Protein AF-A0A815D4Z5-F1 (afdb_monomer)

Mean predicted aligned error: 15.22 Å

Radius of gyration: 34.36 Å; Cα contacts (8 Å, |Δi|>4): 710; chains: 1; bounding box: 136×47×76 Å

Structure (mmCIF, N/CA/C/O backbone):
data_AF-A0A815D4Z5-F1
#
_entry.id   AF-A0A815D4Z5-F1
#
loop_
_atom_site.group_PDB
_atom_site.id
_atom_site.type_symbol
_atom_site.label_atom_id
_atom_site.label_alt_id
_atom_site.label_comp_id
_atom_site.label_asym_id
_atom_site.label_entity_id
_atom_site.label_seq_id
_atom_site.pdbx_PDB_ins_code
_atom_site.Cartn_x
_atom_site.Cartn_y
_atom_site.Cartn_z
_atom_site.occupancy
_atom_site.B_iso_or_equiv
_atom_site.auth_seq_id
_atom_site.auth_comp_id
_atom_site.auth_asym_id
_atom_site.auth_atom_id
_atom_site.pdbx_PDB_model_num
ATOM 1 N N . MET A 1 1 ? -110.816 -21.182 27.883 1.00 37.00 1 MET A N 1
ATOM 2 C CA . MET A 1 1 ? -110.444 -21.141 26.450 1.00 37.00 1 MET A CA 1
ATOM 3 C C . MET A 1 1 ? -108.943 -20.881 26.403 1.00 37.00 1 MET A C 1
ATOM 5 O O . MET A 1 1 ? -108.545 -19.751 26.619 1.00 37.00 1 MET A O 1
ATOM 9 N N . LEU A 1 2 ? -108.109 -21.906 26.598 1.00 39.38 2 LEU A N 1
ATOM 10 C CA . LEU A 1 2 ? -107.562 -22.832 25.585 1.00 39.38 2 LEU A CA 1
ATOM 11 C C . LEU A 1 2 ? -106.704 -22.128 24.517 1.00 39.38 2 LEU A C 1
ATOM 13 O O . LEU A 1 2 ? -107.259 -21.645 23.537 1.00 39.38 2 LEU A O 1
ATOM 17 N N . ALA A 1 3 ? -105.378 -22.109 24.727 1.00 34.03 3 ALA A N 1
ATOM 18 C CA . ALA A 1 3 ? -104.344 -22.520 23.760 1.00 34.03 3 ALA A CA 1
ATOM 19 C C . ALA A 1 3 ? -102.933 -22.460 24.402 1.00 34.03 3 ALA A C 1
ATOM 21 O O . ALA A 1 3 ? -102.581 -21.473 25.046 1.00 34.03 3 ALA A O 1
ATOM 22 N N . ASP A 1 4 ? -102.176 -23.545 24.222 1.00 34.78 4 ASP A N 1
ATOM 23 C CA . ASP A 1 4 ? -100.875 -23.913 24.808 1.00 34.78 4 ASP A CA 1
ATOM 24 C C . ASP A 1 4 ? -99.661 -23.018 24.475 1.00 34.78 4 ASP A C 1
ATOM 26 O O . ASP A 1 4 ? -99.573 -22.477 23.368 1.00 34.78 4 ASP A O 1
ATOM 30 N N . PRO A 1 5 ? -98.638 -22.972 25.360 1.00 41.69 5 PRO A N 1
ATOM 31 C CA . PRO A 1 5 ? -97.319 -22.416 25.091 1.00 41.69 5 PRO A CA 1
ATOM 32 C C . PRO A 1 5 ? -96.247 -23.520 24.944 1.00 41.69 5 PRO A C 1
ATOM 34 O O . PRO A 1 5 ? -95.426 -23.719 25.832 1.00 41.69 5 PRO A O 1
ATOM 37 N N . GLU A 1 6 ? -96.175 -24.204 23.802 1.00 46.47 6 GLU A N 1
ATOM 38 C CA . GLU A 1 6 ? -95.073 -25.137 23.499 1.00 46.47 6 GLU A CA 1
ATOM 39 C C . GLU A 1 6 ? -94.510 -24.898 22.093 1.00 46.47 6 GLU A C 1
ATOM 41 O O . GLU A 1 6 ? -94.884 -25.597 21.159 1.00 46.47 6 GLU A O 1
ATOM 46 N N . ASN A 1 7 ? -93.617 -23.906 21.907 1.00 45.62 7 ASN A N 1
ATOM 47 C CA . ASN A 1 7 ? -92.602 -23.957 20.826 1.00 45.62 7 ASN A CA 1
ATOM 48 C C . ASN A 1 7 ? -91.549 -22.823 20.818 1.00 45.62 7 ASN A C 1
ATOM 50 O O . ASN A 1 7 ? -91.299 -22.198 19.785 1.00 45.62 7 ASN A O 1
ATOM 54 N N . LYS A 1 8 ? -90.897 -22.508 21.947 1.00 42.78 8 LYS A N 1
ATOM 55 C CA . LYS A 1 8 ? -89.768 -21.543 21.933 1.00 42.78 8 LYS A CA 1
ATOM 56 C C . LYS A 1 8 ? -88.453 -22.012 22.559 1.00 42.78 8 LYS A C 1
ATOM 58 O O . LYS A 1 8 ? -87.439 -21.372 22.309 1.00 42.78 8 LYS A O 1
ATOM 63 N N . ASN A 1 9 ? -88.418 -23.159 23.241 1.00 47.72 9 ASN A N 1
ATOM 64 C CA . ASN A 1 9 ? -87.209 -23.596 23.955 1.00 47.72 9 ASN A CA 1
ATOM 65 C C . ASN A 1 9 ? -86.309 -24.596 23.207 1.00 47.72 9 ASN A C 1
ATOM 67 O O . ASN A 1 9 ? -85.191 -24.815 23.644 1.00 47.72 9 ASN A O 1
ATOM 71 N N . GLN A 1 10 ? -86.700 -25.147 22.050 1.00 44.66 10 GLN A N 1
ATOM 72 C CA . GLN A 1 10 ? -85.829 -26.085 21.308 1.00 44.66 10 GLN A CA 1
ATOM 73 C C . GLN A 1 10 ? -84.925 -25.438 20.244 1.00 44.66 10 GLN A C 1
ATOM 75 O O . GLN A 1 10 ? -84.009 -26.086 19.744 1.00 44.66 10 GLN A O 1
ATOM 80 N N . LYS A 1 11 ? -85.130 -24.159 19.895 1.00 44.44 11 LYS A N 1
ATOM 81 C CA . LYS A 1 11 ? -84.313 -23.477 18.869 1.00 44.44 11 LYS A CA 1
ATOM 82 C C . LYS A 1 11 ? -83.059 -22.785 19.411 1.00 44.44 11 LYS A C 1
ATOM 84 O O . LYS A 1 11 ? -82.131 -22.568 18.636 1.00 44.44 11 LYS A O 1
ATOM 89 N N . ASN A 1 12 ? -82.999 -22.490 20.710 1.00 41.62 12 ASN A N 1
ATOM 90 C CA . ASN A 1 12 ? -81.853 -21.797 21.308 1.00 41.62 12 ASN A CA 1
ATOM 91 C C . ASN A 1 12 ? -80.747 -22.765 21.774 1.00 41.62 12 ASN A C 1
ATOM 93 O O . ASN A 1 12 ? -79.571 -22.462 21.587 1.00 41.62 12 ASN A O 1
ATOM 97 N N . ASP A 1 13 ? -81.092 -23.980 22.211 1.00 45.94 13 ASP A N 1
ATOM 98 C CA . ASP A 1 13 ? -80.100 -24.971 22.671 1.00 45.94 13 ASP A CA 1
ATOM 99 C C . ASP A 1 13 ? -79.267 -25.602 21.537 1.00 45.94 13 ASP A C 1
ATOM 101 O O . ASP A 1 13 ? -78.147 -26.074 21.753 1.00 45.94 13 ASP A O 1
ATOM 105 N N . ILE A 1 14 ? -79.769 -25.587 20.296 1.00 49.44 14 ILE A N 1
ATOM 106 C CA . ILE A 1 14 ? -79.041 -26.121 19.129 1.00 49.44 14 ILE A CA 1
ATOM 107 C C . ILE A 1 14 ? -78.022 -25.097 18.594 1.00 49.44 14 ILE A C 1
ATOM 109 O O . ILE A 1 14 ? -76.964 -25.481 18.091 1.00 49.44 14 ILE A O 1
ATOM 113 N N . ILE A 1 15 ? -78.285 -23.795 18.755 1.00 48.09 15 ILE A N 1
ATOM 114 C CA . ILE A 1 15 ? -77.397 -22.723 18.276 1.00 48.09 15 ILE A CA 1
ATOM 115 C C . ILE A 1 15 ? -76.210 -22.516 19.235 1.00 48.09 15 ILE A C 1
ATOM 117 O O . ILE A 1 15 ? -75.090 -22.275 18.776 1.00 48.09 15 ILE A O 1
ATOM 121 N N . GLU A 1 16 ? -76.390 -22.703 20.546 1.00 47.00 16 GLU A N 1
ATOM 122 C CA . GLU A 1 16 ? -75.283 -22.596 21.509 1.00 47.00 16 GLU A CA 1
ATOM 123 C C . GLU A 1 16 ? -74.317 -23.793 21.458 1.00 47.00 16 GLU A C 1
ATOM 125 O O . GLU A 1 16 ? -73.097 -23.602 21.512 1.00 47.00 16 GLU A O 1
ATOM 130 N N . LYS A 1 17 ? -74.806 -25.019 21.209 1.00 45.47 17 LYS A N 1
ATOM 131 C CA . LYS A 1 17 ? -73.932 -26.197 21.014 1.00 45.47 17 LYS A CA 1
ATOM 132 C C . LYS A 1 17 ? -73.126 -26.162 19.708 1.00 45.47 17 LYS A C 1
ATOM 134 O O . LYS A 1 17 ? -72.002 -26.667 19.678 1.00 45.47 17 LYS A O 1
ATOM 139 N N . TYR A 1 18 ? -73.640 -25.536 18.646 1.00 45.44 18 TYR A N 1
ATOM 140 C CA . TYR A 1 18 ? -72.895 -25.374 17.388 1.00 45.44 18 TYR A CA 1
ATOM 141 C C . TYR A 1 18 ? -71.821 -24.273 17.458 1.00 45.44 18 TYR A C 1
ATOM 143 O O . TYR A 1 18 ? -70.784 -24.387 16.799 1.00 45.44 18 TYR A O 1
ATOM 151 N N . ASN A 1 19 ? -72.015 -23.247 18.293 1.00 44.84 19 ASN A N 1
ATOM 152 C CA . ASN A 1 19 ? -71.045 -22.160 18.471 1.00 44.84 19 ASN A CA 1
ATOM 153 C C . ASN A 1 19 ? -69.952 -22.468 19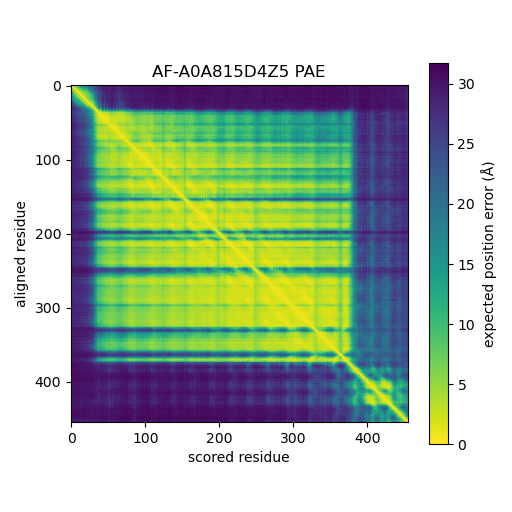.513 1.00 44.84 19 ASN A C 1
ATOM 155 O O . ASN A 1 19 ? -68.826 -21.987 19.360 1.00 44.84 19 ASN A O 1
ATOM 159 N N . GLY A 1 20 ? -70.223 -23.319 20.511 1.00 42.47 20 GLY A N 1
ATOM 160 C CA . GLY A 1 20 ? -69.209 -23.799 21.464 1.00 42.47 20 GLY A CA 1
ATOM 161 C C . GLY A 1 20 ? -68.138 -24.684 20.813 1.00 42.47 20 GLY A C 1
ATOM 162 O O . GLY A 1 20 ? -66.940 -24.458 20.988 1.00 42.47 20 GLY A O 1
ATOM 163 N N . ASN A 1 21 ? -68.550 -25.613 19.943 1.00 42.16 21 ASN A N 1
ATOM 164 C CA . ASN A 1 21 ? -67.628 -26.532 19.262 1.00 42.16 21 ASN A CA 1
ATOM 165 C C . ASN A 1 21 ? -66.778 -25.870 18.163 1.00 42.16 21 ASN A C 1
ATOM 167 O O . ASN A 1 21 ? -65.707 -26.378 17.826 1.00 42.16 21 ASN A O 1
ATOM 171 N N . LYS A 1 22 ? -67.214 -24.727 17.614 1.00 45.59 22 LYS A N 1
ATOM 172 C CA . LYS A 1 22 ? -66.419 -23.954 16.646 1.00 45.59 22 LYS A CA 1
ATOM 173 C C . LYS A 1 22 ? -65.336 -23.117 17.331 1.00 45.59 22 LYS A C 1
ATOM 175 O O . LYS A 1 22 ? -64.262 -22.972 16.763 1.00 45.59 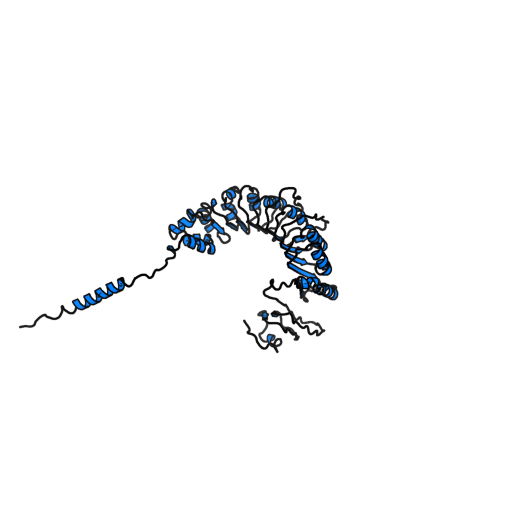22 LYS A O 1
ATOM 180 N N . LYS A 1 23 ? -65.572 -22.628 18.556 1.00 45.59 23 LYS A N 1
ATOM 181 C CA . LYS A 1 23 ? -64.552 -21.906 19.340 1.00 45.59 23 LYS A CA 1
ATOM 182 C C . LYS A 1 23 ? -63.481 -22.828 19.927 1.00 45.59 23 LYS A C 1
ATOM 184 O O . LYS A 1 23 ? -62.321 -22.438 19.924 1.00 45.59 23 LYS A O 1
ATOM 189 N N . GLN A 1 24 ? -63.824 -24.055 20.326 1.00 44.62 24 GLN A N 1
ATOM 190 C CA . GLN A 1 24 ? -62.820 -25.026 20.787 1.00 44.62 24 GLN A CA 1
ATOM 191 C C . GLN A 1 24 ? -61.990 -25.626 19.638 1.00 44.62 24 GLN A C 1
ATOM 193 O O . GLN A 1 24 ? -60.775 -25.719 19.759 1.00 44.62 24 GLN A O 1
ATOM 198 N N . LYS A 1 25 ? -62.578 -25.898 18.461 1.00 42.47 25 LYS A N 1
ATOM 199 C CA . LYS A 1 25 ? -61.794 -26.352 17.290 1.00 42.47 25 LYS A CA 1
ATOM 200 C C . LYS A 1 25 ? -60.935 -25.268 16.622 1.00 42.47 25 LYS A C 1
ATOM 202 O O . LYS A 1 25 ? -60.048 -25.613 15.849 1.00 42.47 25 LYS A O 1
ATOM 207 N N . LEU A 1 26 ? -61.165 -23.986 16.918 1.00 43.59 26 LEU A N 1
ATOM 208 C CA . LEU A 1 26 ? -60.318 -22.868 16.469 1.00 43.59 26 LEU A CA 1
ATOM 209 C C . LEU A 1 26 ? -59.236 -22.471 17.486 1.00 43.59 26 LEU A C 1
ATOM 211 O O . LEU A 1 26 ? -58.347 -21.702 17.132 1.00 43.59 26 LEU A O 1
ATOM 215 N N . GLN A 1 27 ? -59.272 -22.993 18.717 1.00 42.59 27 GLN A N 1
ATOM 216 C CA . GLN A 1 27 ? -58.188 -22.806 19.689 1.00 42.59 27 GLN A CA 1
ATOM 217 C C . GLN A 1 27 ? -57.134 -23.918 19.614 1.00 42.59 27 GLN A C 1
ATOM 219 O O . GLN A 1 27 ? -55.955 -23.625 19.792 1.00 42.59 27 GLN A O 1
ATOM 224 N N . ASP A 1 28 ? -57.513 -25.131 19.202 1.00 41.94 28 ASP A N 1
ATOM 225 C CA . ASP A 1 28 ? -56.568 -26.249 19.046 1.00 41.94 28 ASP A CA 1
ATOM 226 C C . ASP A 1 28 ? -55.906 -26.330 17.652 1.00 41.94 28 ASP A C 1
ATOM 228 O O . ASP A 1 28 ? -55.012 -27.144 17.436 1.00 41.94 28 ASP A O 1
ATOM 232 N N . GLN A 1 29 ? -56.289 -25.462 16.702 1.00 42.38 29 GLN A N 1
ATOM 233 C CA . GLN A 1 29 ? -55.631 -25.324 15.386 1.00 42.38 29 GLN A CA 1
ATOM 234 C C . GLN A 1 29 ? -54.570 -24.210 15.321 1.00 42.38 29 GLN A C 1
ATOM 236 O O . GLN A 1 29 ? -53.948 -24.022 14.279 1.00 42.38 29 GLN A O 1
ATOM 241 N N . ASN A 1 30 ? -54.276 -23.536 16.439 1.00 44.75 30 ASN A N 1
ATOM 242 C CA . ASN A 1 30 ? -53.057 -22.727 16.594 1.00 44.75 30 ASN A CA 1
ATOM 243 C C . ASN A 1 30 ? -51.860 -23.581 17.053 1.00 44.75 30 ASN A C 1
ATOM 245 O O . ASN A 1 30 ? -50.951 -23.108 17.736 1.00 44.75 30 ASN A O 1
ATOM 249 N N . SER A 1 31 ? -51.845 -24.858 16.669 1.00 47.84 31 SER A N 1
ATOM 250 C CA . SER A 1 31 ? -50.682 -25.721 16.790 1.00 47.84 31 SER A CA 1
ATOM 251 C C . SER A 1 31 ? -49.553 -25.196 15.898 1.00 47.84 31 SER A C 1
ATOM 253 O O . SER A 1 31 ? -49.596 -25.329 14.675 1.00 47.84 31 SER A O 1
ATOM 255 N N . ASN A 1 32 ? -48.522 -24.649 16.540 1.00 51.62 32 ASN A N 1
ATOM 256 C CA . ASN A 1 32 ? -47.140 -24.660 16.070 1.00 51.62 32 ASN A CA 1
ATOM 257 C C . ASN A 1 32 ? -46.882 -24.128 14.653 1.00 51.62 32 ASN A C 1
ATOM 259 O O . ASN A 1 32 ? -46.197 -24.771 13.857 1.00 51.62 32 ASN A O 1
ATOM 263 N N . THR A 1 33 ? -47.240 -22.874 14.371 1.00 51.81 33 THR A N 1
ATOM 264 C CA . THR A 1 33 ? -46.259 -22.100 13.600 1.00 51.81 33 THR A CA 1
ATOM 265 C C . THR A 1 33 ? -45.099 -21.846 14.550 1.00 51.81 33 THR A C 1
ATOM 267 O O . THR A 1 33 ? -45.175 -20.923 15.362 1.00 51.81 33 THR A O 1
ATOM 270 N N . ASN A 1 34 ? -44.067 -22.694 14.495 1.00 60.38 34 ASN A N 1
ATOM 271 C CA . ASN A 1 34 ? -42.753 -22.422 15.077 1.00 60.38 34 ASN A CA 1
ATOM 272 C C . ASN A 1 34 ? -42.218 -21.142 14.421 1.00 60.38 34 ASN A C 1
ATOM 274 O O . ASN A 1 34 ? -41.414 -21.185 13.494 1.00 60.38 34 ASN A O 1
ATOM 278 N N . LYS A 1 35 ? -42.736 -19.985 14.842 1.00 65.12 35 LYS A N 1
ATOM 279 C CA . LYS A 1 35 ? -42.223 -18.685 14.447 1.00 65.12 35 LYS A CA 1
ATOM 280 C C . LYS A 1 35 ? -40.887 -18.566 15.148 1.00 65.12 35 LYS A C 1
ATOM 282 O O . LYS A 1 35 ? -40.818 -18.303 16.345 1.00 65.12 35 LYS A O 1
ATOM 287 N N . THR A 1 36 ? -39.826 -18.830 14.402 1.00 74.44 36 THR A N 1
ATOM 288 C CA . THR A 1 36 ? -38.471 -18.515 14.825 1.00 74.44 36 THR A CA 1
ATOM 289 C C . THR A 1 36 ? -38.401 -17.005 15.009 1.00 74.44 36 THR A C 1
ATOM 291 O O . THR A 1 36 ? -38.425 -16.253 14.035 1.00 74.44 36 THR A O 1
ATOM 294 N N . LEU A 1 37 ? -38.404 -16.556 16.261 1.00 83.75 37 LEU A N 1
ATOM 295 C CA . LEU A 1 37 ? -38.178 -15.158 16.594 1.00 83.75 37 LEU A CA 1
ATOM 296 C C . LEU A 1 37 ? -36.684 -14.871 16.485 1.00 83.75 37 LEU A C 1
ATOM 298 O O . LEU A 1 37 ? -35.862 -15.720 16.828 1.00 83.75 37 LEU A O 1
ATOM 302 N N . PHE A 1 38 ? -36.333 -13.661 16.055 1.00 83.44 38 PHE A N 1
ATOM 303 C CA . PHE A 1 38 ? -34.942 -13.201 16.052 1.00 83.44 38 PHE A CA 1
ATOM 304 C C . PHE A 1 38 ? -34.313 -13.311 17.452 1.00 83.44 38 PHE A C 1
ATOM 306 O O . PHE A 1 38 ? -33.159 -13.697 17.601 1.00 83.44 38 PHE A O 1
ATOM 313 N N . GLU A 1 39 ? -35.114 -13.083 18.495 1.00 83.38 39 GLU A N 1
ATOM 314 C CA . GLU A 1 39 ? -34.716 -13.233 19.898 1.00 83.38 39 GLU A CA 1
ATOM 315 C C . GLU A 1 39 ? -34.371 -14.672 20.306 1.00 83.38 39 GLU A C 1
ATOM 317 O O . GLU A 1 39 ? -33.765 -14.867 21.354 1.00 83.38 39 GLU A O 1
ATOM 322 N N . ASN A 1 40 ? -34.713 -15.677 19.495 1.00 86.56 40 ASN A N 1
ATOM 323 C CA . ASN A 1 40 ? -34.361 -17.075 19.751 1.00 86.56 40 ASN A CA 1
ATOM 324 C C . ASN A 1 40 ? -33.019 -17.469 19.119 1.00 86.56 40 ASN A C 1
ATOM 326 O O . ASN A 1 40 ? -32.538 -18.573 19.373 1.00 86.56 40 ASN A O 1
ATOM 330 N N . LEU A 1 41 ? -32.412 -16.602 18.297 1.00 89.88 41 LEU A N 1
ATOM 331 C CA . LEU A 1 41 ? -31.066 -16.840 17.775 1.00 89.88 41 LEU A CA 1
ATOM 332 C C . LEU A 1 41 ? -30.078 -16.926 18.931 1.00 89.88 41 LEU A C 1
ATOM 334 O O . LEU A 1 41 ? -30.253 -16.237 19.936 1.00 89.88 41 LEU A O 1
ATOM 338 N N . SER A 1 42 ? -29.039 -17.748 18.799 1.00 89.50 42 SER A N 1
ATOM 339 C CA . SER A 1 42 ? -27.967 -17.814 19.791 1.00 89.50 42 SER A CA 1
ATOM 340 C C . SER A 1 42 ? -27.116 -16.538 19.756 1.00 89.50 42 SER A C 1
ATOM 342 O O . SER A 1 42 ? -27.187 -15.753 18.808 1.00 89.50 42 SER A O 1
ATOM 344 N N . ASN A 1 43 ? -26.341 -16.284 20.812 1.00 86.81 43 ASN A N 1
ATOM 345 C CA . ASN A 1 43 ? -25.509 -15.078 20.870 1.00 86.81 43 ASN A CA 1
ATOM 346 C C . ASN A 1 43 ? -24.477 -15.070 19.734 1.00 86.81 43 ASN A C 1
ATOM 348 O O . ASN A 1 43 ? -24.235 -14.028 19.143 1.00 86.81 43 ASN A O 1
ATOM 352 N N . GLU A 1 44 ? -23.922 -16.236 19.407 1.00 86.56 44 GLU A N 1
ATOM 353 C CA . GLU A 1 44 ? -22.914 -16.436 18.365 1.00 86.56 44 GLU A CA 1
ATOM 354 C C . GLU A 1 44 ? -23.434 -15.983 16.997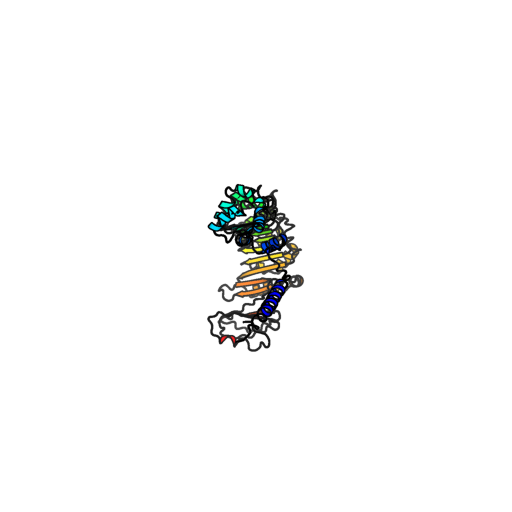 1.00 86.56 44 GLU A C 1
ATOM 356 O O . GLU A 1 44 ? -22.770 -15.204 16.321 1.00 86.56 44 GLU A O 1
ATOM 361 N N . ILE A 1 45 ? -24.657 -16.388 16.635 1.00 88.19 45 ILE A N 1
ATOM 362 C CA . ILE A 1 45 ? -25.284 -15.988 15.368 1.00 88.19 45 ILE A CA 1
ATOM 363 C C . ILE A 1 45 ? -25.571 -14.485 15.344 1.00 88.19 45 ILE A C 1
ATOM 365 O O . ILE A 1 45 ? -25.389 -13.833 14.321 1.00 88.19 45 ILE A O 1
ATOM 369 N N . ILE A 1 46 ? -26.003 -13.907 16.469 1.00 87.38 46 ILE A N 1
ATOM 370 C CA . ILE A 1 46 ? -26.240 -12.461 16.553 1.00 87.38 46 ILE A CA 1
ATOM 371 C C . ILE A 1 46 ? -24.931 -11.684 16.358 1.00 87.38 46 ILE A C 1
ATOM 373 O O . ILE A 1 46 ? -24.930 -10.685 15.643 1.00 87.38 46 ILE A O 1
ATOM 377 N N . TYR A 1 47 ? -23.821 -12.144 16.940 1.00 83.50 47 TYR A N 1
ATOM 378 C CA . TYR A 1 47 ? -22.517 -11.513 16.732 1.00 83.50 47 TYR A CA 1
ATOM 379 C C . TYR A 1 47 ? -22.053 -11.602 15.283 1.00 83.50 47 TYR A C 1
ATOM 381 O O . TYR A 1 47 ? -21.629 -10.592 14.733 1.00 83.50 47 TYR A O 1
ATOM 389 N N . GLU A 1 48 ? -22.218 -12.761 14.645 1.00 83.94 48 GLU A N 1
ATOM 390 C CA . GLU A 1 48 ? -21.890 -12.920 13.228 1.00 83.94 48 GLU A CA 1
ATOM 391 C C . GLU A 1 48 ? -22.707 -11.956 12.354 1.00 83.94 48 GLU A C 1
ATOM 393 O O . GLU A 1 48 ? -22.171 -11.341 11.440 1.00 83.94 48 GLU A O 1
ATOM 398 N N . ILE A 1 49 ? -23.990 -11.743 12.668 1.00 85.94 49 ILE A N 1
ATOM 399 C CA . ILE A 1 49 ? -24.819 -10.737 11.985 1.00 85.94 49 ILE A CA 1
ATOM 400 C C . ILE A 1 49 ? -24.282 -9.319 12.236 1.00 85.94 49 ILE A C 1
ATOM 402 O O . ILE A 1 49 ? -24.233 -8.499 11.317 1.00 85.94 49 ILE A O 1
ATOM 406 N N . PHE A 1 50 ? -23.892 -9.010 13.472 1.00 84.50 50 PHE A N 1
ATOM 407 C CA . PHE A 1 50 ? -23.400 -7.688 13.859 1.00 84.50 50 PHE A CA 1
ATOM 408 C C . PHE A 1 50 ? -22.069 -7.323 13.195 1.00 84.50 50 PHE A C 1
ATOM 410 O O . PHE A 1 50 ? -21.870 -6.145 12.881 1.00 84.50 50 PHE A O 1
ATOM 417 N N . ASP A 1 51 ? -21.223 -8.308 12.886 1.00 79.00 51 ASP A N 1
ATOM 418 C CA . ASP A 1 51 ? -19.984 -8.106 12.127 1.00 79.00 51 ASP A CA 1
ATOM 419 C C . ASP A 1 51 ? -20.243 -7.506 10.729 1.00 79.00 51 ASP A C 1
ATOM 421 O O . ASP A 1 51 ? -19.405 -6.766 10.213 1.00 79.00 51 ASP A O 1
ATOM 425 N N . TYR A 1 52 ? -21.428 -7.723 10.138 1.00 82.75 52 TYR A N 1
ATOM 426 C CA . TYR A 1 52 ? -21.811 -7.124 8.850 1.00 82.75 52 TYR A CA 1
ATOM 427 C C . TYR A 1 52 ? -22.407 -5.708 8.955 1.00 82.75 52 TYR A C 1
ATOM 429 O O . TYR A 1 52 ? -22.436 -4.990 7.955 1.00 82.75 52 TYR A O 1
ATOM 437 N N . LEU A 1 53 ? -22.916 -5.294 10.123 1.00 76.00 53 LEU A N 1
ATOM 438 C CA . LEU A 1 53 ? -23.687 -4.045 10.287 1.00 76.00 53 LEU A CA 1
ATOM 439 C C . LEU A 1 53 ? -22.851 -2.874 10.835 1.00 76.00 53 LEU A C 1
ATOM 441 O O . LEU A 1 53 ? -23.227 -1.709 10.681 1.00 76.00 53 LEU A O 1
ATOM 445 N N . GLY A 1 54 ? -21.694 -3.164 11.434 1.00 73.19 54 GLY A N 1
ATOM 446 C CA . GLY A 1 54 ? -20.830 -2.177 12.078 1.00 73.19 54 GLY A CA 1
ATOM 447 C C . GLY A 1 54 ? -21.378 -1.730 13.436 1.00 73.19 54 GLY A C 1
ATOM 448 O O . GLY A 1 54 ? -22.551 -1.382 13.580 1.00 73.19 54 GLY A O 1
ATOM 449 N N . ILE A 1 55 ? -20.512 -1.698 14.453 1.00 79.81 55 ILE A N 1
ATOM 450 C CA . ILE A 1 55 ? -20.923 -1.572 15.861 1.00 79.81 55 ILE A CA 1
ATOM 451 C C . ILE A 1 55 ? -21.779 -0.333 16.164 1.00 79.81 55 ILE A C 1
ATOM 453 O O . ILE A 1 55 ? -22.612 -0.375 17.064 1.00 79.81 55 ILE A O 1
ATOM 457 N N . TYR A 1 56 ? -21.601 0.766 15.423 1.00 81.81 56 TYR A N 1
ATOM 458 C CA . TYR A 1 56 ? -22.380 1.983 15.637 1.00 81.81 56 TYR A CA 1
ATOM 459 C C . TYR A 1 56 ? -23.859 1.778 15.296 1.00 81.81 56 TYR A C 1
ATOM 461 O O . TYR A 1 56 ? -24.717 2.125 16.105 1.00 81.81 56 TYR A O 1
ATOM 469 N N . HIS A 1 57 ? -24.161 1.179 14.140 1.00 81.94 57 HIS A N 1
ATOM 470 C CA . HIS A 1 57 ? -25.541 0.872 13.757 1.00 81.94 57 HIS A CA 1
ATOM 471 C C . HIS A 1 57 ? -26.140 -0.152 14.712 1.00 81.94 57 HIS A C 1
ATOM 473 O O . HIS A 1 57 ? -27.270 0.004 15.161 1.00 81.94 57 HIS A O 1
ATOM 479 N N . VAL A 1 58 ? -25.352 -1.161 15.091 1.00 85.06 58 VAL A N 1
ATOM 480 C CA . VAL A 1 58 ? -25.791 -2.166 16.059 1.00 85.06 58 VAL A CA 1
ATOM 481 C C . VAL A 1 58 ? -26.133 -1.508 17.398 1.00 85.06 58 VAL A C 1
ATOM 483 O O . VAL A 1 58 ? -27.176 -1.787 17.978 1.00 85.06 58 VAL A O 1
ATOM 486 N N . TYR A 1 59 ? -25.291 -0.601 17.888 1.00 84.38 59 TYR A N 1
ATOM 487 C CA . TYR A 1 59 ? -25.563 0.142 19.112 1.00 84.38 59 TYR A CA 1
ATOM 488 C C . TYR A 1 59 ? -26.844 0.973 18.996 1.00 84.38 59 TYR A C 1
ATOM 490 O O . TYR A 1 59 ? -27.725 0.863 19.845 1.00 84.38 59 TYR A O 1
ATOM 498 N N . HIS A 1 60 ? -26.960 1.774 17.937 1.00 83.44 60 HIS A N 1
ATOM 499 C CA . HIS A 1 60 ? -28.092 2.674 17.745 1.00 83.44 60 HIS A CA 1
ATOM 500 C C . HIS A 1 60 ? -29.428 1.922 17.666 1.00 83.44 60 HIS A C 1
ATOM 502 O O . HIS A 1 60 ? -30.399 2.331 18.298 1.00 83.44 60 HIS A O 1
ATOM 508 N N . GLU A 1 61 ? -29.461 0.803 16.940 1.00 86.44 61 GLU A N 1
ATOM 509 C CA . GLU A 1 61 ? -30.690 0.046 16.694 1.00 86.44 61 GLU A CA 1
ATOM 510 C C . GLU A 1 61 ? -31.011 -0.970 17.802 1.00 86.44 61 GLU A C 1
ATOM 512 O O . GLU A 1 61 ? -32.184 -1.198 18.091 1.00 86.44 61 GLU A O 1
ATOM 517 N N . PHE A 1 62 ? -30.004 -1.587 18.441 1.00 86.69 62 PHE A N 1
ATOM 518 C CA . PHE A 1 62 ? -30.221 -2.749 19.317 1.00 86.69 62 PHE A CA 1
ATOM 519 C C . PHE A 1 62 ? -29.987 -2.502 20.807 1.00 86.69 62 PHE A C 1
ATOM 521 O O . PHE A 1 62 ? -30.547 -3.245 21.614 1.00 86.69 62 PHE A O 1
ATOM 528 N N . PHE A 1 63 ? -29.200 -1.495 21.206 1.00 84.25 63 PHE A N 1
ATOM 529 C CA . PHE A 1 63 ? -28.816 -1.315 22.614 1.00 84.25 63 PHE A CA 1
ATOM 530 C C . PHE A 1 63 ? -30.050 -1.202 23.522 1.00 84.25 63 PHE A C 1
ATOM 532 O O . PHE A 1 63 ? -30.236 -1.994 24.440 1.00 84.25 63 PHE A O 1
ATOM 539 N N . ASN A 1 64 ? -30.993 -0.325 23.180 1.00 84.38 64 ASN A N 1
ATOM 540 C CA . ASN A 1 64 ? -32.180 -0.084 24.004 1.00 84.38 64 ASN A CA 1
ATOM 541 C C . ASN A 1 64 ? -33.346 -1.064 23.775 1.00 84.38 64 ASN A C 1
ATOM 543 O O . ASN A 1 64 ? -34.421 -0.845 24.332 1.00 84.38 64 ASN A O 1
ATOM 547 N N . LEU A 1 65 ? -33.175 -2.135 22.987 1.00 87.94 65 LEU A N 1
ATOM 548 C CA . LEU A 1 65 ? -34.276 -3.065 22.703 1.00 87.94 65 LEU A CA 1
ATOM 549 C C . LEU A 1 65 ? -34.614 -3.956 23.900 1.00 87.94 65 LEU A C 1
ATOM 551 O O . LEU A 1 65 ? -35.780 -4.088 24.264 1.00 87.94 65 LEU A O 1
ATOM 555 N N . ASN A 1 66 ? -33.608 -4.591 24.509 1.00 87.12 66 ASN A N 1
ATOM 556 C CA . ASN A 1 66 ? -33.791 -5.430 25.693 1.00 87.12 66 ASN A CA 1
ATOM 557 C C . ASN A 1 66 ? -32.469 -5.654 26.452 1.00 87.12 66 ASN A C 1
ATOM 559 O O . ASN A 1 66 ? -31.375 -5.328 25.987 1.00 87.12 66 ASN A O 1
ATOM 563 N N . GLN A 1 67 ? -32.564 -6.247 27.646 1.00 87.44 67 GLN A N 1
ATOM 564 C CA . GLN A 1 67 ? -31.405 -6.510 28.505 1.00 87.44 67 GLN A CA 1
ATOM 565 C C . GLN A 1 67 ? -30.375 -7.451 27.857 1.00 87.44 67 GLN A C 1
ATOM 567 O O . GLN A 1 67 ? -29.179 -7.322 28.116 1.00 87.44 67 GLN A O 1
ATOM 572 N N . ARG A 1 68 ? -30.815 -8.384 27.001 1.00 88.94 68 ARG A N 1
ATOM 573 C CA . ARG A 1 68 ? -29.915 -9.310 26.308 1.00 88.94 68 ARG A CA 1
ATOM 574 C C . ARG A 1 68 ? -28.994 -8.557 25.347 1.00 88.94 68 ARG A C 1
ATOM 576 O O . ARG A 1 68 ? -27.787 -8.770 25.409 1.00 88.94 68 ARG A O 1
ATOM 583 N N . PHE A 1 69 ? -29.533 -7.648 24.533 1.00 86.56 69 PHE A N 1
ATOM 584 C CA . PHE A 1 69 ? -28.718 -6.826 23.635 1.00 86.56 69 PHE A CA 1
ATOM 585 C C . PHE A 1 69 ? -27.804 -5.869 24.401 1.00 86.56 69 PHE A C 1
ATOM 587 O O . PHE A 1 69 ? -26.620 -5.801 24.086 1.00 86.56 69 PHE A O 1
ATOM 594 N N . ASN A 1 70 ? -28.289 -5.231 25.471 1.00 85.62 70 ASN A N 1
ATOM 595 C CA . ASN A 1 70 ? -27.444 -4.430 26.368 1.00 85.62 70 ASN A CA 1
ATOM 596 C C . ASN A 1 70 ? -26.226 -5.216 26.884 1.00 85.62 70 ASN A C 1
ATOM 598 O O . ASN A 1 70 ? -25.095 -4.719 26.878 1.00 85.62 70 ASN A O 1
ATOM 602 N N . ASN A 1 71 ? -26.433 -6.474 27.280 1.00 85.69 71 ASN A N 1
ATOM 603 C CA . ASN A 1 71 ? -25.359 -7.333 27.772 1.00 85.69 71 ASN A CA 1
ATOM 604 C C . ASN A 1 71 ? -24.288 -7.639 26.712 1.00 85.69 71 ASN A C 1
ATOM 606 O O . ASN A 1 71 ? -23.140 -7.869 27.093 1.00 85.69 71 ASN A O 1
ATOM 610 N N . PHE A 1 72 ? -24.601 -7.592 25.411 1.00 83.00 72 PHE A N 1
ATOM 611 C CA . PHE A 1 72 ? -23.598 -7.775 24.352 1.00 83.00 72 PHE A CA 1
ATOM 612 C C . PHE A 1 72 ? -22.563 -6.657 24.308 1.00 83.00 72 PHE A C 1
ATOM 614 O O . PHE A 1 72 ? -21.395 -6.902 24.004 1.00 83.00 72 PHE A O 1
ATOM 621 N N . PHE A 1 73 ? -22.958 -5.441 24.666 1.00 80.06 73 PHE A N 1
ATOM 622 C CA . PHE A 1 73 ? -22.045 -4.307 24.687 1.00 80.06 73 PHE A CA 1
ATOM 623 C C . PHE A 1 73 ? -21.311 -4.191 26.018 1.00 80.06 73 PHE A C 1
ATOM 625 O O . PHE A 1 73 ? -20.121 -3.896 26.021 1.00 80.06 73 PHE A O 1
ATOM 632 N N . ILE A 1 74 ? -21.997 -4.448 27.135 1.00 81.25 74 ILE A N 1
ATOM 633 C CA . ILE A 1 74 ? -21.470 -4.176 28.480 1.00 81.25 74 ILE A CA 1
ATOM 634 C C . ILE A 1 74 ? -20.671 -5.362 29.043 1.00 81.25 74 ILE A C 1
ATOM 636 O O . ILE A 1 74 ? -19.612 -5.158 29.628 1.00 81.25 74 ILE A O 1
ATOM 640 N N . ASN A 1 75 ? -21.163 -6.593 28.867 1.00 80.12 75 ASN A N 1
ATOM 641 C CA . ASN A 1 75 ? -20.689 -7.778 29.601 1.00 80.12 75 ASN A CA 1
ATOM 642 C C . ASN A 1 75 ? -20.041 -8.852 28.712 1.00 80.12 75 ASN A C 1
ATOM 644 O O . ASN A 1 75 ? -19.671 -9.921 29.193 1.00 80.12 75 ASN A O 1
ATOM 648 N N . SER A 1 76 ? -19.941 -8.606 27.407 1.00 82.19 76 SER A N 1
ATOM 649 C CA . SER A 1 76 ? -19.281 -9.528 26.484 1.00 82.19 76 SER A CA 1
ATOM 650 C C . SER A 1 76 ? -17.758 -9.467 26.624 1.00 82.19 76 SER A C 1
ATOM 652 O O . SER A 1 76 ? -17.207 -8.497 27.132 1.00 82.19 76 SER A O 1
ATOM 654 N N . ASN A 1 77 ? -17.067 -10.498 26.142 1.00 81.94 77 ASN A N 1
ATOM 655 C CA . ASN A 1 77 ? -15.606 -10.512 26.011 1.00 81.94 77 ASN A CA 1
ATOM 656 C C . ASN A 1 77 ? -15.151 -10.383 24.554 1.00 81.94 77 ASN A C 1
ATOM 658 O O . ASN A 1 77 ? -13.954 -10.404 24.283 1.00 81.94 77 ASN A O 1
ATOM 662 N N . LEU A 1 78 ? -16.084 -10.259 23.607 1.00 83.25 78 LEU A N 1
ATOM 663 C CA . LEU A 1 78 ? -15.730 -10.223 22.193 1.00 83.25 78 LEU A CA 1
ATOM 664 C C . LEU A 1 78 ? -15.024 -8.916 21.817 1.00 83.25 78 LEU A C 1
ATOM 666 O O . LEU A 1 78 ? -15.342 -7.874 22.404 1.00 83.25 78 LEU A O 1
ATOM 670 N N . PRO A 1 79 ? -14.086 -8.941 20.860 1.00 86.69 79 PRO A N 1
ATOM 671 C CA . PRO A 1 79 ? -13.457 -7.727 20.367 1.00 86.69 79 PRO A CA 1
ATOM 672 C C . PRO A 1 79 ? -14.485 -6.753 19.793 1.00 86.69 79 PRO A C 1
ATOM 674 O O . PRO A 1 79 ? -15.504 -7.162 19.241 1.00 86.69 79 PRO A O 1
ATOM 677 N N . ILE A 1 80 ? -14.215 -5.457 19.927 1.00 88.56 80 ILE A N 1
ATOM 678 C CA . ILE A 1 80 ? -15.068 -4.408 19.366 1.00 88.56 80 ILE A CA 1
ATOM 679 C C . ILE A 1 80 ? -14.307 -3.663 18.277 1.00 88.56 80 ILE A C 1
ATOM 681 O O . ILE A 1 80 ? -13.217 -3.136 18.513 1.00 88.56 80 ILE A O 1
ATOM 685 N N . GLN A 1 81 ? -14.934 -3.564 17.107 1.00 90.44 81 GLN A N 1
ATOM 686 C CA . GLN A 1 81 ? -14.434 -2.772 15.993 1.00 90.44 81 GLN A CA 1
ATOM 687 C C . GLN A 1 81 ? -15.212 -1.471 15.887 1.00 90.44 81 GLN A C 1
ATOM 689 O O . GLN A 1 81 ? -16.411 -1.485 15.633 1.00 90.44 81 GLN A O 1
ATOM 694 N N . ILE A 1 82 ? -14.536 -0.344 16.090 1.00 90.50 82 ILE A N 1
ATOM 695 C CA . ILE A 1 82 ? -15.158 0.977 16.106 1.00 90.50 82 ILE A CA 1
ATOM 696 C C . ILE A 1 82 ? -14.765 1.756 14.855 1.00 90.50 82 ILE A C 1
ATOM 698 O O . ILE A 1 82 ? -13.607 2.141 14.696 1.00 90.50 82 ILE A O 1
ATOM 702 N N . ASP A 1 83 ? -15.755 2.046 14.012 1.00 89.88 83 ASP A N 1
ATOM 703 C CA . ASP A 1 83 ? -15.662 3.040 12.944 1.00 89.88 83 ASP A CA 1
ATOM 704 C C . ASP A 1 83 ? -16.611 4.201 13.262 1.00 89.88 83 ASP A C 1
ATOM 706 O O . ASP A 1 83 ? -17.830 4.035 13.307 1.00 89.88 83 ASP A O 1
ATOM 710 N N . ILE A 1 84 ? -16.037 5.374 13.531 1.00 87.62 84 ILE A N 1
ATOM 711 C CA . ILE A 1 84 ? -16.780 6.614 13.808 1.00 87.62 84 ILE A CA 1
ATOM 712 C C . ILE A 1 84 ? -16.619 7.634 12.678 1.00 87.62 84 ILE A C 1
ATOM 714 O O . ILE A 1 84 ? -16.835 8.828 12.891 1.00 87.62 84 ILE A O 1
ATOM 718 N N . SER A 1 85 ? -16.229 7.183 11.480 1.00 83.56 85 SER A N 1
ATOM 719 C CA . SER A 1 85 ? -15.858 8.076 10.380 1.00 83.56 85 SER A CA 1
ATOM 720 C C . SER A 1 85 ? -16.995 8.987 9.896 1.00 83.56 85 SER A C 1
ATOM 722 O O . SER A 1 85 ? -16.772 10.112 9.452 1.00 83.56 85 SER A O 1
ATOM 724 N N . SER A 1 86 ? -18.235 8.519 10.021 1.00 81.25 86 SER A N 1
ATOM 725 C CA . SER A 1 86 ? -19.454 9.220 9.605 1.00 81.25 86 SER A CA 1
ATOM 726 C C . SER A 1 86 ? -20.222 9.871 10.764 1.00 81.25 86 SER A C 1
ATOM 728 O O . SER A 1 86 ? -21.313 10.406 10.561 1.00 81.25 86 SER A O 1
ATOM 730 N N . MET A 1 87 ? -19.689 9.831 11.990 1.00 85.50 87 MET A N 1
ATOM 731 C CA . MET A 1 87 ? -20.429 10.212 13.194 1.00 85.50 87 MET A CA 1
ATOM 732 C C . MET A 1 87 ? -20.377 11.723 13.466 1.00 85.50 87 MET A C 1
ATOM 734 O O . MET A 1 87 ? -19.311 12.342 13.481 1.00 85.50 87 MET A O 1
ATOM 738 N N . SER A 1 88 ? -21.536 12.325 13.751 1.00 85.06 88 SER A N 1
ATOM 739 C CA . SER A 1 88 ? -21.618 13.721 14.196 1.00 85.06 88 SER A CA 1
ATOM 740 C C . SER A 1 88 ? -21.068 13.898 15.617 1.00 85.06 88 SER A C 1
ATOM 742 O O . SER A 1 88 ? -21.090 12.976 16.435 1.00 85.06 88 SER A O 1
ATOM 744 N N . LYS A 1 89 ? -20.623 15.115 15.957 1.00 85.81 89 LYS A N 1
ATOM 745 C CA . LYS A 1 89 ? -20.083 15.417 17.294 1.00 85.81 89 LYS A CA 1
ATOM 746 C C . LYS A 1 89 ? -21.081 15.128 18.426 1.00 85.81 89 LYS A C 1
ATOM 748 O O . LYS A 1 89 ? -20.687 14.563 19.440 1.00 85.81 89 LYS A O 1
ATOM 753 N N . SER A 1 90 ? -22.357 15.482 18.250 1.00 84.56 90 SER A N 1
ATOM 754 C CA . SER A 1 90 ? -23.394 15.269 19.271 1.00 84.56 90 SER A CA 1
ATOM 755 C C . SER A 1 90 ? -23.610 13.787 19.577 1.00 84.56 90 SER A C 1
ATOM 757 O O . SER A 1 90 ? -23.713 13.403 20.738 1.00 84.56 90 SER A O 1
ATOM 759 N N . ASN A 1 91 ? -23.628 12.943 18.543 1.00 86.06 91 ASN A N 1
ATOM 760 C CA . ASN A 1 91 ? -23.814 11.502 18.706 1.00 86.06 91 ASN A CA 1
ATOM 761 C C . ASN A 1 91 ? -22.567 10.856 19.318 1.00 86.06 91 ASN A C 1
ATOM 763 O O . ASN A 1 91 ? -22.666 9.907 20.096 1.00 86.06 91 ASN A O 1
ATOM 767 N N . PHE A 1 92 ? -21.395 11.404 18.996 1.00 89.00 92 PHE A N 1
ATOM 768 C CA . PHE A 1 92 ? -20.118 10.900 19.467 1.00 89.00 92 PHE A CA 1
ATOM 769 C C . PHE A 1 92 ? -19.925 11.025 20.978 1.00 89.00 92 PHE A C 1
ATOM 771 O O . PHE A 1 92 ? -19.403 10.098 21.589 1.00 89.00 92 PHE A O 1
ATOM 778 N N . GLU A 1 93 ? -20.353 12.119 21.609 1.00 87.44 93 GLU A N 1
ATOM 779 C CA . GLU A 1 93 ? -20.172 12.296 23.058 1.00 87.44 93 GLU A CA 1
ATOM 780 C C . GLU A 1 93 ? -20.914 11.220 23.866 1.00 87.44 93 GLU A C 1
ATOM 782 O O . GLU A 1 93 ? -20.329 10.602 24.762 1.00 87.44 93 GLU A O 1
ATOM 787 N N . GLN A 1 94 ? -22.167 10.936 23.496 1.00 86.69 94 GLN A N 1
ATOM 788 C CA . GLN A 1 94 ? -22.962 9.878 24.119 1.00 86.69 94 GLN A CA 1
ATOM 789 C C . GLN A 1 94 ? -22.369 8.494 23.819 1.00 86.69 94 GLN A C 1
ATOM 791 O O . GLN A 1 94 ? -22.115 7.711 24.732 1.00 86.69 94 GLN A O 1
ATOM 796 N N . TYR A 1 95 ? -22.048 8.223 22.551 1.00 87.94 95 TYR A N 1
ATOM 797 C CA . TYR A 1 95 ? -21.448 6.956 22.130 1.00 87.94 95 TYR A CA 1
ATOM 798 C C . TYR A 1 95 ? -20.099 6.679 22.814 1.00 87.94 95 TYR A C 1
ATOM 800 O O . TYR A 1 95 ? -19.800 5.553 23.219 1.00 87.94 95 TYR A O 1
ATOM 808 N N . HIS A 1 96 ? -19.275 7.712 22.999 1.00 89.69 96 HIS A N 1
ATOM 809 C CA . HIS A 1 96 ? -18.008 7.595 23.706 1.00 89.69 96 HIS A CA 1
ATOM 810 C C . HIS A 1 96 ? -18.215 7.196 25.169 1.00 89.69 96 HIS A C 1
ATOM 812 O O . HIS A 1 96 ? -17.481 6.346 25.673 1.00 89.69 96 HIS A O 1
ATOM 818 N N . LYS A 1 97 ? -19.208 7.782 25.847 1.00 88.25 97 LYS A N 1
ATOM 819 C CA . LYS A 1 97 ? -19.514 7.477 27.248 1.00 88.25 97 LYS A CA 1
ATOM 820 C C . LYS A 1 97 ? -20.072 6.064 27.424 1.00 88.25 97 LYS A C 1
ATOM 822 O O . LYS A 1 97 ? -19.658 5.380 28.357 1.00 88.25 97 LYS A O 1
ATOM 827 N N . ASP A 1 98 ? -20.960 5.643 26.530 1.00 85.75 98 ASP A N 1
ATOM 828 C CA . ASP A 1 98 ? -21.717 4.400 26.694 1.00 85.75 98 ASP A CA 1
ATOM 829 C C . ASP A 1 98 ? -20.978 3.179 26.136 1.00 85.75 98 ASP A C 1
ATOM 831 O O . ASP A 1 98 ? -21.085 2.086 26.687 1.00 85.75 98 ASP A O 1
ATOM 835 N N . ILE A 1 99 ? -20.189 3.357 25.068 1.00 88.31 99 ILE A N 1
ATOM 836 C CA . ILE A 1 99 ? -19.566 2.246 24.338 1.00 88.31 99 ILE A CA 1
ATOM 837 C C . ILE A 1 99 ? -18.050 2.295 24.386 1.00 88.31 99 ILE A C 1
ATOM 839 O O . ILE A 1 99 ? -17.433 1.321 24.820 1.00 88.31 99 ILE A O 1
ATOM 843 N N . ILE A 1 100 ? -17.429 3.405 23.978 1.00 90.31 100 ILE A N 1
ATOM 844 C CA . ILE A 1 100 ? -15.963 3.455 23.868 1.00 90.31 100 ILE A CA 1
ATOM 845 C C . ILE A 1 100 ? -15.322 3.346 25.252 1.00 90.31 100 ILE A C 1
ATOM 847 O O . ILE A 1 100 ? -14.419 2.537 25.452 1.00 90.31 100 ILE A O 1
ATOM 851 N N . LEU A 1 101 ? -15.765 4.161 26.212 1.00 89.88 101 LEU A N 1
ATOM 852 C CA . LEU A 1 101 ? -15.126 4.279 27.518 1.00 89.88 101 LEU A CA 1
ATOM 853 C C . LEU A 1 101 ? -15.192 3.001 28.368 1.00 89.88 101 LEU A C 1
ATOM 855 O O . LEU A 1 101 ? -14.142 2.630 28.903 1.00 89.88 101 LEU A O 1
ATOM 859 N N . PRO A 1 102 ? -16.332 2.297 28.467 1.00 89.38 102 PRO A N 1
ATOM 860 C CA . PRO A 1 102 ? -16.407 1.042 29.211 1.00 89.38 102 PRO A CA 1
ATOM 861 C C . PRO A 1 102 ? -15.621 -0.088 28.535 1.00 89.38 102 PRO A C 1
ATOM 863 O O . PRO A 1 102 ? -15.040 -0.934 29.213 1.00 89.38 102 PRO A O 1
ATOM 866 N N . ASN A 1 103 ? -15.528 -0.069 27.201 1.00 90.00 103 ASN A N 1
ATOM 867 C CA . ASN A 1 103 ? -14.972 -1.175 26.425 1.00 90.00 103 ASN A CA 1
ATOM 868 C C . ASN A 1 103 ? -13.553 -0.948 25.884 1.00 90.00 103 ASN A C 1
ATOM 870 O O . ASN A 1 103 ? -13.087 -1.762 25.092 1.00 90.00 103 ASN A O 1
ATOM 874 N N . LYS A 1 104 ? -12.821 0.094 26.320 1.00 90.88 104 LYS A N 1
ATOM 875 C CA . LYS A 1 104 ? -11.457 0.412 25.821 1.00 90.88 104 LYS A CA 1
ATOM 876 C C . LYS A 1 104 ? -10.519 -0.796 25.757 1.00 90.88 104 LYS A C 1
ATOM 878 O O . LYS A 1 104 ? -9.772 -0.947 24.800 1.00 90.88 104 LYS A O 1
ATOM 883 N N . HIS A 1 105 ? -10.611 -1.680 26.744 1.00 90.19 105 HIS A N 1
ATOM 884 C CA . HIS A 1 105 ? -9.788 -2.879 26.870 1.00 90.19 105 HIS A CA 1
ATOM 885 C C . HIS A 1 105 ? -10.107 -3.987 25.847 1.00 90.19 105 HIS A C 1
ATOM 887 O O . HIS A 1 105 ? -9.277 -4.868 25.671 1.00 90.19 105 HIS A O 1
ATOM 893 N N . ARG A 1 106 ? -11.270 -3.955 25.182 1.00 90.50 106 ARG A N 1
ATOM 894 C CA . ARG A 1 106 ? -11.715 -4.927 24.159 1.00 90.50 106 ARG A CA 1
ATOM 895 C C . ARG A 1 106 ? -11.675 -4.372 22.734 1.00 90.50 106 ARG A C 1
ATOM 897 O O . ARG A 1 106 ? -11.924 -5.112 21.787 1.00 90.50 106 ARG A O 1
ATOM 904 N N . ILE A 1 107 ? -11.417 -3.075 22.566 1.00 92.62 107 ILE A N 1
ATOM 905 C CA . ILE A 1 107 ? -11.375 -2.449 21.242 1.00 92.62 107 ILE A CA 1
ATOM 906 C C . ILE A 1 107 ? -10.097 -2.892 20.532 1.00 92.62 107 ILE A C 1
ATOM 908 O O . ILE A 1 107 ? -9.002 -2.533 20.968 1.00 92.62 107 ILE A O 1
ATOM 912 N N . ASN A 1 108 ? -10.250 -3.642 19.439 1.00 94.12 108 ASN A N 1
ATOM 913 C CA . ASN A 1 108 ? -9.131 -4.108 18.619 1.00 94.12 108 ASN A CA 1
ATOM 914 C C . ASN A 1 108 ? -8.997 -3.354 17.291 1.00 94.12 108 ASN A C 1
ATOM 916 O O . ASN A 1 108 ? -7.897 -3.242 16.755 1.00 94.12 108 ASN A O 1
ATOM 920 N N . TYR A 1 109 ? -10.079 -2.757 16.797 1.00 94.56 109 TYR A N 1
ATOM 921 C CA . TYR A 1 109 ? -10.064 -1.881 15.631 1.00 94.56 109 TYR A CA 1
ATOM 922 C C . TYR A 1 109 ? -10.631 -0.517 16.003 1.00 94.56 109 TYR A C 1
ATOM 924 O O . TYR A 1 109 ? -11.722 -0.420 16.571 1.00 94.56 109 TYR A O 1
ATOM 932 N N . LEU A 1 110 ? -9.907 0.542 15.650 1.00 93.75 110 LEU A N 1
ATOM 933 C CA . LEU A 1 110 ? -10.350 1.911 15.863 1.00 93.75 110 LEU A CA 1
ATOM 934 C C . LEU A 1 110 ? -10.044 2.767 14.635 1.00 93.75 110 LEU A C 1
ATOM 936 O O . LEU A 1 110 ? -8.882 3.026 14.319 1.00 93.75 110 LEU A O 1
ATOM 940 N N . ARG A 1 111 ? -11.094 3.252 13.974 1.00 93.69 111 ARG A N 1
ATOM 941 C CA . ARG A 1 111 ? -10.999 4.266 12.926 1.00 93.69 111 ARG A CA 1
ATOM 942 C C . ARG A 1 111 ? -11.517 5.595 13.431 1.00 93.69 111 ARG A C 1
ATOM 944 O O . ARG A 1 111 ? -12.701 5.748 13.716 1.00 93.69 111 ARG A O 1
ATOM 951 N N . LEU A 1 112 ? -10.612 6.559 13.506 1.00 91.12 112 LEU A N 1
ATOM 952 C CA . LEU A 1 112 ? -10.888 7.920 13.923 1.00 91.12 112 LEU A CA 1
ATOM 953 C C . LEU A 1 112 ? -10.847 8.825 12.708 1.00 91.12 112 LEU A C 1
ATOM 955 O O . LEU A 1 112 ? -9.808 8.952 12.058 1.00 91.12 112 LEU A O 1
ATOM 959 N N . SER A 1 113 ? -11.966 9.490 12.448 1.00 85.56 113 SER A N 1
ATOM 960 C CA . SER A 1 113 ? -11.974 10.679 11.614 1.00 85.56 113 SER A CA 1
ATOM 961 C C . SER A 1 113 ? -12.251 11.914 12.455 1.00 85.56 113 SER A C 1
ATOM 963 O O . SER A 1 113 ? -12.969 11.844 13.458 1.00 85.56 113 SER A O 1
ATOM 965 N N . ASN A 1 114 ? -11.776 13.061 11.981 1.00 82.19 114 ASN A N 1
ATOM 966 C CA . ASN A 1 114 ? -11.959 14.376 12.597 1.00 82.19 114 ASN A CA 1
ATOM 967 C C . ASN A 1 114 ? -11.134 14.600 13.873 1.00 82.19 114 ASN A C 1
ATOM 969 O O . ASN A 1 114 ? -10.968 13.731 14.723 1.00 82.19 114 ASN A O 1
ATOM 973 N N . ALA A 1 115 ? -10.677 15.839 14.051 1.00 83.56 115 ALA A N 1
ATOM 974 C CA . ALA A 1 115 ? -9.827 16.233 15.173 1.00 83.56 115 ALA A CA 1
ATOM 975 C C . ALA A 1 115 ? -10.482 16.019 16.553 1.00 83.56 115 ALA A C 1
ATOM 977 O O . ALA A 1 115 ? -9.818 15.586 17.492 1.00 83.56 115 ALA A O 1
ATOM 978 N N . PHE A 1 116 ? -11.792 16.271 16.674 1.00 84.75 116 PHE A N 1
ATOM 979 C CA . PHE A 1 116 ? -12.479 16.210 17.968 1.00 84.75 116 PHE A CA 1
ATOM 980 C C . PHE A 1 116 ? -12.571 14.788 18.544 1.00 84.75 116 PHE A C 1
ATOM 982 O O . PHE A 1 116 ? -12.581 14.630 19.762 1.00 84.75 116 PHE A O 1
ATOM 989 N N . THR A 1 117 ? -12.637 13.750 17.702 1.00 86.50 117 THR A N 1
ATOM 990 C CA . THR A 1 117 ? -12.716 12.362 18.185 1.00 86.50 117 THR A CA 1
ATOM 991 C C . THR A 1 117 ? -11.381 11.934 18.783 1.00 86.50 117 THR A C 1
ATOM 993 O O . THR A 1 117 ? -11.340 11.339 19.858 1.00 86.50 117 THR A O 1
ATOM 996 N N . VAL A 1 118 ? -10.283 12.333 18.140 1.00 85.38 118 VAL A N 1
ATOM 997 C CA . VAL A 1 118 ? -8.917 12.137 18.629 1.00 85.38 118 VAL A CA 1
ATOM 998 C C . VAL A 1 118 ? -8.714 12.858 19.960 1.00 85.38 118 VAL A C 1
ATOM 1000 O O . VAL A 1 118 ? -8.224 12.246 20.908 1.00 85.38 118 VAL A O 1
ATOM 1003 N N . ASP A 1 119 ? -9.156 14.115 20.066 1.00 84.12 119 ASP A N 1
ATOM 1004 C CA . ASP A 1 119 ? -9.105 14.877 21.318 1.00 84.12 119 ASP A CA 1
ATOM 1005 C C . ASP A 1 119 ? -9.873 14.179 22.445 1.00 84.12 119 ASP A C 1
ATOM 1007 O O . ASP A 1 119 ? -9.357 14.025 23.543 1.00 84.12 119 ASP A O 1
ATOM 1011 N N . ILE A 1 120 ? -11.093 13.705 22.209 1.00 85.25 120 ILE A N 1
ATOM 1012 C CA . ILE A 1 120 ? -11.892 13.102 23.285 1.00 85.25 120 ILE A CA 1
ATOM 1013 C C . ILE A 1 120 ? -11.351 11.723 23.696 1.00 85.25 120 ILE A C 1
ATOM 1015 O O . ILE A 1 120 ? -11.333 11.387 24.882 1.00 85.25 120 ILE A O 1
ATOM 1019 N N . ILE A 1 121 ? -10.901 10.911 22.738 1.00 85.94 121 ILE A N 1
ATOM 1020 C CA . ILE A 1 121 ? -10.476 9.530 23.009 1.00 85.94 121 ILE A CA 1
ATOM 1021 C C . ILE A 1 121 ? -9.066 9.493 23.594 1.00 85.94 121 ILE A C 1
ATOM 1023 O O . ILE A 1 121 ? -8.804 8.726 24.531 1.00 85.94 121 ILE A O 1
ATOM 1027 N N . PHE A 1 122 ? -8.171 10.317 23.048 1.00 83.81 122 PHE A N 1
ATOM 1028 C CA . PHE A 1 122 ? -6.751 10.332 23.369 1.00 83.81 122 PHE A CA 1
ATOM 1029 C C . PHE A 1 122 ? -6.312 11.598 24.108 1.00 83.81 122 PHE A C 1
ATOM 1031 O O . PHE A 1 122 ? -5.117 11.831 24.175 1.00 83.81 122 PHE A O 1
ATOM 1038 N N . SER A 1 123 ? -7.197 12.408 24.701 1.00 80.31 123 SER A N 1
ATOM 1039 C CA . SER A 1 123 ? -6.771 13.463 25.637 1.00 80.31 123 SER A CA 1
ATOM 1040 C C . SER A 1 123 ? -7.021 13.062 27.094 1.00 80.31 123 SER A C 1
ATOM 1042 O O . SER A 1 123 ? -8.162 12.802 27.480 1.00 80.31 123 SER A O 1
ATOM 1044 N N . PRO A 1 124 ? -5.980 13.027 27.948 1.00 79.50 124 PRO A N 1
ATOM 1045 C CA . PRO A 1 124 ? -4.565 13.246 27.620 1.00 79.50 124 PRO A CA 1
ATOM 1046 C C . PRO A 1 124 ? -3.966 12.091 26.781 1.00 79.50 124 PRO A C 1
ATOM 1048 O O . PRO A 1 124 ? -4.423 10.959 26.957 1.00 79.50 124 PRO A O 1
ATOM 1051 N N . PRO A 1 125 ? -2.909 12.321 25.963 1.00 71.81 125 PRO A N 1
ATOM 1052 C CA . PRO A 1 125 ? -2.313 11.338 25.027 1.00 71.81 125 PRO A CA 1
ATOM 1053 C C . PRO A 1 125 ? -2.060 9.945 25.602 1.00 71.81 125 PRO A C 1
ATOM 1055 O O . PRO A 1 125 ? -2.250 8.933 24.933 1.00 71.81 125 PRO A O 1
ATOM 1058 N N . ARG A 1 126 ? -1.734 9.880 26.896 1.00 72.44 126 ARG A N 1
ATOM 1059 C CA . ARG A 1 126 ? -1.592 8.637 27.664 1.00 72.44 126 ARG A CA 1
ATOM 1060 C C . ARG A 1 126 ? -2.821 7.720 27.645 1.00 72.44 126 ARG A C 1
ATOM 1062 O O . ARG A 1 126 ? -2.670 6.551 27.962 1.00 72.44 126 ARG A O 1
ATOM 1069 N N . LEU A 1 127 ? -4.027 8.199 27.325 1.00 81.81 127 LEU A N 1
ATOM 1070 C CA . LEU A 1 127 ? -5.238 7.368 27.309 1.00 81.81 127 LEU A CA 1
ATOM 1071 C C . LEU A 1 127 ? -5.214 6.289 26.232 1.00 81.81 127 LEU A C 1
ATOM 1073 O O . LEU A 1 127 ? -5.928 5.297 26.385 1.00 81.81 127 LEU A O 1
ATOM 1077 N N . ILE A 1 128 ? -4.372 6.439 25.207 1.00 82.19 128 ILE A N 1
ATOM 1078 C CA . ILE A 1 128 ? -4.167 5.384 24.219 1.00 82.19 128 ILE A CA 1
ATOM 1079 C C . ILE A 1 128 ? -3.680 4.076 24.868 1.00 82.19 128 ILE A C 1
ATOM 1081 O O . ILE A 1 128 ? -3.979 3.000 24.367 1.00 82.19 128 ILE A O 1
ATOM 1085 N N . SER A 1 129 ? -3.080 4.138 26.067 1.00 81.12 129 SER A N 1
ATOM 1086 C CA . SER A 1 129 ? -2.657 2.951 26.831 1.00 81.12 129 SER A CA 1
ATOM 1087 C C . SER A 1 129 ? -3.741 2.094 27.398 1.00 81.12 129 SER A C 1
ATOM 1089 O O . SER A 1 129 ? -3.493 0.957 27.787 1.00 81.12 129 SER A O 1
ATOM 1091 N N . LYS A 1 130 ? -4.955 2.621 27.428 1.00 87.25 130 LYS A N 1
ATOM 1092 C CA . LYS A 1 130 ? -6.104 1.861 27.885 1.00 87.25 130 LYS A CA 1
ATOM 1093 C C . LYS A 1 130 ? -6.649 0.944 26.792 1.00 87.25 130 LYS A C 1
ATOM 1095 O O . LYS A 1 130 ? -7.483 0.097 27.093 1.00 87.25 130 LYS A O 1
ATOM 1100 N N . PHE A 1 131 ? -6.172 1.092 25.556 1.00 90.38 131 PHE A N 1
ATOM 1101 C CA . PHE A 1 131 ? -6.557 0.279 24.409 1.00 90.38 131 PHE A CA 1
ATOM 1102 C C . PHE A 1 131 ? -5.605 -0.908 24.249 1.00 90.38 131 PHE A C 1
ATOM 1104 O O . PHE A 1 131 ? -4.877 -1.026 23.268 1.00 90.38 131 PHE A O 1
ATOM 1111 N N . LEU A 1 132 ? -5.587 -1.776 25.264 1.00 88.75 132 LEU A N 1
ATOM 1112 C CA . LEU A 1 132 ? -4.616 -2.868 25.373 1.00 88.75 132 LEU A CA 1
ATOM 1113 C C . LEU A 1 132 ? -4.698 -3.861 24.209 1.00 88.75 132 LEU A C 1
ATOM 1115 O O . LEU A 1 132 ? -3.667 -4.373 23.806 1.00 88.75 132 LEU A O 1
ATOM 1119 N N . GLN A 1 133 ? -5.891 -4.107 23.666 1.00 92.50 133 GLN A N 1
ATOM 1120 C CA . GLN A 1 133 ? -6.120 -5.055 22.568 1.00 92.50 133 GLN A CA 1
ATOM 1121 C C . GLN A 1 133 ? -6.082 -4.394 21.184 1.00 92.50 133 GLN A C 1
ATOM 1123 O O . GLN A 1 133 ? -6.463 -5.025 20.206 1.00 92.50 133 GLN A O 1
ATOM 1128 N N . LEU A 1 134 ? -5.665 -3.125 21.081 1.00 93.81 134 LEU A N 1
ATOM 1129 C CA . LEU A 1 134 ? -5.699 -2.408 19.810 1.00 93.81 134 LEU A CA 1
ATOM 1130 C C . LEU A 1 134 ? -4.708 -3.008 18.812 1.00 93.81 134 LEU A C 1
ATOM 1132 O O . LEU A 1 134 ? -3.493 -2.927 18.983 1.00 93.81 134 LEU A O 1
ATOM 1136 N N . GLU A 1 135 ? -5.269 -3.562 17.749 1.00 95.50 135 GLU A N 1
ATOM 1137 C CA . GLU A 1 135 ? -4.587 -4.272 16.675 1.00 95.50 135 GLU A CA 1
ATOM 1138 C C . GLU A 1 135 ? -4.490 -3.412 15.412 1.00 95.50 135 GLU A C 1
ATOM 1140 O O . GLU A 1 135 ? -3.448 -3.369 14.751 1.00 95.50 135 GLU A O 1
ATOM 1145 N N . THR A 1 136 ? -5.564 -2.678 15.107 1.00 96.50 136 THR A N 1
ATOM 1146 C CA . THR A 1 136 ? -5.669 -1.802 13.940 1.00 96.50 136 THR A CA 1
ATOM 1147 C C . THR A 1 136 ? -6.092 -0.395 14.337 1.00 96.50 136 THR A C 1
ATOM 1149 O O . THR A 1 136 ? -7.136 -0.194 14.959 1.00 96.50 136 THR A O 1
ATOM 1152 N N . LEU A 1 137 ? -5.305 0.592 13.911 1.00 94.75 137 LEU A N 1
ATOM 1153 C CA . LEU A 1 137 ? -5.590 2.009 14.105 1.00 94.75 137 LEU A CA 1
ATOM 1154 C C . LEU A 1 137 ? -5.607 2.726 12.756 1.00 94.75 137 LEU A C 1
ATOM 1156 O O . LEU A 1 137 ? -4.644 2.672 11.989 1.00 94.75 137 LEU A O 1
ATOM 1160 N N . VAL A 1 138 ? -6.710 3.407 12.468 1.00 95.56 138 VAL A N 1
ATOM 1161 C CA . VAL A 1 138 ? -6.880 4.200 11.251 1.00 95.56 138 VAL A CA 1
ATOM 1162 C C . VAL A 1 138 ? -7.144 5.642 11.643 1.00 95.56 138 VAL A C 1
ATOM 1164 O O . VAL A 1 138 ? -8.138 5.950 12.295 1.00 95.56 138 VAL A O 1
ATOM 1167 N N . PHE A 1 139 ? -6.262 6.529 11.213 1.00 93.44 139 PHE A N 1
ATOM 1168 C CA . PHE A 1 139 ? -6.452 7.963 11.278 1.00 93.44 139 PHE A CA 1
ATOM 1169 C C . PHE A 1 139 ? -6.841 8.479 9.903 1.00 93.44 139 PHE A C 1
ATOM 1171 O O . PHE A 1 139 ? -6.092 8.294 8.946 1.00 93.44 139 PHE A O 1
ATOM 1178 N N . ASP A 1 140 ? -8.001 9.118 9.812 1.00 92.19 140 ASP A N 1
ATOM 1179 C CA . ASP A 1 140 ? -8.542 9.621 8.557 1.00 92.19 140 ASP A CA 1
ATOM 1180 C C . ASP A 1 140 ? -8.881 11.107 8.664 1.00 92.19 140 ASP A C 1
ATOM 1182 O O . ASP A 1 140 ? -9.655 11.522 9.527 1.00 92.19 140 ASP A O 1
ATOM 1186 N N . ASN A 1 141 ? -8.292 11.924 7.797 1.00 89.56 141 ASN A N 1
ATOM 1187 C CA . ASN A 1 141 ? -8.455 13.374 7.795 1.00 89.56 141 ASN A CA 1
ATOM 1188 C C . ASN A 1 141 ? -8.193 14.025 9.174 1.00 89.56 141 ASN A C 1
ATOM 1190 O O . ASN A 1 141 ? -8.994 14.827 9.666 1.00 89.56 141 ASN A O 1
ATOM 1194 N N . ILE A 1 142 ? -7.078 13.674 9.823 1.00 89.88 142 ILE A N 1
ATOM 1195 C CA . ILE A 1 142 ? -6.662 14.276 11.104 1.00 89.88 142 ILE A CA 1
ATOM 1196 C C . ILE A 1 142 ? -5.474 15.232 10.922 1.00 89.88 142 ILE A C 1
ATOM 1198 O O . ILE A 1 142 ? -4.778 15.174 9.915 1.00 89.88 142 ILE A O 1
ATOM 1202 N N . ASN A 1 143 ? -5.210 16.081 11.921 1.00 90.50 143 ASN A N 1
ATOM 1203 C CA . ASN A 1 143 ? -4.003 16.916 11.942 1.00 90.50 143 ASN A CA 1
ATOM 1204 C C . ASN A 1 143 ? -2.777 16.151 12.484 1.00 90.50 143 ASN A C 1
ATOM 1206 O O . ASN A 1 143 ? -2.874 15.412 13.469 1.00 90.50 143 ASN A O 1
ATOM 1210 N N . ALA A 1 144 ? -1.598 16.421 11.932 1.00 89.31 144 ALA A N 1
ATOM 1211 C CA . ALA A 1 144 ? -0.313 15.806 12.245 1.00 89.31 144 ALA A CA 1
ATOM 1212 C C . ALA A 1 144 ? 0.095 15.977 13.711 1.00 89.31 144 ALA A C 1
ATOM 1214 O O . ALA A 1 144 ? 0.734 15.097 14.292 1.00 89.31 144 ALA A O 1
ATOM 1215 N N . ARG A 1 145 ? -0.327 17.076 14.354 1.00 86.69 145 ARG A N 1
ATOM 1216 C CA . ARG A 1 145 ? -0.054 17.351 15.779 1.00 86.69 145 ARG A CA 1
ATOM 1217 C C . ARG A 1 145 ? -0.483 16.215 16.713 1.00 86.69 145 ARG A C 1
ATOM 1219 O O . ARG A 1 145 ? 0.111 16.034 17.772 1.00 86.69 145 ARG A O 1
ATOM 1226 N N . TYR A 1 146 ? -1.510 15.456 16.332 1.00 83.38 146 TYR A N 1
ATOM 1227 C CA . TYR A 1 146 ? -2.007 14.345 17.135 1.00 83.38 146 TYR A CA 1
ATOM 1228 C C . TYR A 1 146 ? -1.103 13.119 17.060 1.00 83.38 146 TYR A C 1
ATOM 1230 O O . TYR A 1 146 ? -0.930 12.425 18.060 1.00 83.38 146 TYR A O 1
ATOM 1238 N N . LEU A 1 147 ? -0.488 12.878 15.901 1.00 84.06 147 LEU A N 1
ATOM 1239 C CA . LEU A 1 147 ? 0.359 11.713 15.685 1.00 84.06 147 LEU A CA 1
ATOM 1240 C C . LEU A 1 147 ? 1.607 11.754 16.547 1.00 84.06 147 LEU A C 1
ATOM 1242 O O . LEU A 1 147 ? 1.920 10.751 17.169 1.00 84.06 147 LEU A O 1
ATOM 1246 N N . ASN A 1 148 ? 2.285 12.900 16.636 1.00 75.44 148 ASN A N 1
ATOM 1247 C CA . ASN A 1 148 ? 3.511 13.004 17.429 1.00 75.44 148 ASN A CA 1
ATOM 1248 C C . ASN A 1 148 ? 3.262 12.629 18.893 1.00 75.44 148 ASN A C 1
ATOM 1250 O O . ASN A 1 148 ? 4.050 11.902 19.484 1.00 75.44 148 ASN A O 1
ATOM 1254 N N . ASN A 1 149 ? 2.137 13.057 19.466 1.00 73.38 149 ASN A N 1
ATOM 1255 C CA . ASN A 1 149 ? 1.788 12.721 20.846 1.00 73.38 149 ASN A CA 1
ATOM 1256 C C . ASN A 1 149 ? 1.467 11.231 21.014 1.00 73.38 149 ASN A C 1
ATOM 1258 O O . ASN A 1 149 ? 1.832 10.621 22.014 1.00 73.38 149 ASN A O 1
ATOM 1262 N N . ILE A 1 150 ? 0.798 10.641 20.028 1.00 75.75 150 ILE A N 1
ATOM 1263 C CA . ILE A 1 150 ? 0.388 9.236 20.041 1.00 75.75 150 ILE A CA 1
ATOM 1264 C C . ILE A 1 150 ? 1.594 8.309 19.829 1.00 75.75 150 ILE A C 1
ATOM 1266 O O . ILE A 1 150 ? 1.789 7.355 20.579 1.00 75.75 150 ILE A O 1
ATOM 1270 N N . LEU A 1 151 ? 2.440 8.633 18.853 1.00 78.69 151 LEU A N 1
ATOM 1271 C CA . LEU A 1 151 ? 3.631 7.881 18.469 1.00 78.69 151 LEU A CA 1
ATOM 1272 C C . LEU A 1 151 ? 4.835 8.145 19.370 1.00 78.69 151 LEU A C 1
ATOM 1274 O O . LEU A 1 151 ? 5.779 7.370 19.322 1.00 78.69 151 LEU A O 1
ATOM 1278 N N . HIS A 1 152 ? 4.853 9.196 20.192 1.00 73.00 152 HIS A N 1
ATOM 1279 C CA . HIS A 1 152 ? 5.902 9.367 21.202 1.00 73.00 152 HIS A CA 1
ATOM 1280 C C . HIS A 1 152 ? 5.753 8.351 22.343 1.00 73.00 152 HIS A C 1
ATOM 1282 O O . HIS A 1 152 ? 6.733 7.905 22.937 1.00 73.00 152 HIS A O 1
ATOM 1288 N N . HIS A 1 153 ? 4.527 7.911 22.615 1.00 66.81 153 HIS A N 1
ATOM 1289 C CA . HIS A 1 153 ? 4.215 6.959 23.669 1.00 66.81 153 HIS A CA 1
ATOM 1290 C C . HIS A 1 153 ? 4.301 5.492 23.192 1.00 66.81 153 HIS A C 1
ATOM 1292 O O . HIS A 1 153 ? 3.427 4.683 23.455 1.00 66.81 153 HIS A O 1
ATOM 1298 N N . GLN A 1 154 ? 5.381 5.120 22.506 1.00 55.75 154 GLN A N 1
ATOM 1299 C CA . GLN A 1 154 ? 5.549 3.859 21.745 1.00 55.75 154 GLN A CA 1
ATOM 1300 C C . GLN A 1 154 ? 5.372 2.568 22.552 1.00 55.75 154 GLN A C 1
ATOM 1302 O O . GLN A 1 154 ? 5.020 1.533 21.996 1.00 55.75 154 GLN A O 1
ATOM 1307 N N . ILE A 1 155 ? 5.582 2.629 23.868 1.00 58.47 155 ILE A N 1
ATOM 1308 C CA . ILE A 1 155 ? 5.469 1.494 24.803 1.00 58.47 155 ILE A CA 1
ATOM 1309 C C . ILE A 1 155 ? 4.014 0.998 24.929 1.00 58.47 155 ILE A C 1
ATOM 1311 O O . ILE A 1 155 ? 3.735 -0.028 25.541 1.00 58.47 155 ILE A O 1
ATOM 1315 N N . ILE A 1 156 ? 3.065 1.731 24.355 1.00 67.06 156 ILE A N 1
ATOM 1316 C CA . ILE A 1 156 ? 1.685 1.699 24.800 1.00 67.06 156 ILE A CA 1
ATOM 1317 C C . ILE A 1 156 ? 0.757 0.814 23.947 1.00 67.06 156 ILE A C 1
ATOM 1319 O O . ILE A 1 156 ? -0.323 0.450 24.409 1.00 67.06 156 ILE A O 1
ATOM 1323 N N . LEU A 1 157 ? 1.174 0.410 22.745 1.00 81.12 157 LEU A N 1
ATOM 1324 C CA . LEU A 1 157 ? 0.342 -0.378 21.829 1.00 81.12 157 LEU A CA 1
ATOM 1325 C C . LEU A 1 157 ? 0.985 -1.734 21.492 1.00 81.12 157 LEU A C 1
ATOM 1327 O O . LEU A 1 157 ? 1.473 -1.932 20.378 1.00 81.12 157 LEU A O 1
ATOM 1331 N N . PRO A 1 158 ? 1.005 -2.683 22.447 1.00 83.25 158 PRO A N 1
ATOM 1332 C CA . PRO A 1 158 ? 1.744 -3.938 22.312 1.00 83.25 158 PRO A CA 1
ATOM 1333 C C . PRO A 1 158 ? 1.195 -4.883 21.237 1.00 83.25 158 PRO A C 1
ATOM 1335 O O . PRO A 1 158 ? 1.905 -5.807 20.851 1.00 83.25 158 PRO A O 1
ATOM 1338 N N . HIS A 1 159 ? -0.033 -4.667 20.756 1.00 90.75 159 HIS A N 1
ATOM 1339 C CA . HIS A 1 159 ? -0.693 -5.513 19.757 1.00 90.75 159 HIS A CA 1
ATOM 1340 C C . HIS A 1 159 ? -0.922 -4.819 18.408 1.00 90.75 159 HIS A C 1
ATOM 1342 O O . HIS A 1 159 ? -1.413 -5.458 17.480 1.00 90.75 159 HIS A O 1
ATOM 1348 N N . LEU A 1 160 ? -0.520 -3.549 18.257 1.00 93.31 160 LEU A N 1
ATOM 1349 C CA . LEU A 1 160 ? -0.775 -2.797 17.031 1.00 93.31 160 LEU A CA 1
ATOM 1350 C C . LEU A 1 160 ? 0.039 -3.373 15.872 1.00 93.31 160 LEU A C 1
ATOM 1352 O O . LEU A 1 160 ? 1.255 -3.188 15.795 1.00 93.31 160 LEU A O 1
ATOM 1356 N N . HIS A 1 161 ? -0.654 -4.040 14.954 1.00 95.75 161 HIS A N 1
ATOM 1357 C CA . HIS A 1 161 ? -0.063 -4.654 13.772 1.00 95.75 161 HIS A CA 1
ATOM 1358 C C . HIS A 1 161 ? -0.425 -3.927 12.475 1.00 95.75 161 HIS A C 1
ATOM 1360 O O . HIS A 1 161 ? 0.228 -4.165 11.457 1.00 95.75 161 HIS A O 1
ATOM 1366 N N . SER A 1 162 ? -1.437 -3.054 12.493 1.00 97.88 162 SER A N 1
ATOM 1367 C CA . SER A 1 162 ? -1.889 -2.287 11.332 1.00 97.88 162 SER A CA 1
ATOM 1368 C C . SER A 1 162 ? -2.101 -0.815 11.678 1.00 97.88 162 SER A C 1
ATOM 1370 O O . SER A 1 162 ? -2.851 -0.479 12.595 1.00 97.88 162 SER A O 1
ATOM 1372 N N . LEU A 1 163 ? -1.456 0.073 10.921 1.00 96.06 163 LEU A N 1
ATOM 1373 C CA . LEU A 1 163 ? -1.585 1.521 11.067 1.00 96.06 163 LEU A CA 1
ATOM 1374 C C . LEU A 1 163 ? -1.836 2.166 9.707 1.00 96.06 163 LEU A C 1
ATOM 1376 O O . LEU A 1 163 ? -1.022 2.054 8.791 1.00 96.06 163 LEU A O 1
ATOM 1380 N N . THR A 1 164 ? -2.953 2.876 9.586 1.00 96.94 164 THR A N 1
ATOM 1381 C CA . THR A 1 164 ? -3.246 3.727 8.429 1.00 96.94 164 THR A CA 1
ATOM 1382 C C . THR A 1 164 ? -3.330 5.174 8.874 1.00 96.94 164 THR A C 1
ATOM 1384 O O . THR A 1 164 ? -4.046 5.495 9.817 1.00 96.94 164 THR A O 1
ATOM 1387 N N . ILE A 1 165 ? -2.606 6.048 8.187 1.00 95.12 165 ILE A N 1
ATOM 1388 C CA . ILE A 1 165 ? -2.539 7.476 8.472 1.00 95.12 165 ILE A CA 1
ATOM 1389 C C . ILE A 1 165 ? -2.919 8.235 7.208 1.00 95.12 165 ILE A C 1
ATOM 1391 O O . ILE A 1 165 ? -2.258 8.081 6.185 1.00 95.12 165 ILE A O 1
ATOM 1395 N N . ASN A 1 166 ? -3.949 9.066 7.301 1.00 94.19 166 ASN A N 1
ATOM 1396 C CA . ASN A 1 166 ? -4.332 10.047 6.299 1.00 94.19 166 ASN A CA 1
ATOM 1397 C C . ASN A 1 166 ? -4.509 11.417 6.973 1.00 94.19 166 ASN A C 1
ATOM 1399 O O . ASN A 1 166 ? -5.390 11.589 7.821 1.00 94.19 166 ASN A O 1
ATOM 1403 N N . LEU A 1 167 ? -3.630 12.363 6.642 1.00 92.44 167 LEU A N 1
ATOM 1404 C CA . LEU A 1 167 ? -3.560 13.689 7.252 1.00 92.44 167 LEU A CA 1
ATOM 1405 C C . LEU A 1 167 ? -4.086 14.768 6.314 1.00 92.44 167 LEU A C 1
ATOM 1407 O O . LEU A 1 167 ? -3.912 14.688 5.102 1.00 92.44 167 LEU A O 1
ATOM 1411 N N . ILE A 1 168 ? -4.702 15.795 6.902 1.00 91.75 168 ILE A N 1
ATOM 1412 C CA . ILE A 1 168 ? -5.141 16.998 6.171 1.00 91.75 168 ILE A CA 1
ATOM 1413 C C . ILE A 1 168 ? -4.065 18.082 6.097 1.00 91.75 168 ILE A C 1
ATOM 1415 O O . ILE A 1 168 ? -4.162 18.994 5.282 1.00 91.75 168 ILE A O 1
ATOM 1419 N N . ASP A 1 169 ? -3.081 18.024 6.988 1.00 90.75 169 ASP A N 1
ATOM 1420 C CA . ASP A 1 169 ? -1.981 18.970 7.102 1.00 90.75 169 ASP A CA 1
ATOM 1421 C C . ASP A 1 169 ? -0.638 1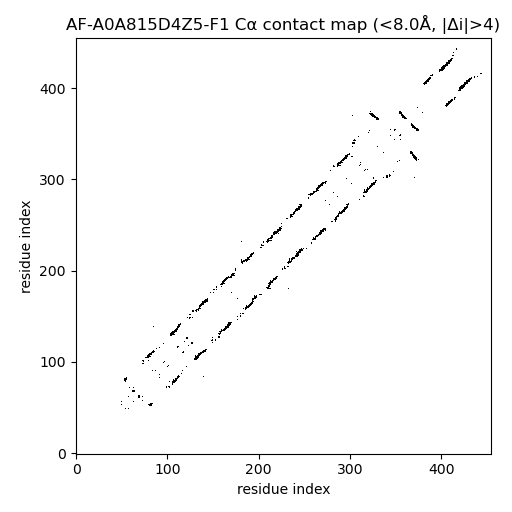8.262 6.863 1.00 90.75 169 ASP A C 1
ATOM 1423 O O . ASP A 1 169 ? -0.558 17.073 6.545 1.00 90.75 169 ASP A O 1
ATOM 1427 N N . TYR A 1 170 ? 0.438 19.033 6.983 1.00 89.31 170 TYR A N 1
ATOM 1428 C CA . TYR A 1 170 ? 1.790 18.558 6.749 1.00 89.31 170 TYR A CA 1
ATOM 1429 C C . TYR A 1 170 ? 2.463 18.110 8.049 1.00 89.31 170 TYR A C 1
ATOM 1431 O O . TYR A 1 170 ? 2.305 18.720 9.111 1.00 89.31 170 TYR A O 1
ATOM 1439 N N . ILE A 1 171 ? 3.316 17.094 7.949 1.00 88.06 171 ILE A N 1
ATOM 1440 C CA . ILE A 1 171 ? 4.265 16.773 9.011 1.00 88.06 171 ILE A CA 1
ATOM 1441 C C . ILE A 1 171 ? 5.408 17.787 8.950 1.00 88.06 171 ILE A C 1
ATOM 1443 O O . ILE A 1 171 ? 6.009 18.004 7.897 1.00 88.06 171 ILE A O 1
ATOM 1447 N N . GLN A 1 172 ? 5.696 18.419 10.093 1.00 86.31 172 GLN A N 1
ATOM 1448 C CA . GLN A 1 172 ? 6.845 19.315 10.231 1.00 86.31 172 GLN A CA 1
ATOM 1449 C C . GLN A 1 172 ? 8.138 18.514 10.076 1.00 86.31 172 GLN A C 1
ATOM 1451 O O . GLN A 1 172 ? 8.795 18.658 9.061 1.00 86.31 172 GLN A O 1
ATOM 1456 N N . ASN A 1 173 ? 8.425 17.591 11.003 1.00 86.62 173 ASN A N 1
ATOM 1457 C CA . ASN A 1 173 ? 9.632 16.762 10.974 1.00 86.62 173 ASN A CA 1
ATOM 1458 C C . ASN A 1 173 ? 9.319 15.311 10.567 1.00 86.62 173 ASN A C 1
ATOM 1460 O O . ASN A 1 173 ? 8.957 14.478 11.405 1.00 86.62 173 ASN A O 1
ATOM 1464 N N . SER A 1 174 ? 9.449 15.006 9.274 1.00 86.69 174 SER A N 1
ATOM 1465 C CA . SER A 1 174 ? 9.189 13.661 8.738 1.00 86.69 174 SER A CA 1
ATOM 1466 C C . SER A 1 174 ? 10.215 12.624 9.203 1.00 86.69 174 SER A C 1
ATOM 1468 O O . SER A 1 174 ? 9.852 11.474 9.442 1.00 86.69 174 SER A O 1
ATOM 1470 N N . THR A 1 175 ? 11.468 13.025 9.424 1.00 87.38 175 THR A N 1
ATOM 1471 C CA . THR A 1 175 ? 12.532 12.158 9.954 1.00 87.38 175 THR A CA 1
ATOM 1472 C C . THR A 1 175 ? 12.179 11.615 11.336 1.00 87.38 175 THR A C 1
ATOM 1474 O O . THR A 1 175 ? 12.191 10.402 11.547 1.00 87.38 175 THR A O 1
ATOM 1477 N N . LEU A 1 176 ? 11.804 12.490 12.273 1.00 86.56 176 LEU A N 1
ATOM 1478 C CA . LEU A 1 176 ? 11.372 12.093 13.611 1.00 86.56 176 LEU A CA 1
ATOM 1479 C C . LEU A 1 176 ? 10.140 11.191 13.536 1.00 86.56 176 LEU A C 1
ATOM 1481 O O . LEU A 1 176 ? 10.095 10.169 14.216 1.00 86.56 176 LEU A O 1
ATOM 1485 N N . PHE A 1 177 ? 9.173 11.541 12.688 1.00 88.44 177 PHE A N 1
ATOM 1486 C CA . PHE A 1 177 ? 7.976 10.735 12.482 1.00 88.44 177 PHE A CA 1
ATOM 1487 C C . PHE A 1 177 ? 8.315 9.305 12.029 1.00 88.44 177 PHE A C 1
ATOM 1489 O O . PHE A 1 177 ? 7.853 8.346 12.646 1.00 88.44 177 PHE A O 1
ATOM 1496 N N . TYR A 1 178 ? 9.167 9.139 11.013 1.00 89.62 178 TYR A N 1
ATOM 1497 C CA . TYR A 1 178 ? 9.565 7.814 10.532 1.00 89.62 178 TYR A CA 1
ATOM 1498 C C . TYR A 1 178 ? 10.336 7.015 11.581 1.00 89.62 178 TYR A C 1
ATOM 1500 O O . TYR A 1 178 ? 10.053 5.836 11.774 1.00 89.62 178 TYR A O 1
ATOM 1508 N N . LEU A 1 179 ? 11.253 7.647 12.319 1.00 89.19 179 LEU A N 1
ATOM 1509 C CA . LEU A 1 179 ? 11.964 6.977 13.412 1.00 89.19 179 LEU A CA 1
ATOM 1510 C C . LEU A 1 179 ? 11.004 6.497 14.506 1.00 89.19 179 LEU A C 1
ATOM 1512 O O . LEU A 1 179 ? 11.180 5.409 15.050 1.00 89.19 179 LEU A O 1
ATOM 1516 N N . GLN A 1 180 ? 9.968 7.278 14.821 1.00 88.38 180 GLN A N 1
ATOM 1517 C CA . GLN A 1 180 ? 8.947 6.856 15.776 1.00 88.38 180 GLN A CA 1
ATOM 1518 C C . GLN A 1 180 ? 8.086 5.710 15.236 1.00 88.38 180 GLN A C 1
ATOM 1520 O O . GLN A 1 180 ? 7.799 4.763 15.967 1.00 88.38 180 GLN A O 1
ATOM 1525 N N . LEU A 1 181 ? 7.718 5.772 13.957 1.00 90.62 181 LEU A N 1
ATOM 1526 C CA . LEU A 1 181 ? 6.958 4.734 13.269 1.00 90.62 181 LEU A CA 1
ATOM 1527 C C . LEU A 1 181 ? 7.715 3.398 13.250 1.00 90.62 181 LEU A C 1
ATOM 1529 O O . LEU A 1 181 ? 7.144 2.356 13.567 1.00 90.62 181 LEU A O 1
ATOM 1533 N N . PHE A 1 182 ? 9.008 3.420 12.924 1.00 90.25 182 PHE A N 1
ATOM 1534 C CA . PHE A 1 182 ? 9.823 2.211 12.803 1.00 90.25 182 PHE A CA 1
ATOM 1535 C C . PHE A 1 182 ? 10.040 1.477 14.124 1.00 90.25 182 PHE A C 1
ATOM 1537 O O . PHE A 1 182 ? 10.227 0.261 14.107 1.00 90.25 182 PHE A O 1
ATOM 1544 N N . ARG A 1 183 ? 9.935 2.178 15.256 1.00 88.75 183 ARG A N 1
ATOM 1545 C CA . ARG A 1 183 ? 10.040 1.600 16.603 1.00 88.75 183 ARG A CA 1
ATOM 1546 C C . ARG A 1 183 ? 8.806 0.813 17.047 1.00 88.75 183 ARG A C 1
ATOM 1548 O O . ARG A 1 183 ? 8.853 0.144 18.079 1.00 88.75 183 ARG A O 1
ATOM 1555 N N . LEU A 1 184 ? 7.711 0.851 16.288 1.00 89.12 184 LEU A N 1
ATOM 1556 C CA . LEU A 1 184 ? 6.533 0.034 16.568 1.00 89.12 184 LEU A CA 1
ATOM 1557 C C . LEU A 1 184 ? 6.836 -1.442 16.255 1.00 89.12 184 LEU A C 1
ATOM 1559 O O . LEU A 1 184 ? 6.820 -1.890 15.109 1.00 89.12 184 LEU A O 1
ATOM 1563 N N . SER A 1 185 ? 7.131 -2.206 17.308 1.00 88.19 185 SER A N 1
ATOM 1564 C CA . SER A 1 185 ? 7.733 -3.546 17.225 1.00 88.19 185 SER A CA 1
ATOM 1565 C C . SER A 1 185 ? 6.817 -4.654 16.698 1.00 88.19 185 SER A C 1
ATOM 1567 O O . SER A 1 185 ? 7.304 -5.737 16.364 1.00 88.19 185 SER A O 1
ATOM 1569 N N . LYS A 1 186 ? 5.503 -4.411 16.640 1.00 92.25 186 LYS A N 1
ATOM 1570 C CA . LYS A 1 186 ? 4.506 -5.343 16.088 1.00 92.25 186 LYS A CA 1
ATOM 1571 C C . LYS A 1 186 ? 3.848 -4.851 14.803 1.00 92.25 186 LYS A C 1
ATOM 1573 O O . LYS A 1 186 ? 3.069 -5.603 14.220 1.00 92.25 186 LYS A O 1
ATOM 1578 N N . LEU A 1 187 ? 4.161 -3.634 14.357 1.00 94.94 187 LEU A N 1
ATOM 1579 C CA . LEU A 1 187 ? 3.547 -3.023 13.188 1.00 94.94 187 LEU A CA 1
ATOM 1580 C C . LEU A 1 187 ? 3.984 -3.730 11.901 1.00 94.94 187 LEU A C 1
ATOM 1582 O O . LEU A 1 187 ? 5.082 -3.497 11.411 1.00 94.94 187 LEU A O 1
ATOM 1586 N N . LYS A 1 188 ? 3.095 -4.540 11.323 1.00 97.38 188 LYS A N 1
ATOM 1587 C CA . LYS A 1 188 ? 3.332 -5.270 10.071 1.00 97.38 188 LYS A CA 1
ATOM 1588 C C . LYS A 1 188 ? 2.819 -4.527 8.845 1.00 97.38 188 LYS A C 1
ATOM 1590 O O . LYS A 1 188 ? 3.482 -4.539 7.814 1.00 97.38 188 LYS A O 1
ATOM 1595 N N . TYR A 1 189 ? 1.649 -3.901 8.941 1.00 98.50 189 TYR A N 1
ATOM 1596 C CA . TYR A 1 189 ? 1.030 -3.145 7.854 1.00 98.50 189 TYR A CA 1
ATOM 1597 C C . TYR A 1 189 ? 1.050 -1.654 8.168 1.00 98.50 189 TYR A C 1
ATOM 1599 O O . TYR A 1 189 ? 0.529 -1.223 9.196 1.00 98.50 189 TYR A O 1
ATOM 1607 N N . CYS A 1 190 ? 1.609 -0.859 7.263 1.00 97.62 190 CYS A N 1
ATOM 1608 C CA . CYS A 1 190 ? 1.628 0.585 7.376 1.00 97.62 190 CYS A CA 1
ATOM 1609 C C . CYS A 1 190 ? 1.202 1.243 6.063 1.00 97.62 190 CYS A C 1
ATOM 1611 O O . CYS A 1 190 ? 1.758 0.971 4.998 1.00 97.62 190 CYS A O 1
ATOM 1613 N N . LYS A 1 191 ? 0.232 2.150 6.147 1.00 97.94 191 LYS A N 1
ATOM 1614 C CA . LYS A 1 191 ? -0.178 3.009 5.038 1.00 97.94 191 LYS A CA 1
ATOM 1615 C C . LYS A 1 191 ? -0.120 4.465 5.473 1.00 97.94 191 LYS A C 1
ATOM 1617 O O . LYS A 1 191 ? -0.740 4.823 6.470 1.00 97.94 191 LYS A O 1
ATOM 1622 N N . ILE A 1 192 ? 0.573 5.302 4.708 1.00 95.56 192 ILE A N 1
ATOM 1623 C CA . ILE A 1 192 ? 0.754 6.721 5.022 1.00 95.56 192 ILE A CA 1
ATOM 1624 C C . ILE A 1 192 ? 0.328 7.625 3.866 1.00 95.56 192 ILE A C 1
ATOM 1626 O O . ILE A 1 192 ? 0.697 7.414 2.711 1.00 95.56 192 ILE A O 1
ATOM 1630 N N . GLN A 1 193 ? -0.436 8.659 4.204 1.00 94.69 193 GLN A N 1
ATOM 1631 C CA . GLN A 1 193 ? -0.940 9.692 3.313 1.00 94.69 193 GLN A CA 1
ATOM 1632 C C . GLN A 1 193 ? -0.838 11.065 4.017 1.00 94.69 193 GLN A C 1
ATOM 1634 O O . GLN A 1 193 ? -1.663 11.383 4.863 1.00 94.69 193 GLN A O 1
ATOM 1639 N N . PHE A 1 194 ? 0.230 11.825 3.769 1.00 90.12 194 PHE A N 1
ATOM 1640 C CA . PHE A 1 194 ? 0.497 13.173 4.264 1.00 90.12 194 PHE A CA 1
ATOM 1641 C C . PHE A 1 194 ? 1.577 13.876 3.421 1.00 90.12 194 PHE A C 1
ATOM 1643 O O . PHE A 1 194 ? 2.421 13.229 2.796 1.00 90.12 194 PHE A O 1
ATOM 1650 N N . GLU A 1 195 ? 1.615 15.205 3.478 1.00 86.69 195 GLU A N 1
ATOM 1651 C CA . GLU A 1 195 ? 2.709 16.014 2.922 1.00 86.69 195 GLU A CA 1
ATOM 1652 C C . GLU A 1 195 ? 3.762 16.342 3.996 1.00 86.69 195 GLU A C 1
ATOM 1654 O O . GLU A 1 195 ? 3.455 16.429 5.184 1.00 86.69 195 GLU A O 1
ATOM 1659 N N . SER A 1 196 ? 5.026 16.525 3.608 1.00 82.88 196 SER A N 1
ATOM 1660 C CA . SER A 1 196 ? 6.111 16.927 4.519 1.00 82.88 196 SER A CA 1
ATOM 1661 C C . SER A 1 196 ? 6.622 18.303 4.121 1.00 82.88 196 SER A C 1
ATOM 1663 O O . SER A 1 196 ? 6.879 18.526 2.942 1.00 82.88 196 SER A O 1
ATOM 1665 N N . LYS A 1 197 ? 6.813 19.199 5.097 1.00 76.06 197 LYS A N 1
ATOM 1666 C CA . LYS A 1 197 ? 7.432 20.515 4.852 1.00 76.06 197 LYS A CA 1
ATOM 1667 C C . LYS A 1 197 ? 8.955 20.489 4.815 1.00 76.06 197 LYS A C 1
ATOM 1669 O O . LYS A 1 197 ? 9.548 21.370 4.204 1.00 76.06 197 LYS A O 1
ATOM 1674 N N . ASP A 1 198 ? 9.573 19.539 5.513 1.00 64.19 198 ASP A N 1
ATOM 1675 C CA . ASP A 1 198 ? 11.028 19.511 5.629 1.00 64.19 198 ASP A CA 1
ATOM 1676 C C . ASP A 1 198 ? 11.667 18.992 4.336 1.00 64.19 198 ASP A C 1
ATOM 1678 O O . ASP A 1 198 ? 11.514 17.823 3.961 1.00 64.19 198 ASP A O 1
ATOM 1682 N N . ASP A 1 199 ? 12.403 19.885 3.671 1.00 56.12 199 ASP A N 1
ATOM 1683 C CA . ASP A 1 199 ? 13.079 19.639 2.396 1.00 56.12 199 ASP A CA 1
ATOM 1684 C C . ASP A 1 199 ? 14.506 19.088 2.540 1.00 56.12 199 ASP A C 1
ATOM 1686 O O . ASP A 1 199 ? 15.037 18.510 1.594 1.00 56.12 199 ASP A O 1
ATOM 1690 N N . GLU A 1 200 ? 15.097 19.166 3.738 1.00 57.81 200 GLU A N 1
ATOM 1691 C CA . GLU A 1 200 ? 16.555 19.034 3.888 1.00 57.81 200 GLU A CA 1
ATOM 1692 C C . GLU A 1 200 ? 17.038 17.943 4.859 1.00 57.81 200 GLU A C 1
ATOM 1694 O O . GLU A 1 200 ? 18.196 17.528 4.784 1.00 57.81 200 GLU A O 1
ATOM 1699 N N . GLN A 1 201 ? 16.199 17.438 5.771 1.00 66.19 201 GLN A N 1
ATOM 1700 C CA . GLN A 1 201 ? 16.663 16.479 6.782 1.00 66.19 201 GLN A CA 1
ATOM 1701 C C . GLN A 1 201 ? 16.648 15.046 6.244 1.00 66.19 201 GLN A C 1
ATOM 1703 O O . GLN A 1 201 ? 15.600 14.412 6.138 1.00 66.19 201 GLN A O 1
ATOM 1708 N N . LEU A 1 202 ? 17.834 14.521 5.932 1.00 75.06 202 LEU A N 1
ATOM 1709 C CA . LEU A 1 202 ? 18.010 13.117 5.572 1.00 75.06 202 LEU A CA 1
ATOM 1710 C C . LEU A 1 202 ? 17.786 12.221 6.795 1.00 75.06 202 LEU A C 1
ATOM 1712 O O . LEU A 1 202 ? 18.358 12.445 7.863 1.00 75.06 202 LEU A O 1
ATOM 1716 N N . LEU A 1 203 ? 16.994 11.165 6.614 1.00 84.06 203 LEU A N 1
ATOM 1717 C CA . LEU A 1 203 ? 16.870 10.092 7.596 1.00 84.06 203 LEU A CA 1
ATOM 1718 C C . LEU A 1 203 ? 18.263 9.471 7.824 1.00 84.06 203 LEU A C 1
ATOM 1720 O O . LEU A 1 203 ? 18.929 9.153 6.831 1.00 84.06 203 LEU A O 1
ATOM 1724 N N . PRO A 1 204 ? 18.732 9.289 9.073 1.00 85.75 204 PRO A N 1
ATOM 1725 C CA . PRO A 1 204 ? 19.998 8.608 9.320 1.00 85.75 204 PRO A CA 1
ATOM 1726 C C . PRO A 1 204 ? 19.940 7.172 8.794 1.00 85.75 204 PRO A C 1
ATOM 1728 O O . PRO A 1 204 ? 18.869 6.595 8.629 1.00 85.75 204 PRO A O 1
ATOM 1731 N N . ARG A 1 205 ? 21.096 6.579 8.501 1.00 82.75 205 ARG A N 1
ATOM 1732 C CA . ARG A 1 205 ? 21.150 5.169 8.107 1.00 82.75 205 ARG A CA 1
ATOM 1733 C C . ARG A 1 205 ? 20.888 4.291 9.329 1.00 82.75 205 ARG A C 1
ATOM 1735 O O . ARG A 1 205 ? 21.482 4.517 10.384 1.00 82.75 205 ARG A O 1
ATOM 1742 N N . CYS A 1 206 ? 20.048 3.271 9.171 1.00 84.62 206 CYS A N 1
ATOM 1743 C CA . CYS A 1 206 ? 19.833 2.290 10.222 1.00 84.62 206 CYS A CA 1
ATOM 1744 C C . CYS A 1 206 ? 21.129 1.520 10.498 1.00 84.62 206 CYS A C 1
ATOM 1746 O O . CYS A 1 206 ? 21.765 1.011 9.571 1.00 84.62 206 CYS A O 1
ATOM 1748 N N . THR A 1 207 ? 21.513 1.434 11.771 1.00 76.00 207 THR A N 1
ATOM 1749 C CA . THR A 1 207 ? 22.642 0.612 12.217 1.00 76.00 207 THR A CA 1
ATOM 1750 C C . THR A 1 207 ? 22.169 -0.684 12.863 1.00 76.00 207 THR A C 1
ATOM 1752 O O . THR A 1 207 ? 22.684 -1.729 12.492 1.00 76.00 207 THR A O 1
ATOM 1755 N N . ASN A 1 208 ? 21.176 -0.638 13.765 1.00 72.88 208 ASN A N 1
ATOM 1756 C CA . ASN A 1 208 ? 20.711 -1.814 14.524 1.00 72.88 208 ASN A CA 1
ATOM 1757 C C . ASN A 1 208 ? 19.191 -1.852 14.827 1.00 72.88 208 ASN A C 1
ATOM 1759 O O . ASN A 1 208 ? 18.700 -2.860 15.332 1.00 72.88 208 ASN A O 1
ATOM 1763 N N . GLU A 1 209 ? 18.435 -0.778 14.570 1.00 77.19 209 GLU A N 1
ATOM 1764 C CA . GLU A 1 209 ? 17.002 -0.687 14.910 1.00 77.19 209 GLU A CA 1
ATOM 1765 C C . GLU A 1 209 ? 16.129 -1.032 13.696 1.00 77.19 209 GLU A C 1
ATOM 1767 O O . GLU A 1 209 ? 15.726 -0.156 12.935 1.00 77.19 209 GLU A O 1
ATOM 1772 N N . PHE A 1 210 ? 15.829 -2.316 13.498 1.00 86.12 210 PHE A N 1
ATOM 1773 C CA . PHE A 1 210 ? 14.969 -2.746 12.394 1.00 86.12 210 PHE A CA 1
ATOM 1774 C C . PHE A 1 210 ? 13.487 -2.677 12.756 1.00 86.12 210 PHE A C 1
ATOM 1776 O O . PHE A 1 210 ? 13.064 -3.088 13.838 1.00 86.12 210 PHE A O 1
ATOM 1783 N N . SER A 1 211 ? 12.691 -2.203 11.805 1.00 92.31 211 SER A N 1
ATOM 1784 C CA . SER A 1 211 ? 11.241 -2.189 11.895 1.00 92.31 211 SER A CA 1
ATOM 1785 C C . SER A 1 211 ? 10.645 -3.573 11.628 1.00 92.31 211 SER A C 1
ATOM 1787 O O . SER A 1 211 ? 11.216 -4.404 10.919 1.00 92.31 211 SER A O 1
ATOM 1789 N N . SER A 1 212 ? 9.451 -3.804 12.175 1.00 94.69 212 SER A N 1
ATOM 1790 C CA . SER A 1 212 ? 8.669 -5.023 11.943 1.00 94.69 212 SER A CA 1
ATOM 1791 C C . SER A 1 212 ? 7.758 -4.962 10.710 1.00 94.69 212 SER A C 1
ATOM 1793 O O . SER A 1 212 ? 7.074 -5.943 10.425 1.00 94.69 212 SER A O 1
ATOM 1795 N N . ILE A 1 213 ? 7.770 -3.842 9.977 1.00 97.25 213 ILE A N 1
ATOM 1796 C CA . ILE A 1 213 ? 6.892 -3.602 8.827 1.00 97.25 213 ILE A CA 1
ATOM 1797 C C . ILE A 1 213 ? 7.199 -4.592 7.699 1.00 97.25 213 ILE A C 1
ATOM 1799 O O . ILE A 1 213 ? 8.322 -4.684 7.206 1.00 97.25 213 ILE A O 1
ATOM 1803 N N . GLU A 1 214 ? 6.151 -5.289 7.269 1.00 98.38 214 GLU A N 1
ATOM 1804 C CA . GLU A 1 214 ? 6.138 -6.251 6.165 1.00 98.38 214 GLU A CA 1
ATOM 1805 C C . GLU A 1 214 ? 5.423 -5.659 4.932 1.00 98.38 214 GLU A C 1
ATOM 1807 O O . GLU A 1 214 ? 5.781 -5.963 3.796 1.00 98.38 214 GLU A O 1
ATOM 1812 N N . TYR A 1 215 ? 4.439 -4.776 5.135 1.00 98.62 215 TYR A N 1
ATOM 1813 C CA . TYR A 1 215 ? 3.642 -4.151 4.079 1.00 98.62 215 TYR A CA 1
ATOM 1814 C C . TYR A 1 215 ? 3.637 -2.638 4.246 1.00 98.62 215 TYR A C 1
ATOM 1816 O O . TYR A 1 215 ? 3.108 -2.127 5.234 1.00 98.62 215 TYR A O 1
ATOM 1824 N N . LEU A 1 216 ? 4.184 -1.924 3.264 1.00 98.38 216 LEU A N 1
ATOM 1825 C CA . LEU A 1 216 ? 4.247 -0.470 3.275 1.00 98.38 216 LEU A CA 1
ATOM 1826 C C . LEU A 1 216 ? 3.597 0.142 2.033 1.00 98.38 216 LEU A C 1
ATOM 1828 O O . LEU A 1 216 ? 3.932 -0.209 0.901 1.00 98.38 216 LEU A O 1
ATOM 1832 N N . VAL A 1 217 ? 2.707 1.107 2.260 1.00 98.25 217 VAL A N 1
ATOM 1833 C CA . VAL A 1 217 ? 2.054 1.904 1.215 1.00 98.25 217 VAL A CA 1
ATOM 1834 C C . VAL A 1 217 ? 2.239 3.391 1.506 1.00 98.25 217 VAL A C 1
ATOM 1836 O O . VAL A 1 217 ? 1.762 3.892 2.522 1.00 98.25 217 VAL A O 1
ATOM 1839 N N . ILE A 1 218 ? 2.887 4.110 0.596 1.00 96.31 218 ILE A N 1
ATOM 1840 C CA . ILE A 1 218 ? 3.105 5.555 0.665 1.00 96.31 218 ILE A CA 1
ATOM 1841 C C . ILE A 1 218 ? 2.294 6.213 -0.448 1.00 96.31 218 ILE A C 1
ATOM 1843 O O . ILE A 1 218 ? 2.596 6.038 -1.623 1.00 96.31 218 ILE A O 1
ATOM 1847 N N . LYS A 1 219 ? 1.261 6.970 -0.077 1.00 94.50 219 LYS A N 1
ATOM 1848 C CA . LYS A 1 219 ? 0.293 7.579 -1.004 1.00 94.50 219 LYS A CA 1
ATOM 1849 C C . LYS A 1 219 ? 0.579 9.039 -1.369 1.00 94.50 219 LYS A C 1
ATOM 1851 O O . LYS A 1 219 ? -0.312 9.747 -1.820 1.00 94.50 219 LYS A O 1
ATOM 1856 N N . ASN A 1 220 ? 1.799 9.509 -1.131 1.00 86.81 220 ASN A N 1
ATOM 1857 C CA . ASN A 1 220 ?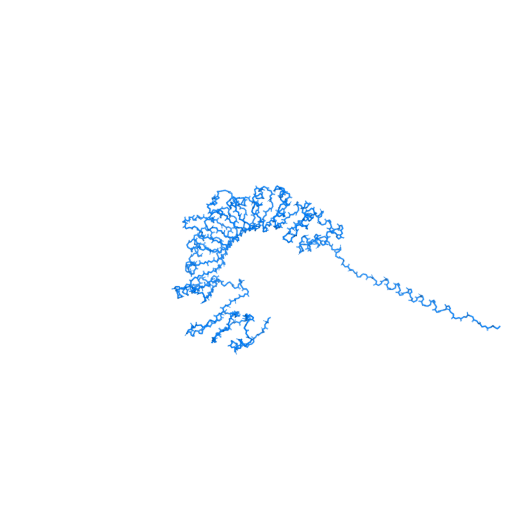 2.184 10.904 -1.361 1.00 86.81 220 ASN A CA 1
ATOM 1858 C C . ASN A 1 220 ? 3.548 10.975 -2.007 1.00 86.81 220 ASN A C 1
ATOM 1860 O O . ASN A 1 220 ? 4.221 9.960 -2.197 1.00 86.81 220 ASN A O 1
ATOM 1864 N N . CYS A 1 221 ? 3.974 12.214 -2.231 1.00 87.69 221 CYS A N 1
ATOM 1865 C CA . CYS A 1 221 ? 5.312 12.496 -2.676 1.00 87.69 221 CYS A CA 1
ATOM 1866 C C . CYS A 1 221 ? 6.370 11.991 -1.699 1.00 87.69 221 CYS A C 1
ATOM 1868 O O . CYS A 1 221 ? 6.492 12.460 -0.567 1.00 87.69 221 CYS A O 1
ATOM 1870 N N . PHE A 1 222 ? 7.148 11.026 -2.176 1.00 89.44 222 PHE A N 1
ATOM 1871 C CA . PHE A 1 222 ? 8.297 10.471 -1.498 1.00 89.44 222 PHE A CA 1
ATOM 1872 C C . PHE A 1 222 ? 9.555 10.824 -2.281 1.00 89.44 222 PHE A C 1
ATOM 1874 O O . PHE A 1 222 ? 9.642 10.623 -3.493 1.00 89.44 222 PHE A O 1
ATOM 1881 N N . ARG A 1 223 ? 10.557 11.351 -1.582 1.00 87.75 223 ARG A N 1
ATOM 1882 C CA . ARG A 1 223 ? 11.825 11.719 -2.206 1.00 87.75 223 ARG A CA 1
ATOM 1883 C C . ARG A 1 223 ? 12.656 10.489 -2.509 1.00 87.75 223 ARG A C 1
ATOM 1885 O O . ARG A 1 223 ? 12.980 9.718 -1.605 1.00 87.75 223 ARG A O 1
ATOM 1892 N N . PHE A 1 224 ? 13.100 10.377 -3.756 1.00 88.06 224 PHE A N 1
ATOM 1893 C CA . PHE A 1 224 ? 14.022 9.328 -4.187 1.00 88.06 224 PHE A CA 1
ATOM 1894 C C . PHE A 1 224 ? 15.273 9.251 -3.295 1.00 88.06 224 PHE A C 1
ATOM 1896 O O . PHE A 1 224 ? 15.736 8.169 -2.945 1.00 88.06 224 PHE A O 1
ATOM 1903 N N . GLN A 1 225 ? 15.778 10.410 -2.868 1.00 85.19 225 GLN A N 1
ATOM 1904 C CA . GLN A 1 225 ? 16.982 10.562 -2.054 1.00 85.19 225 GLN A CA 1
ATOM 1905 C C . GLN A 1 225 ? 16.895 9.858 -0.691 1.00 85.19 225 GLN A C 1
ATOM 1907 O O . GLN A 1 225 ? 17.908 9.415 -0.153 1.00 85.19 225 GLN A O 1
ATOM 1912 N N . LEU A 1 226 ? 15.689 9.736 -0.131 1.00 86.69 226 LEU A N 1
ATOM 1913 C CA . LEU A 1 226 ? 15.477 9.129 1.182 1.00 86.69 226 LEU A CA 1
ATOM 1914 C C . LEU A 1 226 ? 15.396 7.604 1.115 1.00 86.69 226 LEU A C 1
ATOM 1916 O O . LEU A 1 226 ? 15.562 6.948 2.141 1.00 86.69 226 LEU A O 1
ATOM 1920 N N . LEU A 1 227 ? 15.165 7.035 -0.071 1.00 90.25 227 LEU A N 1
ATOM 1921 C CA . LEU A 1 227 ? 14.775 5.637 -0.227 1.00 90.25 227 LEU A CA 1
ATOM 1922 C C . LEU A 1 227 ? 15.818 4.663 0.335 1.00 90.25 227 LEU A C 1
ATOM 1924 O O . LEU A 1 227 ? 15.446 3.729 1.032 1.00 90.25 227 LEU A O 1
ATOM 1928 N N . ASN A 1 228 ? 17.114 4.909 0.121 1.00 90.12 228 ASN A N 1
ATOM 1929 C CA . ASN A 1 228 ? 18.178 4.036 0.631 1.00 90.12 228 ASN A CA 1
ATOM 1930 C C . ASN A 1 228 ? 18.179 3.943 2.164 1.00 90.12 228 ASN A C 1
ATOM 1932 O O . ASN A 1 228 ? 18.137 2.854 2.736 1.00 90.12 228 ASN A O 1
ATOM 1936 N N . ASN A 1 229 ? 18.199 5.092 2.842 1.00 90.19 229 ASN A N 1
ATOM 1937 C CA . ASN A 1 229 ? 18.231 5.120 4.304 1.00 90.19 229 ASN A CA 1
ATOM 1938 C C . ASN A 1 229 ? 16.903 4.627 4.871 1.00 90.19 229 ASN A C 1
ATOM 1940 O O . ASN A 1 229 ? 16.892 3.888 5.848 1.00 90.19 229 ASN A O 1
ATOM 1944 N N . PHE A 1 230 ? 15.796 4.955 4.217 1.00 91.56 230 PHE A N 1
ATOM 1945 C CA . PHE A 1 230 ? 14.470 4.507 4.602 1.00 91.56 230 PHE A CA 1
ATOM 1946 C C . PHE A 1 230 ? 14.321 2.979 4.521 1.00 91.56 230 PHE A C 1
ATOM 1948 O O . PHE A 1 230 ? 13.919 2.352 5.499 1.00 91.56 230 PHE A O 1
ATOM 1955 N N . LEU A 1 231 ? 14.737 2.357 3.413 1.00 93.56 231 LEU A N 1
ATOM 1956 C CA . LEU A 1 231 ? 14.720 0.899 3.251 1.00 93.56 231 LEU A CA 1
ATOM 1957 C C . LEU A 1 231 ? 15.686 0.184 4.205 1.00 93.56 231 LEU A C 1
ATOM 1959 O O . LEU A 1 231 ? 15.429 -0.959 4.570 1.00 93.56 231 LEU A O 1
ATOM 1963 N N . SER A 1 232 ? 16.746 0.849 4.680 1.00 92.94 232 SER A N 1
ATOM 1964 C CA . SER A 1 232 ? 17.672 0.248 5.654 1.00 92.94 232 SER A CA 1
ATOM 1965 C C . SER A 1 232 ? 17.021 -0.105 7.001 1.00 92.94 232 SER A C 1
ATOM 1967 O O . SER A 1 232 ? 17.520 -0.980 7.706 1.00 92.94 232 SER A O 1
ATOM 1969 N N . TYR A 1 233 ? 15.884 0.511 7.345 1.00 94.69 233 TYR A N 1
ATOM 1970 C CA . TYR A 1 233 ? 15.089 0.150 8.527 1.00 94.69 233 TYR A CA 1
ATOM 1971 C C . TYR A 1 233 ? 14.140 -1.030 8.280 1.00 94.69 233 TYR A C 1
ATOM 1973 O O . TYR A 1 233 ? 13.623 -1.607 9.232 1.00 94.69 233 TYR A O 1
ATOM 1981 N N . LEU A 1 234 ? 13.883 -1.393 7.023 1.00 94.94 234 LEU A N 1
ATOM 1982 C CA . LEU A 1 234 ? 12.766 -2.242 6.608 1.00 94.94 234 LEU A CA 1
ATOM 1983 C C . LEU A 1 234 ? 13.242 -3.625 6.136 1.00 94.94 234 LEU A C 1
ATOM 1985 O O . LEU A 1 234 ? 12.895 -4.087 5.053 1.00 94.94 234 LEU A O 1
ATOM 1989 N N . SER A 1 235 ? 14.037 -4.314 6.956 1.00 92.81 235 SER A N 1
ATOM 1990 C CA . SER A 1 235 ? 14.642 -5.604 6.580 1.00 92.81 235 SER A CA 1
ATOM 1991 C C . SER A 1 235 ? 13.638 -6.747 6.382 1.00 92.81 235 SER A C 1
ATOM 1993 O O . SER A 1 235 ? 13.965 -7.733 5.729 1.00 92.81 235 SER A O 1
ATOM 1995 N N . ARG A 1 236 ? 12.414 -6.624 6.915 1.00 95.19 236 ARG A N 1
ATOM 1996 C CA . ARG A 1 236 ? 11.319 -7.607 6.782 1.00 95.19 236 ARG A CA 1
ATOM 1997 C C . ARG A 1 236 ? 10.290 -7.245 5.710 1.00 95.19 236 ARG A C 1
ATOM 1999 O O . ARG A 1 236 ? 9.238 -7.875 5.639 1.00 95.19 236 ARG A O 1
ATOM 2006 N N . LEU A 1 237 ? 10.564 -6.220 4.908 1.00 97.81 237 LEU A N 1
ATOM 2007 C CA . LEU A 1 237 ? 9.612 -5.706 3.934 1.00 97.81 237 LEU A CA 1
ATOM 2008 C C . LEU A 1 237 ? 9.320 -6.744 2.851 1.00 97.81 237 LEU A C 1
ATOM 2010 O O . LEU A 1 237 ? 10.228 -7.182 2.154 1.00 97.81 237 LEU A O 1
ATOM 2014 N N . CYS A 1 238 ? 8.046 -7.082 2.687 1.00 98.25 238 CYS A N 1
ATOM 2015 C CA . CYS A 1 238 ? 7.535 -7.990 1.664 1.00 98.25 238 CYS A CA 1
ATOM 2016 C C . CYS A 1 238 ? 6.868 -7.241 0.506 1.00 98.25 238 CYS A C 1
ATOM 2018 O O . CYS A 1 238 ? 6.925 -7.682 -0.645 1.00 98.25 238 CYS A O 1
ATOM 2020 N N . TYR A 1 239 ? 6.225 -6.117 0.823 1.00 98.69 239 TYR A N 1
ATOM 2021 C CA . TYR A 1 239 ? 5.419 -5.328 -0.098 1.00 98.69 239 TYR A CA 1
ATOM 2022 C C . TYR A 1 239 ? 5.746 -3.844 0.049 1.00 98.69 239 TYR A C 1
ATOM 2024 O O . TYR A 1 239 ? 5.601 -3.277 1.134 1.00 98.69 239 TYR A O 1
ATOM 2032 N N . LEU A 1 240 ? 6.118 -3.207 -1.059 1.00 98.56 240 LEU A N 1
ATOM 2033 C CA . LEU A 1 240 ? 6.348 -1.771 -1.155 1.00 98.56 240 LEU A CA 1
ATOM 2034 C C . LEU A 1 240 ? 5.455 -1.164 -2.239 1.00 98.56 240 LEU A C 1
ATOM 2036 O O . LEU A 1 240 ? 5.508 -1.582 -3.393 1.00 98.56 240 LEU A O 1
ATOM 2040 N N . SER A 1 241 ? 4.683 -0.138 -1.887 1.00 98.44 241 SER A N 1
ATOM 2041 C CA . SER A 1 241 ? 3.989 0.719 -2.851 1.00 98.44 241 SER A CA 1
ATOM 2042 C C . SER A 1 241 ? 4.287 2.181 -2.562 1.00 98.44 241 SER A C 1
ATOM 2044 O O . SER A 1 241 ? 4.095 2.623 -1.431 1.00 98.44 241 SER A O 1
ATOM 2046 N N . ILE A 1 242 ? 4.733 2.926 -3.570 1.00 97.12 242 ILE A N 1
ATOM 2047 C CA . ILE A 1 242 ? 4.945 4.374 -3.501 1.00 97.12 242 ILE A CA 1
ATOM 2048 C C . ILE A 1 242 ? 4.226 5.008 -4.692 1.00 97.12 242 ILE A C 1
ATOM 2050 O O . ILE A 1 242 ? 4.635 4.818 -5.836 1.00 97.12 242 ILE A O 1
ATOM 2054 N N . ASP A 1 243 ? 3.164 5.757 -4.406 1.00 93.81 243 ASP A N 1
ATOM 2055 C CA . ASP A 1 243 ? 2.276 6.347 -5.415 1.00 93.81 243 ASP A CA 1
ATOM 2056 C C . ASP A 1 243 ? 2.882 7.594 -6.081 1.00 93.81 243 ASP A C 1
ATOM 2058 O O . ASP A 1 243 ? 2.347 8.071 -7.070 1.00 93.81 243 ASP A O 1
ATOM 2062 N N . TYR A 1 244 ? 3.975 8.157 -5.556 1.00 92.50 244 TYR A N 1
ATOM 2063 C CA . TYR A 1 244 ? 4.703 9.238 -6.226 1.00 92.50 244 TYR A CA 1
ATOM 2064 C C . TYR A 1 244 ? 6.143 9.335 -5.708 1.00 92.50 244 TYR A C 1
ATOM 2066 O O . TYR A 1 244 ? 6.418 9.931 -4.666 1.00 92.50 244 TYR A O 1
ATOM 2074 N N . LEU A 1 245 ? 7.083 8.726 -6.424 1.00 91.94 245 LEU A N 1
ATOM 2075 C CA . LEU A 1 245 ? 8.515 8.779 -6.157 1.00 91.94 245 LEU A CA 1
ATOM 2076 C C . LEU A 1 245 ? 9.142 9.890 -7.002 1.00 91.94 245 LEU A C 1
ATOM 2078 O O . LEU A 1 245 ? 9.340 9.726 -8.206 1.00 91.94 245 LEU A O 1
ATOM 2082 N N . ASN A 1 246 ? 9.463 11.012 -6.362 1.00 87.88 246 ASN A N 1
ATOM 2083 C CA . ASN A 1 246 ? 9.933 12.218 -7.036 1.00 87.88 246 ASN A CA 1
ATOM 2084 C C . ASN A 1 246 ? 11.447 12.405 -6.889 1.00 87.88 246 ASN A C 1
ATOM 2086 O O . ASN A 1 246 ? 12.021 12.240 -5.803 1.00 87.88 246 ASN A O 1
ATOM 2090 N N . ARG A 1 247 ? 12.092 12.832 -7.976 1.00 78.44 247 ARG A N 1
ATOM 2091 C CA . ARG A 1 247 ? 13.444 13.385 -7.950 1.00 78.44 247 ARG A CA 1
ATOM 2092 C C . ARG A 1 247 ? 13.399 14.915 -7.829 1.00 78.44 247 ARG A C 1
ATOM 2094 O O . ARG A 1 247 ? 13.357 15.618 -8.830 1.00 78.44 247 ARG A O 1
ATOM 2101 N N . ILE A 1 248 ? 13.517 15.423 -6.601 1.00 65.88 248 ILE A N 1
ATOM 2102 C CA . ILE A 1 248 ? 13.585 16.879 -6.354 1.00 65.88 248 ILE A CA 1
ATOM 2103 C C . ILE A 1 248 ? 15.027 17.423 -6.451 1.00 65.88 248 ILE A C 1
ATOM 2105 O O . ILE A 1 248 ? 15.223 18.555 -6.879 1.00 65.88 248 ILE A O 1
ATOM 2109 N N . ASP A 1 249 ? 16.050 16.625 -6.115 1.00 63.75 249 ASP A N 1
ATOM 2110 C CA . ASP A 1 249 ? 17.455 17.068 -6.093 1.00 63.75 249 ASP A CA 1
ATOM 2111 C C . ASP A 1 249 ? 18.299 16.501 -7.260 1.00 63.75 249 ASP A C 1
ATOM 2113 O O . ASP A 1 249 ? 18.175 15.334 -7.668 1.00 63.75 249 ASP A O 1
ATOM 2117 N N . PHE A 1 250 ? 19.192 17.344 -7.782 1.00 60.47 250 PHE A N 1
ATOM 2118 C CA . PHE A 1 250 ? 20.145 17.040 -8.845 1.00 60.47 250 PHE A CA 1
ATOM 2119 C C . PHE A 1 250 ? 21.417 16.359 -8.343 1.00 60.47 250 PHE A C 1
ATOM 2121 O O . PHE A 1 250 ? 22.115 15.765 -9.165 1.00 60.47 250 PHE A O 1
ATOM 2128 N N . LYS A 1 251 ? 21.709 16.407 -7.036 1.00 68.62 251 LYS A N 1
ATOM 2129 C CA . LYS A 1 251 ? 22.925 15.806 -6.475 1.00 68.62 251 LYS A CA 1
ATOM 2130 C C . LYS A 1 251 ? 22.982 14.299 -6.713 1.00 68.62 251 LYS A C 1
ATOM 2132 O O . LYS A 1 251 ? 21.985 13.584 -6.581 1.00 68.62 251 LYS A O 1
ATOM 2137 N N . ASP A 1 252 ? 24.173 13.824 -7.066 1.00 67.00 252 ASP A N 1
ATOM 2138 C CA . ASP A 1 252 ? 24.437 12.402 -7.203 1.00 67.00 252 ASP A CA 1
ATOM 2139 C C . ASP A 1 252 ? 24.359 11.733 -5.833 1.00 67.00 252 ASP A C 1
ATOM 2141 O O . ASP A 1 252 ? 25.118 12.061 -4.925 1.00 67.00 252 ASP A O 1
ATOM 2145 N N . ILE A 1 253 ? 23.422 10.799 -5.685 1.00 69.44 253 ILE A N 1
ATOM 2146 C CA . ILE A 1 253 ? 23.333 9.957 -4.495 1.00 69.44 253 ILE A CA 1
ATOM 2147 C C . ILE A 1 253 ? 23.861 8.582 -4.840 1.00 69.44 253 ILE A C 1
ATOM 2149 O O . ILE A 1 253 ? 23.432 7.962 -5.818 1.00 69.44 253 ILE A O 1
ATOM 2153 N N . GLU A 1 254 ? 24.789 8.121 -4.013 1.00 72.69 254 GLU A N 1
ATOM 2154 C CA . GLU A 1 254 ? 25.241 6.743 -4.007 1.00 72.69 254 GLU A CA 1
ATOM 2155 C C . GLU A 1 254 ? 24.203 5.888 -3.284 1.00 72.69 254 GLU A C 1
ATOM 2157 O O . GLU A 1 254 ? 23.942 6.041 -2.090 1.00 72.69 254 GLU A O 1
ATOM 2162 N N . LEU A 1 255 ? 23.573 4.995 -4.040 1.00 80.62 255 LEU A N 1
ATOM 2163 C CA . LEU A 1 255 ? 22.763 3.929 -3.477 1.00 80.62 255 LEU A CA 1
ATOM 2164 C C . LEU A 1 255 ? 23.702 2.780 -3.114 1.00 80.62 255 LEU A C 1
ATOM 2166 O O . LEU A 1 255 ? 24.491 2.340 -3.953 1.00 80.62 255 LEU A O 1
ATOM 2170 N N . TYR A 1 256 ? 23.595 2.280 -1.887 1.00 83.94 256 TYR A N 1
ATOM 2171 C CA . TYR A 1 256 ? 24.383 1.138 -1.440 1.00 83.94 256 TYR A CA 1
ATOM 2172 C C . TYR A 1 256 ? 23.518 -0.124 -1.507 1.00 83.94 256 TYR A C 1
ATOM 2174 O O . TYR A 1 256 ? 22.333 -0.053 -1.178 1.00 83.94 256 TYR A O 1
ATOM 2182 N N . PRO A 1 257 ? 24.074 -1.279 -1.905 1.00 87.00 257 PRO A N 1
ATOM 2183 C CA . PRO A 1 257 ? 23.328 -2.530 -1.898 1.00 87.00 257 PRO A CA 1
ATOM 2184 C C . PRO A 1 257 ? 22.766 -2.831 -0.502 1.00 87.00 257 PRO A C 1
ATOM 2186 O O . PRO A 1 257 ? 23.503 -2.806 0.488 1.00 87.00 257 PRO A O 1
ATOM 2189 N N . LEU A 1 258 ? 21.465 -3.119 -0.426 1.00 87.75 258 LEU A N 1
ATOM 2190 C CA . LEU A 1 258 ? 20.808 -3.617 0.782 1.00 87.75 258 LEU A CA 1
ATOM 2191 C C . LEU A 1 258 ? 20.079 -4.903 0.427 1.00 87.75 258 LEU A C 1
ATOM 2193 O O . LEU A 1 258 ? 19.252 -4.937 -0.482 1.00 87.75 258 LEU A O 1
ATOM 2197 N N . LEU A 1 259 ? 20.369 -5.965 1.169 1.00 87.94 259 LEU A N 1
ATOM 2198 C CA . LEU A 1 259 ? 19.733 -7.248 0.938 1.00 87.94 259 LEU A CA 1
ATOM 2199 C C . LEU A 1 259 ? 18.323 -7.249 1.547 1.00 87.94 259 LEU A C 1
ATOM 2201 O O . LEU A 1 259 ? 18.154 -7.433 2.750 1.00 87.94 259 LEU A O 1
ATOM 2205 N N . LEU A 1 260 ? 17.310 -7.027 0.708 1.00 93.88 260 LEU A N 1
ATOM 2206 C CA . LEU A 1 260 ? 15.893 -7.124 1.071 1.00 93.88 260 LEU A CA 1
ATOM 2207 C C . LEU A 1 260 ? 15.354 -8.508 0.681 1.00 93.88 260 LEU A C 1
ATOM 2209 O O . LEU A 1 260 ? 14.665 -8.659 -0.324 1.00 93.88 260 LEU A O 1
ATOM 2213 N N . GLU A 1 261 ? 15.713 -9.537 1.453 1.00 95.00 261 GLU A N 1
ATOM 2214 C CA . GLU A 1 261 ? 15.420 -10.952 1.138 1.00 95.00 261 GLU A CA 1
ATOM 2215 C C . GLU A 1 261 ? 13.927 -11.257 0.984 1.00 95.00 261 GLU A C 1
ATOM 2217 O O . GLU A 1 261 ? 13.537 -12.124 0.205 1.00 95.00 261 GLU A O 1
ATOM 2222 N N . TYR A 1 262 ? 13.087 -10.536 1.724 1.00 97.38 262 TYR A N 1
ATOM 2223 C CA . TYR A 1 262 ? 11.650 -10.787 1.769 1.00 97.38 262 TYR A CA 1
ATOM 2224 C C . TYR A 1 262 ? 10.857 -9.968 0.746 1.00 97.38 262 TYR A C 1
ATOM 2226 O O . TYR A 1 262 ? 9.677 -10.257 0.544 1.00 97.38 262 TYR A O 1
ATOM 2234 N N . LEU A 1 263 ? 11.477 -8.980 0.087 1.00 98.31 263 LEU A N 1
ATOM 2235 C CA . LEU A 1 263 ? 10.778 -8.041 -0.788 1.00 98.31 263 LEU A CA 1
ATOM 2236 C C . LEU A 1 263 ? 10.358 -8.729 -2.086 1.00 98.31 263 LEU A C 1
ATOM 2238 O O . LEU A 1 263 ? 11.167 -8.940 -2.984 1.00 98.31 263 LEU A O 1
ATOM 2242 N N . LYS A 1 264 ? 9.064 -9.037 -2.188 1.00 98.44 264 LYS A N 1
ATOM 2243 C CA . LYS A 1 264 ? 8.469 -9.765 -3.317 1.00 98.44 264 LYS A CA 1
ATOM 2244 C C . LYS A 1 264 ? 7.650 -8.874 -4.235 1.00 98.44 264 LYS A C 1
ATOM 2246 O O . LYS A 1 264 ? 7.557 -9.165 -5.424 1.00 98.44 264 LYS A O 1
ATOM 2251 N N . TYR A 1 265 ? 7.042 -7.820 -3.698 1.00 98.69 265 TYR A N 1
ATOM 2252 C CA . TYR A 1 265 ? 6.163 -6.930 -4.449 1.00 98.69 265 TYR A CA 1
ATOM 2253 C C . TYR A 1 265 ? 6.641 -5.485 -4.366 1.00 98.69 265 TYR A C 1
ATOM 2255 O O . TYR A 1 265 ? 6.798 -4.937 -3.272 1.00 98.69 265 TYR A O 1
ATOM 2263 N N . VAL A 1 266 ? 6.796 -4.854 -5.527 1.00 98.56 266 VAL A N 1
ATOM 2264 C CA . VAL A 1 266 ? 7.152 -3.442 -5.665 1.00 98.56 266 VAL A CA 1
ATOM 2265 C C . VAL A 1 266 ? 6.190 -2.764 -6.636 1.00 98.56 266 VAL A C 1
ATOM 2267 O O . VAL A 1 266 ? 6.009 -3.227 -7.759 1.00 98.56 266 VAL A O 1
ATOM 2270 N N . SER A 1 267 ? 5.595 -1.650 -6.211 1.00 98.19 267 SER A N 1
ATOM 2271 C CA . SER A 1 267 ? 4.763 -0.772 -7.037 1.00 98.19 267 SER A CA 1
ATOM 2272 C C . SER A 1 267 ? 5.229 0.673 -6.913 1.00 98.19 267 SER A C 1
ATOM 2274 O O . SER A 1 267 ? 5.186 1.228 -5.819 1.00 98.19 267 SER A O 1
ATOM 2276 N N . LEU A 1 268 ? 5.681 1.290 -8.003 1.00 97.62 268 LEU A N 1
ATOM 2277 C CA . LEU A 1 268 ? 6.263 2.636 -7.975 1.00 97.62 268 LEU A CA 1
ATOM 2278 C C . LEU A 1 268 ? 5.687 3.524 -9.077 1.00 97.62 268 LEU A C 1
ATOM 2280 O O . LEU A 1 268 ? 5.771 3.184 -10.251 1.00 97.62 268 LEU A O 1
ATOM 2284 N N . GLU A 1 269 ? 5.175 4.697 -8.742 1.00 96.00 269 GLU A N 1
ATOM 2285 C CA . GLU A 1 269 ? 4.953 5.753 -9.733 1.00 96.00 269 GLU A CA 1
ATOM 2286 C C . GLU A 1 269 ? 6.146 6.708 -9.707 1.00 96.00 269 GLU A C 1
ATOM 2288 O O . GLU A 1 269 ? 6.471 7.292 -8.679 1.00 96.00 269 GLU A O 1
ATOM 2293 N N . LEU A 1 270 ? 6.847 6.813 -10.827 1.00 94.81 270 LEU A N 1
ATOM 2294 C CA . LEU A 1 270 ? 8.111 7.519 -10.961 1.00 94.81 270 LEU A CA 1
ATOM 2295 C C . LEU A 1 270 ? 7.868 8.876 -11.617 1.00 94.81 270 LEU A C 1
ATOM 2297 O O . LEU A 1 270 ? 7.475 8.928 -12.786 1.00 94.81 270 LEU A O 1
ATOM 2301 N N . ASP A 1 271 ? 8.179 9.960 -10.907 1.00 90.56 271 ASP A N 1
ATOM 2302 C CA . ASP A 1 271 ? 8.161 11.305 -11.477 1.00 90.56 271 ASP A CA 1
ATOM 2303 C C . ASP A 1 271 ? 9.564 11.908 -11.525 1.00 90.56 271 ASP A C 1
ATOM 2305 O O . ASP A 1 271 ? 10.290 11.958 -10.528 1.00 90.56 271 ASP A O 1
ATOM 2309 N N . LEU A 1 272 ? 9.968 12.322 -12.727 1.00 89.12 272 LEU A N 1
ATOM 2310 C CA . LEU A 1 272 ? 11.301 12.858 -13.027 1.00 89.12 272 LEU A CA 1
ATOM 2311 C C . LEU A 1 272 ? 12.476 11.933 -12.616 1.00 89.12 272 LEU A C 1
ATOM 2313 O O . LEU A 1 272 ? 13.623 12.374 -12.483 1.00 89.12 272 LEU A O 1
ATOM 2317 N N . VAL A 1 273 ? 12.231 10.625 -12.455 1.00 91.50 273 VAL A N 1
ATOM 2318 C CA . VAL A 1 273 ? 13.267 9.619 -12.167 1.00 91.50 273 VAL A CA 1
ATOM 2319 C C . VAL A 1 273 ? 13.798 9.018 -13.468 1.00 91.50 273 VAL A C 1
ATOM 2321 O O . VAL A 1 273 ? 13.164 8.165 -14.092 1.00 91.50 273 VAL A O 1
ATOM 2324 N N . TYR A 1 274 ? 15.007 9.424 -13.855 1.00 91.81 274 TYR A N 1
ATOM 2325 C CA . TYR A 1 274 ? 15.698 8.861 -15.014 1.00 91.81 274 TYR A CA 1
ATOM 2326 C C . TYR A 1 274 ? 16.000 7.365 -14.858 1.00 91.81 274 TYR A C 1
ATOM 2328 O O . TYR A 1 274 ? 16.302 6.882 -13.763 1.00 91.81 274 TYR A O 1
ATOM 2336 N N . PHE A 1 275 ? 16.012 6.652 -15.983 1.00 93.56 275 PHE A N 1
ATOM 2337 C CA . PHE A 1 275 ? 16.196 5.205 -16.049 1.00 93.56 275 PHE A CA 1
ATOM 2338 C C . PHE A 1 275 ? 17.456 4.724 -15.324 1.00 93.56 275 PHE A C 1
ATOM 2340 O O . PHE A 1 275 ? 17.389 3.773 -14.563 1.00 93.56 275 PHE A O 1
ATOM 2347 N N . ASN A 1 276 ? 18.595 5.407 -15.469 1.00 92.81 276 ASN A N 1
ATOM 2348 C CA . ASN A 1 276 ? 19.842 5.019 -14.792 1.00 92.81 276 ASN A CA 1
ATOM 2349 C C . ASN A 1 276 ? 19.731 5.022 -13.256 1.00 92.81 276 ASN A C 1
ATOM 2351 O O . ASN A 1 276 ? 20.434 4.269 -12.590 1.00 92.81 276 ASN A O 1
ATOM 2355 N N . ARG A 1 277 ? 18.862 5.858 -12.677 1.00 90.75 277 ARG A N 1
ATOM 2356 C CA . ARG A 1 277 ? 18.599 5.854 -11.229 1.00 90.75 277 ARG A CA 1
ATOM 2357 C C . ARG A 1 277 ? 17.695 4.707 -10.829 1.00 90.75 277 ARG A C 1
ATOM 2359 O O . ARG A 1 277 ? 17.944 4.049 -9.824 1.00 90.75 277 ARG A O 1
ATOM 2366 N N . PHE A 1 278 ? 16.676 4.445 -11.631 1.00 94.38 278 PHE A N 1
ATOM 2367 C CA . PHE A 1 278 ? 15.809 3.298 -11.427 1.00 94.38 278 PHE A CA 1
ATOM 2368 C C . PHE A 1 278 ? 16.562 1.967 -11.593 1.00 94.38 278 PHE A C 1
ATOM 2370 O O . PHE A 1 278 ? 16.402 1.052 -10.792 1.00 94.38 278 PHE A O 1
ATOM 2377 N N . GLU A 1 279 ? 17.478 1.889 -12.557 1.00 95.50 279 GLU A N 1
ATOM 2378 C CA . GLU A 1 279 ? 18.394 0.766 -12.750 1.00 95.50 279 GLU A CA 1
ATOM 2379 C C . GLU A 1 279 ? 19.247 0.518 -11.496 1.00 95.50 279 GLU A C 1
ATOM 2381 O O . GLU A 1 279 ? 19.412 -0.627 -11.079 1.00 95.50 279 GLU A O 1
ATOM 2386 N N . GLN A 1 280 ? 19.743 1.577 -10.845 1.00 93.31 280 GLN A N 1
ATOM 2387 C CA . GLN A 1 280 ? 20.451 1.448 -9.568 1.00 93.31 280 GLN A CA 1
ATOM 2388 C C . GLN A 1 280 ? 19.547 0.888 -8.456 1.00 93.31 280 GLN A C 1
ATOM 2390 O O . GLN A 1 280 ? 20.025 0.084 -7.659 1.00 93.31 280 GLN A O 1
ATOM 2395 N N . LEU A 1 281 ? 18.254 1.249 -8.407 1.00 93.81 281 LEU A N 1
ATOM 2396 C CA . LEU A 1 281 ? 17.313 0.640 -7.453 1.00 93.81 281 LEU A CA 1
ATOM 2397 C C . LEU A 1 281 ? 17.180 -0.861 -7.683 1.00 93.81 281 LEU A C 1
ATOM 2399 O O . LEU A 1 281 ? 17.276 -1.634 -6.732 1.00 93.81 281 LEU A O 1
ATOM 2403 N N . ILE A 1 282 ? 17.008 -1.266 -8.942 1.00 96.00 282 ILE A N 1
ATOM 2404 C CA . ILE A 1 282 ? 16.905 -2.678 -9.300 1.00 96.00 282 ILE A CA 1
ATOM 2405 C C . ILE A 1 282 ? 18.140 -3.437 -8.823 1.00 96.00 282 ILE A C 1
ATOM 2407 O O . ILE A 1 282 ? 18.014 -4.415 -8.087 1.00 96.00 282 ILE A O 1
ATOM 2411 N N . LYS A 1 283 ? 19.327 -2.956 -9.212 1.00 95.38 283 LYS A N 1
ATOM 2412 C CA . LYS A 1 283 ? 20.602 -3.616 -8.909 1.00 95.38 283 LYS A CA 1
ATOM 2413 C C . LYS A 1 283 ? 20.846 -3.760 -7.410 1.00 95.38 283 LYS A C 1
ATOM 2415 O O . LYS A 1 283 ? 21.456 -4.738 -6.991 1.00 95.38 283 LYS A O 1
ATOM 2420 N N . ASN A 1 284 ? 20.377 -2.799 -6.617 1.00 94.12 284 ASN A N 1
ATOM 2421 C CA . ASN A 1 284 ? 20.677 -2.741 -5.192 1.00 94.12 284 ASN A CA 1
ATOM 2422 C C . ASN A 1 284 ? 19.618 -3.386 -4.298 1.00 94.12 284 ASN A C 1
ATOM 2424 O O . ASN A 1 284 ? 19.972 -3.784 -3.190 1.00 94.12 284 ASN A O 1
ATOM 2428 N N . PHE A 1 285 ? 18.355 -3.464 -4.735 1.00 95.50 285 PHE A N 1
ATOM 2429 C CA . PHE A 1 285 ? 17.238 -3.818 -3.850 1.00 95.50 285 PHE A CA 1
ATOM 2430 C C . PHE A 1 285 ? 16.299 -4.898 -4.393 1.00 95.50 285 PHE A C 1
ATOM 2432 O O . PHE A 1 285 ? 15.624 -5.545 -3.595 1.00 95.50 285 PHE A O 1
ATOM 2439 N N . PHE A 1 286 ? 16.197 -5.101 -5.713 1.00 96.44 286 PHE A N 1
ATOM 2440 C CA . PHE A 1 286 ? 15.084 -5.874 -6.298 1.00 96.44 286 PHE A CA 1
ATOM 2441 C C . PHE A 1 286 ? 15.432 -7.314 -6.683 1.00 96.44 286 PHE A C 1
ATOM 2443 O O . PHE A 1 286 ? 14.674 -7.958 -7.403 1.00 96.44 286 PHE A O 1
ATOM 2450 N N . TYR A 1 287 ? 16.530 -7.855 -6.157 1.00 97.06 287 TYR A N 1
ATOM 2451 C CA . TYR A 1 287 ? 16.977 -9.209 -6.492 1.00 97.06 287 TYR A CA 1
ATOM 2452 C C . TYR A 1 287 ? 15.910 -10.292 -6.256 1.00 97.06 287 TYR A C 1
ATOM 2454 O O . TYR A 1 287 ? 15.737 -11.171 -7.097 1.00 97.06 287 TYR A O 1
ATOM 2462 N N . HIS A 1 288 ? 15.163 -10.209 -5.150 1.00 97.88 288 HIS A N 1
ATOM 2463 C CA . HIS A 1 288 ? 14.122 -11.180 -4.775 1.00 97.88 288 HIS A CA 1
ATOM 2464 C C . HIS A 1 288 ? 12.702 -10.787 -5.221 1.00 97.88 288 HIS A C 1
ATOM 2466 O O . HIS A 1 288 ? 11.738 -11.472 -4.875 1.00 97.88 288 HIS A O 1
ATOM 2472 N N . VAL A 1 289 ? 12.553 -9.704 -5.991 1.00 98.50 289 VAL A N 1
ATOM 2473 C CA . VAL A 1 289 ? 11.236 -9.208 -6.404 1.00 98.50 289 VAL A CA 1
ATOM 2474 C C . VAL A 1 289 ? 10.599 -10.166 -7.407 1.00 98.50 289 VAL A C 1
ATOM 2476 O O . VAL A 1 289 ? 11.163 -10.474 -8.454 1.00 98.50 289 VAL A O 1
ATOM 2479 N N . GLU A 1 290 ? 9.382 -10.606 -7.092 1.00 98.38 290 GLU A N 1
ATOM 2480 C CA . GLU A 1 290 ? 8.560 -11.462 -7.949 1.00 98.38 290 GLU A CA 1
ATOM 2481 C C . GLU A 1 290 ? 7.588 -10.640 -8.807 1.00 98.38 290 GLU A C 1
ATOM 2483 O O . GLU A 1 290 ? 7.225 -11.047 -9.914 1.00 98.38 290 GLU A O 1
ATOM 2488 N N . ILE A 1 291 ? 7.147 -9.487 -8.299 1.00 98.12 291 ILE A N 1
ATOM 2489 C CA . ILE A 1 291 ? 6.156 -8.618 -8.932 1.00 98.12 291 ILE A CA 1
ATOM 2490 C C . ILE A 1 291 ? 6.679 -7.186 -8.933 1.00 98.12 291 ILE A C 1
ATOM 2492 O O . ILE A 1 291 ? 6.795 -6.562 -7.876 1.00 98.12 291 ILE A O 1
ATOM 2496 N N . LEU A 1 292 ? 6.951 -6.664 -10.127 1.00 98.12 292 LEU A N 1
ATOM 2497 C CA . LEU A 1 292 ? 7.348 -5.280 -10.338 1.00 98.12 292 LEU A CA 1
ATOM 2498 C C . LEU A 1 292 ? 6.283 -4.563 -11.156 1.00 98.12 292 LEU A C 1
ATOM 2500 O O . LEU A 1 292 ? 6.065 -4.876 -12.326 1.00 98.12 292 LEU A O 1
ATOM 2504 N N . HIS A 1 293 ? 5.649 -3.581 -10.532 1.00 97.06 293 HIS A N 1
ATOM 2505 C CA . HIS A 1 293 ? 4.747 -2.642 -11.170 1.00 97.06 293 HIS A CA 1
ATOM 2506 C C . HIS A 1 293 ? 5.364 -1.252 -11.120 1.00 97.06 293 HIS A C 1
ATOM 2508 O O . HIS A 1 293 ? 5.801 -0.804 -10.060 1.00 97.06 293 HIS A O 1
ATOM 2514 N N . PHE A 1 294 ? 5.388 -0.538 -12.235 1.00 96.62 294 PHE A N 1
ATOM 2515 C CA . PHE A 1 294 ? 5.757 0.865 -12.183 1.00 96.62 294 PHE A CA 1
ATOM 2516 C C . PHE A 1 294 ? 5.122 1.692 -13.289 1.00 96.62 294 PHE A C 1
ATOM 2518 O O . PHE A 1 294 ? 4.870 1.217 -14.396 1.00 96.62 294 PHE A O 1
ATOM 2525 N N . THR A 1 295 ? 4.887 2.958 -12.964 1.00 95.44 295 THR A N 1
ATOM 2526 C CA . THR A 1 295 ? 4.540 3.990 -13.937 1.00 95.44 295 THR A CA 1
ATOM 2527 C C . THR A 1 295 ? 5.729 4.927 -14.086 1.00 95.44 295 THR A C 1
ATOM 2529 O O . THR A 1 295 ? 6.322 5.300 -13.081 1.00 95.44 295 THR A O 1
ATOM 2532 N N . SER A 1 296 ? 6.112 5.306 -15.301 1.00 93.88 296 SER A N 1
ATOM 2533 C CA . SER A 1 296 ? 7.193 6.268 -15.532 1.00 93.88 296 SER A CA 1
ATOM 2534 C C . SER A 1 296 ? 6.817 7.303 -16.579 1.00 93.88 296 SER A C 1
ATOM 2536 O O . SER A 1 296 ? 5.910 7.092 -17.384 1.00 93.88 296 SER A O 1
ATOM 2538 N N . LYS A 1 297 ? 7.518 8.440 -16.555 1.00 89.19 297 LYS A N 1
ATOM 2539 C CA . LYS A 1 297 ? 7.307 9.540 -17.496 1.00 89.19 297 LYS A CA 1
ATOM 2540 C C . LYS A 1 297 ? 8.624 10.055 -18.071 1.00 89.19 297 LYS A C 1
ATOM 2542 O O . LYS A 1 297 ? 9.676 9.916 -17.444 1.00 89.19 297 LYS A O 1
ATOM 2547 N N . TYR A 1 298 ? 8.554 10.684 -19.242 1.00 83.88 298 TYR A N 1
ATOM 2548 C CA . TYR A 1 298 ? 9.615 11.485 -19.884 1.00 83.88 298 TYR A CA 1
ATOM 2549 C C . TYR A 1 298 ? 10.865 10.742 -20.404 1.00 83.88 298 TYR A C 1
ATOM 2551 O O . TYR A 1 298 ? 11.297 11.012 -21.524 1.00 83.88 298 TYR A O 1
ATOM 2559 N N . ASP A 1 299 ? 11.484 9.836 -19.636 1.00 88.75 299 ASP A N 1
ATOM 2560 C CA . ASP A 1 299 ? 12.733 9.172 -20.050 1.00 88.75 299 ASP A CA 1
ATOM 2561 C C . ASP A 1 299 ? 12.466 8.010 -21.017 1.00 88.75 299 ASP A C 1
ATOM 2563 O O . ASP A 1 299 ? 12.115 6.902 -20.621 1.00 88.75 299 ASP A O 1
ATOM 2567 N N . SER A 1 300 ? 12.689 8.252 -22.306 1.00 88.06 300 SER A N 1
ATOM 2568 C CA . SER A 1 300 ? 12.483 7.250 -23.359 1.00 88.06 300 SER A CA 1
ATOM 2569 C C . SER A 1 300 ? 13.274 5.943 -23.195 1.00 88.06 300 SER A C 1
ATOM 2571 O O . SER A 1 300 ? 12.901 4.941 -23.797 1.00 88.06 300 SER A O 1
ATOM 2573 N N . ARG A 1 301 ? 14.324 5.894 -22.359 1.00 90.94 301 ARG A N 1
ATOM 2574 C CA . ARG A 1 301 ? 15.070 4.648 -22.093 1.00 90.94 301 ARG A CA 1
ATOM 2575 C C . ARG A 1 301 ? 14.231 3.582 -21.393 1.00 90.94 301 ARG A C 1
ATOM 2577 O O . ARG A 1 301 ? 14.562 2.408 -21.491 1.00 90.94 301 ARG A O 1
ATOM 2584 N N . TYR A 1 302 ? 13.125 3.956 -20.744 1.00 92.62 302 TYR A N 1
ATOM 2585 C CA . TYR A 1 302 ? 12.157 2.981 -20.230 1.00 92.62 302 TYR A CA 1
ATOM 2586 C C . TYR A 1 302 ? 11.513 2.131 -21.339 1.00 92.62 302 TYR A C 1
ATOM 2588 O O . TYR A 1 302 ? 10.976 1.069 -21.030 1.00 92.62 302 TYR A O 1
ATOM 2596 N N . LEU A 1 303 ? 11.589 2.569 -22.600 1.00 91.50 303 LEU A N 1
ATOM 2597 C CA . LEU A 1 303 ? 11.090 1.860 -23.780 1.00 91.50 303 LEU A CA 1
ATOM 2598 C C . LEU A 1 303 ? 12.156 0.985 -24.458 1.00 91.50 303 LEU A C 1
ATOM 2600 O O . LEU A 1 303 ? 11.881 0.397 -25.497 1.00 91.50 303 LEU A O 1
ATOM 2604 N N . ASP A 1 304 ? 13.371 0.899 -23.917 1.00 92.31 304 ASP A N 1
ATOM 2605 C CA . ASP A 1 304 ? 14.430 0.072 -24.494 1.00 92.31 304 ASP A CA 1
ATOM 2606 C C . ASP A 1 304 ? 14.325 -1.373 -23.978 1.00 92.31 304 ASP A C 1
ATOM 2608 O O . ASP A 1 304 ? 14.684 -1.680 -22.836 1.00 92.31 304 ASP A O 1
ATOM 2612 N N . ALA A 1 305 ? 13.792 -2.265 -24.816 1.00 94.81 305 ALA A N 1
ATOM 2613 C CA . ALA A 1 305 ? 13.543 -3.649 -24.432 1.00 94.81 305 ALA A CA 1
ATOM 2614 C C . ALA A 1 305 ? 14.842 -4.433 -24.177 1.00 94.81 305 ALA A C 1
ATOM 2616 O O . ALA A 1 305 ? 14.877 -5.277 -23.283 1.00 94.81 305 ALA A O 1
ATOM 2617 N N . GLU A 1 306 ? 15.921 -4.146 -24.912 1.00 94.94 306 GLU A N 1
ATOM 2618 C CA . GLU A 1 306 ? 17.198 -4.848 -24.739 1.00 94.94 306 GLU A CA 1
ATOM 2619 C C . GLU A 1 306 ? 17.834 -4.539 -23.382 1.00 94.94 306 GLU A C 1
ATOM 2621 O O . GLU A 1 306 ? 18.418 -5.420 -22.741 1.00 94.94 306 GLU A O 1
ATOM 2626 N N . ILE A 1 307 ? 17.735 -3.284 -22.931 1.00 95.19 307 ILE A N 1
ATOM 2627 C CA . ILE A 1 307 ? 18.226 -2.893 -21.607 1.00 95.19 307 ILE A CA 1
ATOM 2628 C C . ILE A 1 307 ? 17.428 -3.621 -20.524 1.00 95.19 307 ILE A C 1
ATOM 2630 O O . ILE A 1 307 ? 18.022 -4.164 -19.589 1.00 95.19 307 ILE A O 1
ATOM 2634 N N . TRP A 1 308 ? 16.102 -3.684 -20.659 1.00 97.19 308 TRP A N 1
ATOM 2635 C CA . TRP A 1 308 ? 15.260 -4.412 -19.716 1.00 97.19 308 TRP A CA 1
ATOM 2636 C C . TRP A 1 308 ? 15.542 -5.909 -19.682 1.00 97.19 308 TRP A C 1
ATOM 2638 O O . TRP A 1 308 ? 15.653 -6.469 -18.594 1.00 97.19 308 TRP A O 1
ATOM 2648 N N . GLU A 1 309 ? 15.697 -6.554 -20.835 1.00 97.25 309 GLU A N 1
ATOM 2649 C CA . GLU A 1 309 ? 16.023 -7.978 -20.927 1.00 97.25 309 GLU A CA 1
ATOM 2650 C C . GLU A 1 309 ? 17.321 -8.299 -20.171 1.00 97.25 309 GLU A C 1
ATOM 2652 O O . GLU A 1 309 ? 17.352 -9.198 -19.322 1.00 97.25 309 GLU A O 1
ATOM 2657 N N . LYS A 1 310 ? 18.376 -7.503 -20.395 1.00 97.62 310 LYS A N 1
ATOM 2658 C CA . LYS A 1 310 ? 19.657 -7.631 -19.678 1.00 97.62 310 LYS A CA 1
ATOM 2659 C C . LYS A 1 310 ? 19.489 -7.415 -18.177 1.00 97.62 310 LYS A C 1
ATOM 2661 O O . LYS A 1 310 ? 20.041 -8.174 -17.378 1.00 97.62 310 LYS A O 1
ATOM 2666 N N . LEU A 1 311 ? 18.734 -6.389 -17.792 1.00 98.00 311 LEU A N 1
ATOM 2667 C CA . LEU A 1 311 ? 18.522 -6.001 -16.400 1.00 98.00 311 LEU A CA 1
ATOM 2668 C C . LEU A 1 311 ? 17.732 -7.064 -15.625 1.00 98.00 311 LEU A C 1
ATOM 2670 O O . LEU A 1 311 ? 18.147 -7.455 -14.537 1.00 98.00 311 LEU A O 1
ATOM 2674 N N . ILE A 1 312 ? 16.646 -7.578 -16.203 1.00 98.06 312 ILE A N 1
ATOM 2675 C CA . ILE A 1 312 ? 15.813 -8.631 -15.610 1.00 98.06 312 ILE A CA 1
ATOM 2676 C C . ILE A 1 312 ? 16.615 -9.925 -15.475 1.00 98.06 312 ILE A C 1
ATOM 2678 O O . ILE A 1 312 ? 16.662 -10.503 -14.391 1.00 98.06 312 ILE A O 1
ATOM 2682 N N . THR A 1 313 ? 17.302 -10.340 -16.542 1.00 97.56 313 THR A N 1
ATOM 2683 C CA . THR A 1 313 ? 18.096 -11.578 -16.547 1.00 97.56 313 THR A CA 1
ATOM 2684 C C . THR A 1 313 ? 19.223 -11.540 -15.515 1.00 97.56 313 THR A C 1
ATOM 2686 O O . THR A 1 313 ? 19.509 -12.550 -14.877 1.00 97.56 313 THR A O 1
ATOM 2689 N N . SER A 1 314 ? 19.847 -10.374 -15.324 1.00 97.94 314 SER A N 1
ATOM 2690 C CA . SER A 1 314 ? 21.016 -10.236 -14.448 1.00 97.94 314 SER A CA 1
ATOM 2691 C C . SER A 1 314 ? 20.656 -9.962 -12.986 1.00 97.94 314 SER A C 1
ATOM 2693 O O . SER A 1 314 ? 21.366 -10.416 -12.093 1.00 97.94 314 SER A O 1
ATOM 2695 N N . TYR A 1 315 ? 19.587 -9.201 -12.728 1.00 97.88 315 TYR A N 1
ATOM 2696 C CA . TYR A 1 315 ? 19.320 -8.632 -11.401 1.00 97.88 315 TYR A CA 1
ATOM 2697 C C . TYR A 1 315 ? 17.928 -8.924 -10.843 1.00 97.88 315 TYR A C 1
ATOM 2699 O O . TYR A 1 315 ? 17.686 -8.580 -9.693 1.00 97.88 315 TYR A O 1
ATOM 2707 N N . MET A 1 316 ? 17.015 -9.541 -11.599 1.00 97.75 316 MET A N 1
ATOM 2708 C CA . MET A 1 316 ? 15.680 -9.910 -11.104 1.00 97.75 316 MET A CA 1
ATOM 2709 C C . MET A 1 316 ? 15.303 -11.338 -11.534 1.00 97.75 316 MET A C 1
ATOM 2711 O O . MET A 1 316 ? 14.298 -11.541 -12.221 1.00 97.75 316 MET A O 1
ATOM 2715 N N . PRO A 1 317 ? 16.093 -12.357 -11.140 1.00 96.81 317 PRO A N 1
ATOM 2716 C CA . PRO A 1 317 ? 15.903 -13.733 -11.605 1.00 96.81 317 PRO A CA 1
ATOM 2717 C C . PRO A 1 317 ? 14.555 -14.341 -11.184 1.00 96.81 317 PRO A C 1
ATOM 2719 O O . PRO A 1 317 ? 14.052 -15.243 -11.853 1.00 96.81 317 PRO A O 1
ATOM 2722 N N . TYR A 1 318 ? 13.953 -13.835 -10.103 1.00 97.81 318 TYR A N 1
ATOM 2723 C CA . TYR A 1 318 ? 12.669 -14.305 -9.575 1.00 97.81 318 TYR A CA 1
ATOM 2724 C C . TYR A 1 318 ? 11.454 -13.557 -10.135 1.00 97.81 318 TYR A C 1
ATOM 2726 O O . TYR A 1 318 ? 10.328 -13.857 -9.740 1.00 97.81 318 TYR A O 1
ATOM 2734 N N . LEU A 1 319 ? 11.646 -12.609 -11.059 1.00 97.94 319 LEU A N 1
ATOM 2735 C CA . LEU A 1 319 ? 10.557 -11.795 -11.586 1.00 97.94 319 LEU A CA 1
ATOM 2736 C C . LEU A 1 319 ? 9.569 -12.640 -12.401 1.00 97.94 319 LEU A C 1
ATOM 2738 O O . LEU A 1 319 ? 9.924 -13.282 -13.394 1.00 97.94 319 LEU A O 1
ATOM 2742 N N . ARG A 1 320 ? 8.302 -12.604 -11.985 1.00 95.75 320 ARG A N 1
ATOM 2743 C CA . ARG A 1 320 ? 7.177 -13.335 -12.590 1.00 95.75 320 ARG A CA 1
ATOM 2744 C C . ARG A 1 320 ? 6.173 -12.403 -13.244 1.00 95.75 320 ARG A C 1
ATOM 2746 O O . ARG A 1 320 ? 5.594 -12.756 -14.269 1.00 95.75 320 ARG A O 1
ATOM 2753 N N . ILE A 1 321 ? 5.954 -11.230 -12.655 1.00 94.75 321 ILE A N 1
ATOM 2754 C CA . ILE A 1 321 ? 5.039 -10.219 -13.182 1.00 94.75 321 ILE A CA 1
ATOM 2755 C C . ILE A 1 321 ? 5.819 -8.931 -13.398 1.00 94.75 321 ILE A C 1
ATOM 2757 O O . ILE A 1 321 ? 6.315 -8.332 -12.445 1.00 94.75 321 ILE A O 1
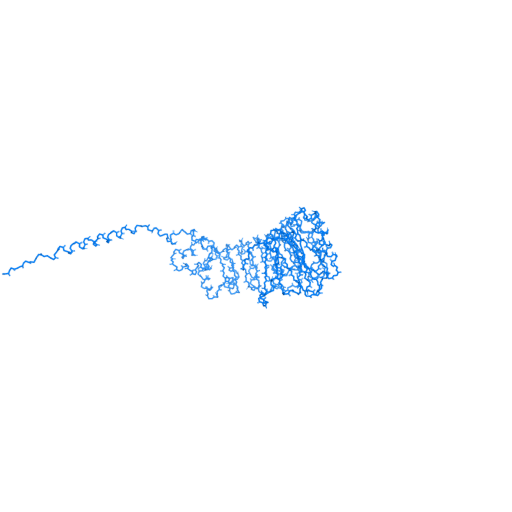ATOM 2761 N N . PHE A 1 322 ? 5.876 -8.507 -14.656 1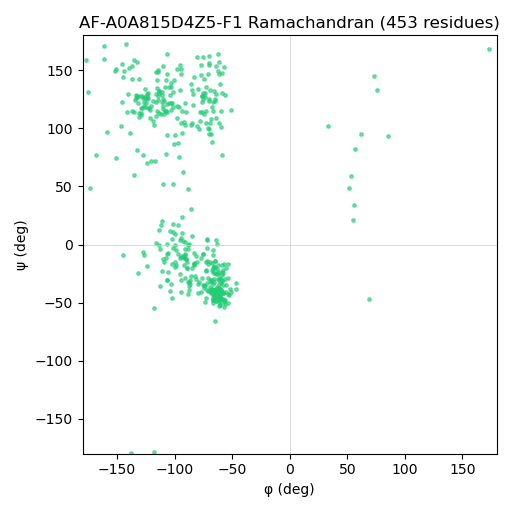.00 95.75 322 PHE A N 1
ATOM 2762 C CA . PHE A 1 322 ? 6.455 -7.241 -15.068 1.00 95.75 322 PHE A CA 1
ATOM 2763 C C . PHE A 1 322 ? 5.367 -6.348 -15.672 1.00 95.75 322 PHE A C 1
ATOM 2765 O O . PHE A 1 322 ? 4.821 -6.631 -16.742 1.00 95.75 322 PHE A O 1
ATOM 2772 N N . ASP A 1 323 ? 5.022 -5.279 -14.958 1.00 93.62 323 ASP A N 1
ATOM 2773 C CA . ASP A 1 323 ? 4.014 -4.313 -15.381 1.00 93.62 323 ASP A CA 1
ATOM 2774 C C . ASP A 1 323 ? 4.604 -2.919 -15.478 1.00 93.62 323 ASP A C 1
ATOM 2776 O O . ASP A 1 323 ? 5.011 -2.327 -14.478 1.00 93.62 323 ASP A O 1
ATOM 2780 N N . ILE A 1 324 ? 4.609 -2.401 -16.695 1.00 93.94 324 ILE A N 1
ATOM 2781 C CA . ILE A 1 324 ? 5.052 -1.053 -16.999 1.00 93.94 324 ILE A CA 1
ATOM 2782 C C . ILE A 1 324 ? 3.871 -0.244 -17.516 1.00 93.94 324 ILE A C 1
ATOM 2784 O O . ILE A 1 324 ? 3.044 -0.743 -18.279 1.00 93.94 324 ILE A O 1
ATOM 2788 N N . ASN A 1 325 ? 3.819 1.021 -17.120 1.00 93.69 325 ASN A N 1
ATOM 2789 C CA . ASN A 1 325 ? 3.020 2.052 -17.760 1.00 93.69 325 ASN A CA 1
ATOM 2790 C C . ASN A 1 325 ? 3.911 3.277 -17.992 1.00 93.69 325 ASN A C 1
ATOM 2792 O O . ASN A 1 325 ? 4.334 3.929 -17.046 1.00 93.69 325 ASN A O 1
ATOM 2796 N N . HIS A 1 326 ? 4.245 3.575 -19.236 1.00 91.81 326 HIS A N 1
ATOM 2797 C CA . HIS A 1 326 ? 5.127 4.675 -19.588 1.00 91.81 326 HIS A CA 1
ATOM 2798 C C . HIS A 1 326 ? 4.375 5.715 -20.405 1.00 91.81 326 HIS A C 1
ATOM 2800 O O . HIS A 1 326 ? 3.867 5.397 -21.478 1.00 91.81 326 HIS A O 1
ATOM 2806 N N . ASP A 1 327 ? 4.357 6.951 -19.917 1.00 88.12 327 ASP A N 1
ATOM 2807 C CA . ASP A 1 327 ? 3.821 8.111 -20.627 1.00 88.12 327 ASP A CA 1
ATOM 2808 C C . ASP A 1 327 ? 4.980 8.999 -21.105 1.00 88.12 327 ASP A C 1
ATOM 2810 O O . ASP A 1 327 ? 5.753 9.544 -20.310 1.00 88.12 327 ASP A O 1
ATOM 2814 N N . GLY A 1 328 ? 5.153 9.096 -22.421 1.00 78.38 328 GLY A N 1
ATOM 2815 C CA . GLY A 1 328 ? 6.321 9.724 -23.024 1.00 78.38 328 GLY A CA 1
ATOM 2816 C C . GLY A 1 328 ? 5.992 10.578 -24.241 1.00 78.38 328 GLY A C 1
ATOM 2817 O O . GLY A 1 328 ? 5.043 10.325 -24.982 1.00 78.38 328 GLY A O 1
ATOM 2818 N N . SER A 1 329 ? 6.834 11.586 -24.475 1.00 74.62 329 SER A N 1
ATOM 2819 C CA . SER A 1 329 ? 6.822 12.359 -25.717 1.00 74.62 329 SER A CA 1
ATOM 2820 C C . SER A 1 329 ? 7.405 11.527 -26.866 1.00 74.62 329 SER A C 1
ATOM 2822 O O . SER A 1 329 ? 8.498 10.969 -26.754 1.00 74.62 329 SER A O 1
ATOM 2824 N N . ILE A 1 330 ? 6.685 11.466 -27.988 1.00 70.75 330 ILE A N 1
ATOM 2825 C CA . ILE A 1 330 ? 7.065 10.753 -29.221 1.00 70.75 330 ILE A CA 1
ATOM 2826 C C . ILE A 1 330 ? 7.650 11.725 -30.270 1.00 70.75 330 ILE A C 1
ATOM 2828 O O . ILE A 1 330 ? 8.068 11.335 -31.362 1.00 70.75 330 ILE A O 1
ATOM 2832 N N . GLN A 1 331 ? 7.713 13.015 -29.932 1.00 60.19 331 GLN A N 1
ATOM 2833 C CA . GLN A 1 331 ? 7.740 14.142 -30.866 1.00 60.19 331 GLN A CA 1
ATOM 2834 C C . GLN A 1 331 ? 8.900 14.163 -31.873 1.00 60.19 331 GLN A C 1
ATOM 2836 O O . GLN A 1 331 ? 8.781 14.778 -32.931 1.00 60.19 331 GLN A O 1
ATOM 2841 N N . HIS A 1 332 ? 10.021 13.503 -31.577 1.00 58.44 332 HIS A N 1
ATOM 2842 C CA . HIS A 1 332 ? 11.235 13.647 -32.382 1.00 58.44 332 HIS A CA 1
ATOM 2843 C C . HIS A 1 332 ? 11.584 12.447 -33.258 1.00 58.44 332 HIS A C 1
ATOM 2845 O O . HIS A 1 332 ? 12.460 12.590 -34.112 1.00 58.44 332 HIS A O 1
ATOM 2851 N N . ASN A 1 333 ? 10.944 11.280 -33.090 1.00 67.19 333 ASN A N 1
ATOM 2852 C CA . ASN A 1 333 ? 11.271 10.114 -33.914 1.00 67.19 333 ASN A CA 1
ATOM 2853 C C . ASN A 1 333 ? 10.253 8.958 -33.775 1.00 67.19 333 ASN A C 1
ATOM 2855 O O . ASN A 1 333 ? 10.527 7.956 -33.113 1.00 67.19 333 ASN A O 1
ATOM 2859 N N . LEU A 1 334 ? 9.087 9.080 -34.423 1.00 75.06 334 LEU A N 1
ATOM 2860 C CA . LEU A 1 334 ? 8.058 8.024 -34.476 1.00 75.06 334 LEU A CA 1
ATOM 2861 C C . LEU A 1 334 ? 8.629 6.663 -34.903 1.00 75.06 334 LEU A C 1
ATOM 2863 O O . LEU A 1 334 ? 8.284 5.641 -34.315 1.00 75.06 334 LEU A O 1
ATOM 2867 N N . SER A 1 335 ? 9.536 6.628 -35.886 1.00 78.75 335 SER A N 1
ATOM 2868 C CA . SER A 1 335 ? 10.139 5.370 -36.340 1.00 78.75 335 SER A CA 1
ATOM 2869 C C . SER A 1 335 ? 11.050 4.747 -35.281 1.00 78.75 335 SER A C 1
ATOM 2871 O O . SER A 1 335 ? 11.006 3.534 -35.089 1.00 78.75 335 SER A O 1
ATOM 2873 N N . ARG A 1 336 ? 11.814 5.549 -34.527 1.00 79.69 336 ARG A N 1
ATOM 2874 C CA . ARG A 1 336 ? 12.594 5.064 -33.374 1.00 79.69 336 ARG A CA 1
ATOM 2875 C C . ARG A 1 336 ? 11.699 4.570 -32.240 1.00 79.69 336 ARG A C 1
ATOM 2877 O O . ARG A 1 336 ? 12.003 3.534 -31.663 1.00 79.69 336 ARG A O 1
ATOM 2884 N N . TYR A 1 337 ? 10.599 5.265 -31.957 1.00 81.12 337 TYR A N 1
ATOM 2885 C CA . TYR A 1 337 ? 9.613 4.834 -30.964 1.00 81.12 337 TYR A CA 1
ATOM 2886 C C . TYR A 1 337 ? 8.984 3.486 -31.340 1.00 81.12 337 TYR A C 1
ATOM 2888 O O . TYR A 1 337 ? 8.961 2.564 -30.529 1.00 81.12 337 TYR A O 1
ATOM 2896 N N . HIS A 1 338 ? 8.554 3.329 -32.596 1.00 81.31 338 HIS A N 1
ATOM 2897 C CA . HIS A 1 338 ? 8.059 2.047 -33.096 1.00 81.31 338 HIS A CA 1
ATOM 2898 C C . HIS A 1 338 ? 9.131 0.958 -33.051 1.00 81.31 338 HIS A C 1
ATOM 2900 O O . HIS A 1 338 ? 8.821 -0.171 -32.686 1.00 81.31 338 HIS A O 1
ATOM 2906 N N . ASN A 1 339 ? 10.385 1.285 -33.376 1.00 85.50 339 ASN A N 1
ATOM 2907 C CA . ASN A 1 339 ? 11.485 0.330 -33.282 1.00 85.50 339 ASN A CA 1
ATOM 2908 C C . ASN A 1 339 ? 11.670 -0.169 -31.839 1.00 85.50 339 ASN A C 1
ATOM 2910 O O . ASN A 1 339 ? 11.682 -1.373 -31.617 1.00 85.50 339 ASN A O 1
ATOM 2914 N N . TRP A 1 340 ? 11.711 0.737 -30.860 1.00 85.94 340 TRP A N 1
ATOM 2915 C CA . TRP A 1 340 ? 11.791 0.394 -29.438 1.00 85.94 340 TRP A CA 1
ATOM 2916 C C . TRP A 1 340 ? 10.650 -0.513 -28.975 1.00 85.94 340 TRP A C 1
ATOM 2918 O O . TRP A 1 340 ? 10.888 -1.558 -28.379 1.00 85.94 340 TRP A O 1
ATOM 2928 N N . ILE A 1 341 ? 9.407 -0.176 -29.321 1.00 84.88 341 ILE A N 1
ATOM 2929 C CA . ILE A 1 341 ? 8.250 -0.995 -28.941 1.00 84.88 341 ILE A CA 1
ATOM 2930 C C . ILE A 1 341 ? 8.284 -2.368 -29.607 1.00 84.88 341 ILE A C 1
ATOM 2932 O O . ILE A 1 341 ? 7.966 -3.368 -28.967 1.00 84.88 341 ILE A O 1
ATOM 2936 N N . ASN A 1 342 ? 8.682 -2.440 -30.877 1.00 87.12 342 ASN A N 1
ATOM 2937 C CA . ASN A 1 342 ? 8.730 -3.703 -31.606 1.00 87.12 342 ASN A CA 1
ATOM 2938 C C . ASN A 1 342 ? 9.715 -4.702 -30.983 1.00 87.12 342 ASN A C 1
ATOM 2940 O O . ASN A 1 342 ? 9.509 -5.908 -31.124 1.00 87.12 342 ASN A O 1
ATOM 2944 N N . GLN A 1 343 ? 10.735 -4.231 -30.258 1.00 90.88 343 GLN A N 1
ATOM 2945 C CA . GLN A 1 343 ? 11.682 -5.094 -29.547 1.00 90.88 343 GLN A CA 1
ATOM 2946 C C . GLN A 1 343 ? 11.039 -5.849 -28.369 1.00 90.88 343 GLN A C 1
ATOM 2948 O O . GLN A 1 343 ? 11.512 -6.928 -28.018 1.00 90.88 343 GLN A O 1
ATOM 2953 N N . PHE A 1 344 ? 9.911 -5.376 -27.821 1.00 90.88 344 PHE A N 1
ATOM 2954 C CA . PHE A 1 344 ? 9.136 -6.107 -26.806 1.00 90.88 344 PHE A CA 1
ATOM 2955 C C . PHE A 1 344 ? 8.387 -7.339 -27.355 1.00 90.88 344 PHE A C 1
ATOM 2957 O O . PHE A 1 344 ? 7.670 -8.007 -26.615 1.00 90.88 344 PHE A O 1
ATOM 2964 N N . ASN A 1 345 ? 8.565 -7.668 -28.641 1.00 89.81 345 ASN A N 1
ATOM 2965 C CA . ASN A 1 345 ? 8.074 -8.903 -29.262 1.00 89.81 345 ASN A CA 1
ATOM 2966 C C . ASN A 1 345 ? 9.173 -9.968 -29.446 1.00 89.81 345 ASN A C 1
ATOM 2968 O O . ASN A 1 345 ? 8.955 -10.946 -30.163 1.00 89.81 345 ASN A O 1
ATOM 2972 N N . SER A 1 346 ? 10.364 -9.784 -28.857 1.00 92.75 346 SER A N 1
ATOM 2973 C CA . SER A 1 346 ? 11.424 -10.802 -28.892 1.00 92.75 346 SER A CA 1
ATOM 2974 C C . SER A 1 346 ? 10.992 -12.104 -28.193 1.00 92.75 346 SER A C 1
ATOM 2976 O O . SER A 1 346 ? 10.022 -12.135 -27.426 1.00 92.75 346 SER A O 1
ATOM 2978 N N . SER A 1 347 ? 11.723 -13.198 -28.444 1.00 93.62 347 SER A N 1
ATOM 2979 C CA . SER A 1 347 ? 11.437 -14.502 -27.827 1.00 93.62 347 SER A CA 1
ATOM 2980 C C . SER A 1 347 ? 11.463 -14.442 -26.301 1.00 93.62 347 SER A C 1
ATOM 2982 O O . SER A 1 347 ? 10.619 -15.066 -25.667 1.00 93.62 347 SER A O 1
ATOM 2984 N N . PHE A 1 348 ? 12.346 -13.627 -25.715 1.00 95.38 348 PHE A N 1
ATOM 2985 C CA . PHE A 1 348 ? 12.428 -13.415 -24.270 1.00 95.38 348 PHE A CA 1
ATOM 2986 C C . PHE A 1 348 ? 11.074 -13.007 -23.662 1.00 95.38 348 PHE A C 1
ATOM 2988 O O . PHE A 1 348 ? 10.599 -13.628 -22.709 1.00 95.38 348 PHE A O 1
ATOM 2995 N N . TRP A 1 349 ? 10.413 -11.997 -24.237 1.00 93.62 349 TRP A N 1
ATOM 2996 C CA . TRP A 1 349 ? 9.126 -11.495 -23.739 1.00 93.62 349 TRP A CA 1
ATOM 2997 C C . TRP A 1 349 ? 7.993 -12.502 -23.949 1.00 93.62 349 TRP A C 1
ATOM 2999 O O . TRP A 1 349 ? 7.168 -12.711 -23.054 1.00 93.62 349 TRP A O 1
ATOM 3009 N N . ALA A 1 350 ? 7.989 -13.170 -25.107 1.00 89.31 350 ALA A N 1
ATOM 3010 C CA . ALA A 1 350 ? 7.005 -14.191 -25.447 1.00 89.31 350 ALA A CA 1
ATOM 3011 C C . ALA A 1 350 ? 7.094 -15.420 -24.522 1.00 89.31 350 ALA A C 1
ATOM 3013 O O . ALA A 1 350 ? 6.067 -15.897 -24.036 1.00 89.31 350 ALA A O 1
ATOM 3014 N N . GLU A 1 351 ? 8.305 -15.898 -24.224 1.00 90.00 351 GLU A N 1
ATOM 3015 C CA . GLU A 1 351 ? 8.560 -17.008 -23.295 1.00 90.00 351 GLU A CA 1
ATOM 3016 C C . GLU A 1 351 ? 8.109 -16.677 -21.868 1.00 90.00 351 GLU A C 1
ATOM 3018 O O . GLU A 1 351 ? 7.542 -17.526 -21.178 1.00 90.00 351 GLU A O 1
ATOM 3023 N N . LYS A 1 352 ? 8.297 -15.424 -21.438 1.00 89.50 352 LYS A N 1
ATOM 3024 C CA . LYS A 1 352 ? 7.806 -14.917 -20.148 1.00 89.50 352 LYS A CA 1
ATOM 3025 C C . LYS A 1 352 ? 6.300 -14.646 -20.124 1.00 89.50 352 LYS A C 1
ATOM 3027 O O . LYS A 1 352 ? 5.756 -14.388 -19.052 1.00 89.50 352 LYS A O 1
ATOM 3032 N N . GLN A 1 353 ? 5.623 -14.723 -21.273 1.00 89.62 353 GLN A N 1
ATOM 3033 C CA . GLN A 1 353 ? 4.208 -14.376 -21.440 1.00 89.62 353 GLN A CA 1
ATOM 3034 C C . GLN A 1 353 ? 3.889 -12.945 -20.978 1.00 89.62 353 GLN A C 1
ATOM 3036 O O . GLN A 1 353 ? 2.809 -12.666 -20.446 1.00 89.62 353 GLN A O 1
ATOM 3041 N N . TRP A 1 354 ? 4.838 -12.029 -21.170 1.00 89.75 354 TRP A N 1
ATOM 3042 C CA . TRP A 1 354 ? 4.646 -10.606 -20.920 1.00 89.75 354 TRP A CA 1
ATOM 3043 C C . TRP A 1 354 ? 4.325 -9.918 -22.237 1.00 89.75 354 TRP A C 1
ATOM 3045 O O . TRP A 1 354 ? 5.109 -9.947 -23.181 1.00 89.75 354 TRP A O 1
ATOM 3055 N N . PHE A 1 355 ? 3.141 -9.319 -22.297 1.00 88.62 355 PHE A N 1
ATOM 3056 C CA . PHE A 1 355 ? 2.624 -8.676 -23.496 1.00 88.62 355 PHE A CA 1
ATOM 3057 C C . PHE A 1 355 ? 2.497 -7.183 -23.255 1.00 88.62 355 PHE A C 1
ATOM 3059 O O . PHE A 1 355 ? 2.200 -6.759 -22.137 1.00 88.62 355 PHE A O 1
ATOM 3066 N N . PHE A 1 356 ? 2.680 -6.397 -24.308 1.00 89.75 356 PHE A N 1
ATOM 3067 C CA . PHE A 1 356 ? 2.674 -4.945 -24.235 1.00 89.75 356 PHE A CA 1
ATOM 3068 C C . PHE A 1 356 ? 1.879 -4.361 -25.395 1.00 89.75 356 PHE A C 1
ATOM 3070 O O . PHE A 1 356 ? 1.762 -4.953 -26.468 1.00 89.75 356 PHE A O 1
ATOM 3077 N N . THR A 1 357 ? 1.333 -3.174 -25.178 1.00 88.69 357 THR A N 1
ATOM 3078 C CA . THR A 1 357 ? 0.653 -2.394 -26.206 1.00 88.69 357 THR A CA 1
ATOM 3079 C C . THR A 1 357 ? 0.968 -0.918 -26.022 1.00 88.69 357 THR A C 1
ATOM 3081 O O . THR A 1 357 ? 1.592 -0.514 -25.041 1.00 88.69 357 THR A O 1
ATOM 3084 N N . HIS A 1 358 ? 0.543 -0.102 -26.976 1.00 86.94 358 HIS A N 1
ATOM 3085 C CA . HIS A 1 358 ? 0.737 1.332 -26.907 1.00 86.94 358 HIS A CA 1
ATOM 3086 C C . HIS A 1 358 ? -0.426 2.106 -27.528 1.00 86.94 358 HIS A C 1
ATOM 3088 O O . HIS A 1 358 ? -1.169 1.592 -28.366 1.00 86.94 358 HIS A O 1
ATOM 3094 N N . GLN A 1 359 ? -0.598 3.347 -27.087 1.00 84.50 359 GLN A N 1
ATOM 3095 C CA . GLN A 1 359 ? -1.607 4.287 -27.561 1.00 84.50 359 GLN A CA 1
ATOM 3096 C C . GLN A 1 359 ? -0.946 5.624 -27.876 1.00 84.50 359 GLN A C 1
ATOM 3098 O O . GLN A 1 359 ? -0.059 6.058 -27.151 1.00 84.50 359 GLN A O 1
ATOM 3103 N N . HIS A 1 360 ? -1.402 6.279 -28.941 1.00 80.62 360 HIS A N 1
ATOM 3104 C CA . HIS A 1 360 ? -0.914 7.589 -29.370 1.00 80.62 360 HIS A CA 1
ATOM 3105 C C . HIS A 1 360 ? -2.003 8.632 -29.140 1.00 80.62 360 HIS A C 1
ATOM 3107 O O . HIS A 1 360 ? -3.142 8.430 -29.566 1.00 80.62 360 HIS A O 1
ATOM 3113 N N . ASN A 1 361 ? -1.661 9.753 -28.510 1.00 70.94 361 ASN A N 1
ATOM 3114 C CA . ASN A 1 361 ? -2.531 10.916 -28.441 1.00 70.94 361 ASN A CA 1
ATOM 3115 C C . ASN A 1 361 ? -2.097 11.940 -29.498 1.00 70.94 361 ASN A C 1
ATOM 3117 O O . ASN A 1 361 ? -1.226 12.781 -29.281 1.00 70.94 361 ASN A O 1
ATOM 3121 N N . CYS A 1 362 ? -2.740 11.873 -30.663 1.00 59.38 362 CYS A N 1
ATOM 3122 C CA . CYS A 1 362 ? -2.467 12.775 -31.781 1.00 59.38 362 CYS A CA 1
ATOM 3123 C C . CYS A 1 362 ? -2.977 14.214 -31.558 1.00 59.38 362 CYS A C 1
ATOM 3125 O O . CYS A 1 362 ? -2.794 15.050 -32.440 1.00 59.38 362 CYS A O 1
ATOM 3127 N N . GLN A 1 363 ? -3.661 14.502 -30.439 1.00 55.50 363 GLN A N 1
ATOM 3128 C CA . GLN A 1 363 ? -4.237 15.826 -30.162 1.00 55.50 363 GLN A CA 1
ATOM 3129 C C . GLN A 1 363 ? -3.312 16.752 -29.370 1.00 55.50 363 GLN A C 1
ATOM 3131 O O . GLN A 1 363 ? -3.518 17.966 -29.393 1.00 55.50 363 GLN A O 1
ATOM 3136 N N . ASP A 1 364 ? -2.290 16.212 -28.707 1.00 52.03 364 ASP A N 1
ATOM 3137 C CA . ASP A 1 364 ? -1.284 17.047 -28.062 1.00 52.03 364 ASP A CA 1
ATOM 3138 C C . ASP A 1 364 ? -0.363 17.624 -29.136 1.00 52.03 364 ASP A C 1
ATOM 3140 O O . ASP A 1 364 ? 0.206 16.893 -29.947 1.00 52.03 364 ASP A O 1
ATOM 3144 N N . THR A 1 365 ? -0.136 18.940 -29.100 1.00 51.75 365 THR A N 1
ATOM 3145 C CA . THR A 1 365 ? 0.888 19.627 -29.915 1.00 51.75 365 THR A CA 1
ATOM 3146 C C . THR A 1 365 ? 2.283 19.005 -29.753 1.00 51.75 365 THR A C 1
ATOM 3148 O O . THR A 1 365 ? 3.169 19.232 -30.580 1.00 51.75 365 THR A O 1
ATOM 3151 N N . ILE A 1 366 ? 2.454 18.205 -28.692 1.00 57.06 366 ILE A N 1
ATOM 3152 C CA . ILE A 1 366 ? 3.674 17.518 -28.292 1.00 57.06 366 ILE A CA 1
ATOM 3153 C C . ILE A 1 366 ? 3.762 16.062 -28.783 1.00 57.06 366 ILE A C 1
ATOM 3155 O O . ILE A 1 366 ? 4.845 15.496 -28.771 1.00 57.06 366 ILE A O 1
ATOM 3159 N N . GLY A 1 367 ? 2.681 15.464 -29.298 1.00 65.94 367 GLY A N 1
ATOM 3160 C CA . GLY A 1 367 ? 2.660 14.050 -29.686 1.00 65.94 367 GLY A CA 1
ATOM 3161 C C . GLY A 1 367 ? 3.050 13.142 -28.516 1.00 65.94 367 GLY A C 1
ATOM 3162 O O . GLY A 1 367 ? 4.208 12.747 -28.390 1.00 65.94 367 GLY A O 1
ATOM 3163 N N . SER A 1 368 ? 2.099 12.831 -27.639 1.00 77.38 368 SER A N 1
ATOM 3164 C CA . SER A 1 368 ? 2.313 11.953 -26.483 1.00 77.38 368 SER A CA 1
ATOM 3165 C C . SER A 1 368 ? 1.855 10.527 -26.786 1.00 77.38 368 SER A C 1
ATOM 3167 O O . SER A 1 368 ? 0.966 10.296 -27.614 1.00 77.38 368 SER A O 1
ATOM 3169 N N . GLY A 1 369 ? 2.486 9.549 -26.142 1.00 81.50 369 GLY A N 1
ATOM 3170 C CA . GLY A 1 369 ? 2.116 8.149 -26.270 1.00 81.50 369 GLY A CA 1
ATOM 3171 C C . GLY A 1 369 ? 2.288 7.389 -24.974 1.00 81.50 369 GLY A C 1
ATOM 3172 O O . GLY A 1 369 ? 3.232 7.614 -24.220 1.00 81.50 369 GLY A O 1
ATOM 3173 N N . ILE A 1 370 ? 1.372 6.454 -24.755 1.00 85.31 370 ILE A N 1
ATOM 3174 C CA . ILE A 1 370 ? 1.337 5.605 -23.574 1.00 85.31 370 ILE A CA 1
ATOM 3175 C C . ILE A 1 370 ? 1.711 4.193 -24.005 1.00 85.31 370 ILE A C 1
ATOM 3177 O O . ILE A 1 370 ? 0.980 3.579 -24.778 1.00 85.31 370 ILE A O 1
ATOM 3181 N N . PHE A 1 371 ? 2.821 3.670 -23.500 1.00 88.69 371 PHE A N 1
ATOM 3182 C CA . PHE A 1 371 ? 3.222 2.269 -23.637 1.00 88.69 371 PHE A CA 1
ATOM 3183 C C . PHE A 1 371 ? 2.902 1.528 -22.342 1.00 88.69 371 PHE A C 1
ATOM 3185 O O . PHE A 1 371 ? 3.240 2.010 -21.266 1.00 88.69 371 PHE A O 1
ATOM 3192 N N . TYR A 1 372 ? 2.254 0.368 -22.409 1.00 89.25 372 TYR A N 1
ATOM 3193 C CA . TYR A 1 372 ? 1.862 -0.346 -21.199 1.00 89.25 372 TYR A CA 1
ATOM 3194 C C . TYR A 1 372 ? 1.780 -1.862 -21.365 1.00 89.25 372 TYR A C 1
ATOM 3196 O O . TYR A 1 372 ? 1.455 -2.376 -22.437 1.00 89.25 372 TYR A O 1
ATOM 3204 N N . SER A 1 373 ? 2.015 -2.583 -20.268 1.00 87.62 373 SER A N 1
ATOM 3205 C CA . SER A 1 373 ? 1.812 -4.029 -20.193 1.00 87.62 373 SER A CA 1
ATOM 3206 C C . SER A 1 373 ? 0.329 -4.390 -20.336 1.00 87.62 373 SER A C 1
ATOM 3208 O O . SER A 1 373 ? -0.552 -3.853 -19.660 1.00 87.62 373 SER A O 1
ATOM 3210 N N . THR A 1 374 ? 0.036 -5.367 -21.186 1.00 79.38 374 THR A N 1
ATOM 3211 C CA . THR A 1 374 ? -1.273 -6.004 -21.317 1.00 79.38 374 THR A CA 1
ATOM 3212 C C . THR A 1 374 ? -1.245 -7.333 -20.582 1.00 79.38 374 THR A C 1
ATOM 3214 O O . THR A 1 374 ? -0.967 -8.380 -21.159 1.00 79.38 374 THR A O 1
ATOM 3217 N N . ASN A 1 375 ? -1.519 -7.321 -19.284 1.00 62.81 375 ASN A N 1
ATOM 3218 C CA . ASN A 1 375 ? -1.742 -8.577 -18.578 1.00 62.81 375 ASN A CA 1
ATOM 3219 C C . ASN A 1 375 ? -3.151 -9.099 -18.947 1.00 62.81 375 ASN A C 1
ATOM 3221 O O . ASN A 1 375 ? -4.126 -8.368 -18.737 1.00 62.81 375 ASN A O 1
ATOM 3225 N N . PRO A 1 376 ? -3.298 -10.341 -19.454 1.00 47.81 376 PRO A N 1
ATOM 3226 C CA . PRO A 1 376 ? -4.607 -10.914 -19.781 1.00 47.81 376 PRO A CA 1
ATOM 3227 C C . PRO A 1 376 ? -5.563 -10.980 -18.574 1.00 47.81 376 PRO A C 1
ATOM 3229 O O . PRO A 1 376 ? -6.773 -11.066 -18.762 1.00 47.81 376 PRO A O 1
ATOM 3232 N N . TYR A 1 377 ? -5.044 -10.882 -17.345 1.00 42.81 377 TYR A N 1
ATOM 3233 C CA . TYR A 1 377 ? -5.808 -10.882 -16.094 1.00 42.81 377 TYR A CA 1
ATOM 3234 C C . TYR A 1 377 ? -5.927 -9.502 -15.420 1.00 42.81 377 TYR A C 1
ATOM 3236 O O . TYR A 1 377 ? -6.672 -9.370 -14.451 1.00 42.81 377 TYR A O 1
ATOM 3244 N N . ARG A 1 378 ? -5.230 -8.456 -15.899 1.00 42.78 378 ARG A N 1
ATOM 3245 C CA . ARG A 1 378 ? -5.213 -7.126 -15.242 1.00 42.78 378 ARG A CA 1
ATOM 3246 C C . ARG A 1 378 ? -6.303 -6.183 -15.729 1.00 42.78 378 ARG A C 1
ATOM 3248 O O . ARG A 1 378 ? -6.547 -5.166 -15.088 1.00 42.78 378 ARG A O 1
ATOM 3255 N N . ARG A 1 379 ? -6.993 -6.494 -16.829 1.00 35.59 379 ARG A N 1
ATOM 3256 C CA . ARG A 1 379 ? -8.119 -5.682 -17.305 1.00 35.59 379 ARG A CA 1
ATOM 3257 C C . ARG A 1 379 ? -9.232 -6.559 -17.857 1.00 35.59 379 ARG A C 1
ATOM 3259 O O . ARG A 1 379 ? -9.104 -7.158 -18.915 1.00 35.59 379 ARG A O 1
ATOM 3266 N N . LYS A 1 380 ? -10.371 -6.535 -17.162 1.00 33.41 380 LYS A N 1
ATOM 3267 C CA . LYS A 1 380 ? -11.676 -6.972 -17.675 1.00 33.41 380 LYS A CA 1
ATOM 3268 C C . LYS A 1 380 ? -12.180 -6.135 -18.861 1.00 33.41 380 LYS A C 1
ATOM 3270 O O . LYS A 1 380 ? -13.247 -6.436 -19.368 1.00 33.41 380 LYS A O 1
ATOM 3275 N N . GLU A 1 381 ? -11.440 -5.131 -19.329 1.00 32.34 381 GLU A N 1
ATOM 3276 C CA . GLU A 1 381 ? -11.807 -4.329 -20.498 1.00 32.34 381 GLU A CA 1
ATOM 3277 C C . GLU A 1 381 ? -10.535 -3.901 -21.245 1.00 32.34 381 GLU A C 1
ATOM 3279 O O . GLU A 1 381 ? -9.836 -2.967 -20.841 1.00 32.34 381 GLU A O 1
ATOM 3284 N N . ASN A 1 382 ? -10.220 -4.579 -22.351 1.00 36.06 382 ASN A N 1
ATOM 3285 C CA . ASN A 1 382 ? -9.305 -4.029 -23.348 1.00 36.06 382 ASN A CA 1
ATOM 3286 C C . ASN A 1 382 ? -10.011 -2.840 -24.001 1.00 36.06 382 ASN A C 1
ATOM 3288 O O . ASN A 1 382 ? -10.812 -3.003 -24.916 1.00 36.06 382 ASN A O 1
ATOM 3292 N N . THR A 1 383 ? -9.744 -1.638 -23.497 1.00 36.28 383 THR A N 1
ATOM 3293 C CA . THR A 1 383 ? -10.310 -0.416 -24.061 1.00 36.28 383 THR A CA 1
ATOM 3294 C C . THR A 1 383 ? -9.362 0.138 -25.121 1.00 36.28 383 THR A C 1
ATOM 3296 O O . THR A 1 383 ? -8.339 0.739 -24.798 1.00 36.28 383 THR A O 1
ATOM 3299 N N . PHE A 1 384 ? -9.698 -0.068 -26.393 1.00 38.75 384 PHE A N 1
ATOM 3300 C CA . PHE A 1 384 ? -9.125 0.710 -27.491 1.00 38.75 384 PHE A CA 1
ATOM 3301 C C . PHE A 1 384 ? -9.835 2.066 -27.565 1.00 38.75 384 PHE A C 1
ATOM 3303 O O . PHE A 1 384 ? -11.059 2.116 -27.503 1.00 38.75 384 PHE A O 1
ATOM 3310 N N . PHE A 1 385 ? -9.077 3.155 -27.698 1.00 37.06 385 PHE A N 1
ATOM 3311 C CA . PHE A 1 385 ? -9.616 4.487 -27.966 1.00 37.06 385 PHE A CA 1
ATOM 3312 C C . PHE A 1 385 ? -9.258 4.878 -29.398 1.00 37.06 385 PHE A C 1
ATOM 3314 O O . PHE A 1 385 ? -8.087 4.877 -29.772 1.00 37.06 385 PHE A O 1
ATOM 3321 N N . TRP A 1 386 ? -10.268 5.202 -30.205 1.00 40.16 386 TRP A N 1
ATOM 3322 C CA . TRP A 1 386 ? -10.088 5.695 -31.567 1.00 40.16 386 TRP A CA 1
ATOM 3323 C C . TRP A 1 386 ? -10.776 7.051 -31.690 1.00 40.16 386 TRP A C 1
ATOM 3325 O O . TRP A 1 386 ? -11.989 7.142 -31.507 1.00 40.16 386 TRP A O 1
ATOM 3335 N N . LYS A 1 387 ? -10.008 8.107 -31.981 1.00 36.31 387 LYS A N 1
ATOM 3336 C CA . LYS A 1 387 ? -10.528 9.457 -32.230 1.00 36.31 387 LYS A CA 1
ATOM 3337 C C . LYS A 1 387 ? -10.143 9.864 -33.652 1.00 36.31 387 LYS A C 1
ATOM 3339 O O . LYS A 1 387 ? -8.979 10.115 -33.940 1.00 36.31 387 LYS A O 1
ATOM 3344 N N . LEU A 1 388 ? -11.123 9.860 -34.555 1.00 34.50 388 LEU A N 1
ATOM 3345 C CA . LEU A 1 388 ? -10.965 10.315 -35.938 1.00 34.50 388 LEU A CA 1
ATOM 3346 C C . LEU A 1 388 ? -10.996 11.846 -35.953 1.00 34.50 388 LEU A C 1
ATOM 3348 O O . LEU A 1 388 ? -12.065 12.431 -35.788 1.00 34.50 388 LEU A O 1
ATOM 3352 N N . ASP A 1 389 ? -9.845 12.492 -36.147 1.00 34.59 389 ASP A N 1
ATOM 3353 C CA . ASP A 1 389 ? -9.784 13.950 -36.272 1.00 34.59 389 ASP A CA 1
ATOM 3354 C C . ASP A 1 389 ? -9.796 14.436 -37.731 1.00 34.59 389 ASP A C 1
ATOM 3356 O O . ASP A 1 389 ? -9.420 13.733 -38.670 1.00 34.59 389 ASP A O 1
ATOM 3360 N N . LYS A 1 390 ? -10.274 15.670 -37.924 1.00 33.66 390 LYS A N 1
ATOM 3361 C CA . LYS A 1 390 ? -10.692 16.252 -39.216 1.00 33.66 390 LYS A CA 1
ATOM 3362 C C . LYS A 1 390 ? -9.570 16.591 -40.214 1.00 33.66 390 LYS A C 1
ATOM 3364 O O . LYS A 1 390 ? -9.878 17.153 -41.266 1.00 33.66 390 LYS A O 1
ATOM 3369 N N . LYS A 1 391 ? -8.294 16.287 -39.955 1.00 36.59 391 LYS A N 1
ATOM 3370 C CA . LYS A 1 391 ? -7.197 16.671 -40.864 1.00 36.59 391 LYS A CA 1
ATOM 3371 C C . LYS A 1 391 ? -6.187 15.547 -41.106 1.00 36.59 391 LYS A C 1
ATOM 3373 O O . LYS A 1 391 ? -5.467 15.145 -40.209 1.00 36.59 391 LYS A O 1
ATOM 3378 N N . PHE A 1 392 ? -6.186 15.113 -42.369 1.00 35.09 392 PHE A N 1
ATOM 3379 C CA . PHE A 1 392 ? -5.163 14.387 -43.129 1.00 35.09 392 PHE A CA 1
ATOM 3380 C C . PHE A 1 392 ? -4.269 13.385 -42.378 1.00 35.09 392 PHE A C 1
ATOM 3382 O O . PHE A 1 392 ? -3.226 13.735 -41.843 1.00 35.09 392 PHE A O 1
ATOM 3389 N N . CYS A 1 393 ? -4.600 12.104 -42.540 1.00 32.69 393 CYS A N 1
ATOM 3390 C CA . CYS A 1 393 ? -3.609 11.044 -42.713 1.00 32.69 393 CYS A CA 1
ATOM 3391 C C . CYS A 1 393 ? -3.935 10.382 -44.059 1.00 32.69 393 CYS A C 1
ATOM 3393 O O . CYS A 1 393 ? -5.007 9.798 -44.215 1.00 32.69 393 CYS A O 1
ATOM 3395 N N . SER A 1 394 ? -3.098 10.596 -45.073 1.00 31.45 394 SER A N 1
ATOM 3396 C CA . SER A 1 394 ? -3.345 10.187 -46.463 1.00 31.45 394 SER A CA 1
ATOM 3397 C C . SER A 1 394 ? -2.753 8.828 -46.823 1.00 31.45 394 SER A C 1
ATOM 3399 O O . SER A 1 394 ? -2.575 8.568 -48.005 1.00 31.45 394 SER A O 1
ATOM 3401 N N . ASP A 1 395 ? -2.513 7.951 -45.850 1.00 33.53 395 ASP A N 1
ATOM 3402 C CA . ASP A 1 395 ? -2.019 6.603 -46.120 1.00 33.53 395 ASP A CA 1
ATOM 3403 C C . ASP A 1 395 ? -3.037 5.569 -45.634 1.00 33.53 395 ASP A C 1
ATOM 3405 O O . ASP A 1 395 ? -3.197 5.298 -44.444 1.00 33.53 395 ASP A O 1
ATOM 3409 N N . TYR A 1 396 ? -3.775 5.009 -46.595 1.00 34.31 396 TYR A N 1
ATOM 3410 C CA . TYR A 1 396 ? -4.666 3.870 -46.398 1.00 34.31 396 TYR A CA 1
ATOM 3411 C C . TYR A 1 396 ? -3.832 2.625 -46.070 1.00 34.31 396 TYR A C 1
ATOM 3413 O O . TYR A 1 396 ? -3.483 1.849 -46.956 1.00 34.31 396 TYR A O 1
ATOM 3421 N N . GLN A 1 397 ? -3.531 2.404 -44.792 1.00 38.28 397 GLN A N 1
ATOM 3422 C CA . GLN A 1 397 ? -3.101 1.092 -44.320 1.00 38.28 397 GLN A CA 1
ATOM 3423 C C . GLN A 1 397 ? -4.299 0.358 -43.715 1.00 38.28 397 GLN A C 1
ATOM 3425 O O . GLN A 1 397 ? -4.788 0.703 -42.640 1.00 38.28 397 GLN A O 1
ATOM 3430 N N . GLN A 1 398 ? -4.775 -0.673 -44.422 1.00 41.53 398 GLN A N 1
ATOM 3431 C CA . GLN A 1 398 ? -5.625 -1.709 -43.839 1.00 41.53 398 GLN A CA 1
ATOM 3432 C C . GLN A 1 398 ? -4.840 -2.376 -42.708 1.00 41.53 398 GLN A C 1
ATOM 3434 O O . GLN A 1 398 ? -3.960 -3.199 -42.946 1.00 41.53 398 GLN A O 1
ATOM 3439 N N . THR A 1 399 ? -5.140 -2.004 -41.471 1.00 46.34 399 THR A N 1
ATOM 3440 C CA . THR A 1 399 ? -4.585 -2.659 -40.289 1.00 46.34 399 THR A CA 1
ATOM 3441 C C . THR A 1 399 ? -5.528 -3.789 -39.887 1.00 46.34 399 THR A C 1
ATOM 3443 O O . THR A 1 399 ? -6.730 -3.594 -39.701 1.00 46.34 399 THR A O 1
ATOM 3446 N N . ASN A 1 400 ? -4.995 -5.011 -39.851 1.00 44.81 400 ASN A N 1
ATOM 3447 C CA . ASN A 1 400 ? -5.748 -6.215 -39.516 1.00 44.81 400 ASN A CA 1
ATOM 3448 C C . ASN A 1 400 ? -5.601 -6.488 -38.012 1.00 44.81 400 ASN A C 1
ATOM 3450 O O . ASN A 1 400 ? -4.501 -6.759 -37.535 1.00 44.81 400 ASN A O 1
ATOM 3454 N N . PHE A 1 401 ? -6.699 -6.395 -37.260 1.00 56.16 401 PHE A N 1
ATOM 3455 C CA . PHE A 1 401 ? -6.705 -6.447 -35.794 1.00 56.16 401 PHE A CA 1
ATOM 3456 C C . PHE A 1 401 ? -7.133 -7.819 -35.263 1.00 56.16 401 PHE A C 1
ATOM 3458 O O . PHE A 1 401 ? -8.032 -7.938 -34.427 1.00 56.16 401 PHE A O 1
ATOM 3465 N N . SER A 1 402 ? -6.488 -8.879 -35.744 1.00 50.44 402 SER A N 1
ATOM 3466 C CA . SER A 1 402 ? -6.843 -10.262 -35.402 1.00 50.44 402 SER A CA 1
ATOM 3467 C C . SER A 1 402 ? -6.645 -10.618 -33.920 1.00 50.44 402 SER A C 1
ATOM 3469 O O . SER A 1 402 ? -7.171 -11.622 -33.463 1.00 50.44 402 SER A O 1
ATOM 3471 N N . SER A 1 403 ? -5.942 -9.821 -33.118 1.00 46.28 403 SER A N 1
ATOM 3472 C CA . SER A 1 403 ? -5.799 -10.064 -31.672 1.00 46.28 403 SER A CA 1
ATOM 3473 C C . SER A 1 403 ? -6.874 -9.383 -30.811 1.00 46.28 403 SER A C 1
ATOM 3475 O O . SER A 1 403 ? -6.963 -9.645 -29.609 1.00 46.28 403 SER A O 1
ATOM 3477 N N . VAL A 1 404 ? -7.705 -8.511 -31.391 1.00 51.19 404 VAL A N 1
ATOM 3478 C CA . VAL A 1 404 ? -8.643 -7.670 -30.635 1.00 51.19 404 VAL A CA 1
ATOM 3479 C C . VAL A 1 404 ? -9.932 -8.431 -30.333 1.00 51.19 404 VAL A C 1
ATOM 3481 O O . VAL A 1 404 ? -10.640 -8.822 -31.251 1.00 51.19 404 VAL A O 1
ATOM 3484 N N . LYS A 1 405 ? -10.261 -8.598 -29.041 1.00 56.00 405 LYS A N 1
ATOM 3485 C CA . LYS A 1 405 ? -11.490 -9.272 -28.566 1.00 56.00 405 LYS A CA 1
ATOM 3486 C C . LYS A 1 405 ? -12.623 -8.327 -28.149 1.00 56.00 405 LYS A C 1
ATOM 3488 O O . LYS A 1 405 ? -13.775 -8.757 -28.100 1.00 56.00 405 LYS A O 1
ATOM 3493 N N . HIS A 1 406 ? -12.319 -7.063 -27.861 1.00 54.38 406 HIS A N 1
ATOM 3494 C CA . HIS A 1 406 ? -13.286 -6.033 -27.464 1.00 54.38 406 HIS A CA 1
ATOM 3495 C C . HIS A 1 406 ? -12.906 -4.709 -28.121 1.00 54.38 406 HIS A C 1
ATOM 3497 O O . HIS A 1 406 ? -11.751 -4.292 -28.053 1.00 54.38 406 HIS A O 1
ATOM 3503 N N . VAL A 1 407 ? -13.872 -4.068 -28.773 1.00 58.50 407 VAL A N 1
ATOM 3504 C CA . VAL A 1 407 ? -13.720 -2.755 -29.403 1.00 58.50 407 VAL A CA 1
ATOM 3505 C C . VAL A 1 407 ? -14.540 -1.737 -28.613 1.00 58.50 407 VAL A C 1
ATOM 3507 O O . VAL A 1 407 ? -15.732 -1.941 -28.391 1.00 58.50 407 VAL A O 1
ATOM 3510 N N . ARG A 1 408 ? -13.936 -0.616 -28.207 1.00 52.34 408 ARG A N 1
ATOM 3511 C CA . ARG A 1 408 ? -14.670 0.534 -27.663 1.00 52.34 408 ARG A CA 1
ATOM 3512 C C . ARG A 1 408 ? -14.539 1.709 -28.624 1.00 52.34 408 ARG A C 1
ATOM 3514 O O . ARG A 1 408 ? -13.449 2.013 -29.090 1.00 52.34 408 ARG A O 1
ATOM 3521 N N . VAL A 1 409 ? -15.651 2.359 -28.939 1.00 56.09 409 VAL A N 1
ATOM 3522 C CA . VAL A 1 409 ? -15.684 3.530 -29.822 1.00 56.09 409 VAL A CA 1
ATOM 3523 C C . VAL A 1 409 ? -16.217 4.712 -29.025 1.00 56.09 409 VAL A C 1
ATOM 3525 O O . VAL A 1 409 ? -17.307 4.639 -28.459 1.00 56.09 409 VAL A O 1
ATOM 3528 N N . SER A 1 410 ? -15.450 5.798 -28.967 1.00 51.19 410 SER A N 1
ATOM 3529 C CA . SER A 1 410 ? -15.845 7.050 -28.313 1.00 51.19 410 SER A CA 1
ATOM 3530 C C . SER A 1 410 ? -15.252 8.236 -29.070 1.00 51.19 410 SER A C 1
ATOM 3532 O O . SER A 1 410 ? -14.032 8.309 -29.215 1.00 51.19 410 SER A O 1
ATOM 3534 N N . GLY A 1 411 ? -16.082 9.167 -29.539 1.00 48.44 411 GLY A N 1
ATOM 3535 C CA . GLY A 1 411 ? -15.607 10.350 -30.257 1.00 48.44 411 GLY A CA 1
ATOM 3536 C C . GLY A 1 411 ? -16.722 11.204 -30.860 1.00 48.44 411 GLY A C 1
ATOM 3537 O O . GLY A 1 411 ? -17.876 10.786 -30.929 1.00 48.44 411 GLY A O 1
ATOM 3538 N N . LEU A 1 412 ? -16.350 12.407 -31.302 1.00 48.84 412 LEU A N 1
ATOM 3539 C CA . LEU A 1 412 ? -17.212 13.329 -32.046 1.00 48.84 412 LEU A CA 1
ATOM 3540 C C . LEU A 1 412 ? -17.284 12.932 -33.532 1.00 48.84 412 LEU A C 1
ATOM 3542 O O . LEU A 1 412 ? -16.425 12.212 -34.037 1.00 48.84 412 LEU A O 1
ATOM 3546 N N . VAL A 1 413 ? -18.307 13.428 -34.234 1.00 49.03 413 VAL A N 1
ATOM 3547 C CA . VAL A 1 413 ? -18.607 13.112 -35.643 1.00 49.03 413 VAL A CA 1
ATOM 3548 C C . VAL A 1 413 ? -17.377 13.282 -36.549 1.00 49.03 413 VAL A C 1
ATOM 3550 O O . VAL A 1 413 ? -16.877 14.393 -36.750 1.00 49.03 413 VAL A O 1
ATOM 3553 N N . ALA A 1 414 ? -16.923 12.174 -37.139 1.00 45.66 414 ALA A N 1
ATOM 3554 C CA . ALA A 1 414 ? -15.857 12.163 -38.134 1.00 45.66 414 ALA A CA 1
ATOM 3555 C C . ALA A 1 414 ? -16.367 12.684 -39.490 1.00 45.66 414 ALA A C 1
ATOM 3557 O O . ALA A 1 414 ? -17.487 12.395 -39.902 1.00 45.66 414 ALA A O 1
ATOM 3558 N N . SER A 1 415 ? -15.530 13.432 -40.216 1.00 36.91 415 SER A N 1
ATOM 3559 C CA . SER A 1 415 ? -15.858 13.933 -41.567 1.00 36.91 415 SER A CA 1
ATOM 3560 C C . SER A 1 415 ? -15.593 12.917 -42.689 1.00 36.91 415 SER A C 1
ATOM 3562 O O . SER A 1 415 ? -15.946 13.172 -43.839 1.00 36.91 415 SER A O 1
ATOM 3564 N N . LYS A 1 416 ? -14.973 11.772 -42.371 1.00 40.03 416 LYS A N 1
ATOM 3565 C CA . LYS A 1 416 ? -14.670 10.677 -43.302 1.00 40.03 416 LYS A CA 1
ATOM 3566 C C . LYS A 1 416 ? -14.804 9.320 -42.610 1.00 40.03 416 LYS A C 1
ATOM 3568 O O . LYS A 1 416 ? -14.527 9.199 -41.420 1.00 40.03 416 LYS A O 1
ATOM 3573 N N . THR A 1 417 ? -15.188 8.311 -43.385 1.00 45.19 417 THR A N 1
ATOM 3574 C CA . THR A 1 417 ? -15.288 6.904 -42.977 1.00 45.19 417 THR A CA 1
ATOM 3575 C C . THR A 1 417 ? -14.012 6.151 -43.348 1.00 45.19 417 THR A C 1
ATOM 3577 O O . THR A 1 417 ? -13.556 6.235 -44.489 1.00 45.19 417 THR A O 1
ATOM 3580 N N . SER A 1 418 ? -13.467 5.374 -42.419 1.00 46.84 418 SER A N 1
ATOM 3581 C CA . SER A 1 418 ? -12.418 4.380 -42.669 1.00 46.84 418 SER A CA 1
ATOM 3582 C C . SER A 1 418 ? -12.954 2.980 -42.363 1.00 46.84 418 SER A C 1
ATOM 3584 O O . SER A 1 418 ? -13.832 2.812 -41.517 1.00 46.84 418 SER A O 1
ATOM 3586 N N . VAL A 1 419 ? -12.453 1.976 -43.086 1.00 46.44 419 VAL A N 1
ATOM 3587 C CA . VAL A 1 419 ? -12.863 0.573 -42.930 1.00 46.44 419 VAL A CA 1
ATOM 3588 C C . VAL A 1 419 ? -11.714 -0.195 -42.290 1.00 46.44 419 VAL A C 1
ATOM 3590 O O . VAL A 1 419 ? -10.678 -0.385 -42.922 1.00 46.44 419 VAL A O 1
ATOM 3593 N N . A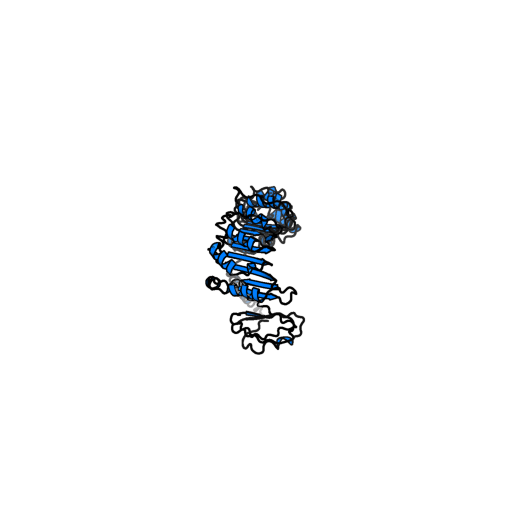SN A 1 420 ? -11.919 -0.651 -41.055 1.00 53.12 420 ASN A N 1
ATOM 3594 C CA . ASN A 1 420 ? -10.999 -1.535 -40.340 1.00 53.12 420 ASN A CA 1
ATOM 3595 C C . ASN A 1 420 ? -11.651 -2.896 -40.098 1.00 53.12 420 ASN A C 1
ATOM 3597 O O . ASN A 1 420 ? -12.866 -2.982 -39.912 1.00 53.12 420 ASN A O 1
ATOM 3601 N N . TYR A 1 421 ? -10.830 -3.944 -40.039 1.00 53.44 421 TYR A N 1
ATOM 3602 C CA . TYR A 1 421 ? -11.285 -5.311 -39.795 1.00 53.44 421 TYR A CA 1
ATOM 3603 C C . TYR A 1 421 ? -10.828 -5.798 -38.416 1.00 53.44 421 TYR A C 1
ATOM 3605 O O . TYR A 1 421 ? -9.633 -5.841 -38.123 1.00 53.44 421 TYR A O 1
ATOM 3613 N N . PHE A 1 422 ? -11.796 -6.198 -37.590 1.00 66.00 422 PHE A N 1
ATOM 3614 C CA . PHE A 1 422 ? -11.592 -6.777 -36.260 1.00 66.00 422 PHE A CA 1
ATOM 3615 C C . PHE A 1 422 ? -12.132 -8.211 -36.247 1.00 66.00 422 PHE A C 1
ATOM 3617 O O . PHE A 1 422 ? -13.196 -8.481 -35.700 1.00 66.00 422 PHE A O 1
ATOM 3624 N N . SER A 1 423 ? -11.431 -9.132 -36.912 1.00 58.56 423 SER A N 1
ATOM 3625 C CA . SER A 1 423 ? -11.936 -10.487 -37.190 1.00 58.56 423 SER A CA 1
ATOM 3626 C C . SER A 1 423 ? -12.241 -11.332 -35.948 1.00 58.56 423 SER A C 1
ATOM 3628 O O . SER A 1 423 ? -13.066 -12.234 -36.031 1.00 58.56 423 SER A O 1
ATOM 3630 N N . ASN A 1 424 ? -11.617 -11.026 -34.806 1.00 58.59 424 ASN A N 1
ATOM 3631 C CA . ASN A 1 424 ? -11.768 -11.781 -33.559 1.00 58.59 424 ASN A CA 1
ATOM 3632 C C . ASN A 1 424 ? -12.462 -10.982 -32.438 1.00 58.59 424 ASN A C 1
ATOM 3634 O O . ASN A 1 424 ? -12.446 -11.407 -31.277 1.00 58.59 424 ASN A O 1
ATOM 3638 N N . ALA A 1 425 ? -13.073 -9.834 -32.760 1.00 60.38 425 ALA A N 1
ATOM 3639 C CA . ALA A 1 425 ? -13.793 -9.033 -31.778 1.00 60.38 425 ALA A CA 1
ATOM 3640 C C . ALA A 1 425 ? -15.124 -9.696 -31.404 1.00 60.38 425 ALA A C 1
ATOM 3642 O O . ALA A 1 425 ? -15.950 -10.003 -32.254 1.00 60.38 425 ALA A O 1
ATOM 3643 N N . THR A 1 426 ? -15.333 -9.889 -30.106 1.00 64.94 426 THR A N 1
ATOM 3644 C CA . THR A 1 426 ? -16.531 -10.517 -29.522 1.00 64.94 426 THR A CA 1
ATOM 3645 C C . THR A 1 426 ? -17.416 -9.531 -28.762 1.00 64.94 426 THR A C 1
ATOM 3647 O O . THR A 1 426 ? -18.542 -9.858 -28.406 1.00 64.94 426 THR A O 1
ATOM 3650 N N . GLN A 1 427 ? -16.914 -8.325 -28.490 1.00 52.38 427 GLN A N 1
ATOM 3651 C CA . GLN A 1 427 ? -17.621 -7.285 -27.746 1.00 52.38 427 GLN A CA 1
ATOM 3652 C C . GLN A 1 427 ? -17.412 -5.925 -28.423 1.00 52.38 427 GLN A C 1
ATOM 3654 O O . GLN A 1 427 ? -16.312 -5.629 -28.898 1.00 52.38 427 GLN A O 1
ATOM 3659 N N . LEU A 1 428 ? -18.455 -5.091 -28.442 1.00 59.22 428 LEU A N 1
ATOM 3660 C CA . LEU A 1 428 ? -18.425 -3.715 -28.943 1.00 59.22 428 LEU A CA 1
ATOM 3661 C C . LEU A 1 428 ? -19.122 -2.790 -27.941 1.00 59.22 428 LEU A C 1
ATOM 3663 O O . LEU A 1 428 ? -20.259 -3.041 -27.551 1.00 59.22 428 LEU A O 1
ATOM 3667 N N . THR A 1 429 ? -18.466 -1.700 -27.551 1.00 56.81 429 THR A N 1
ATOM 3668 C CA . THR A 1 429 ? -19.054 -0.672 -26.681 1.00 56.81 429 THR A CA 1
ATOM 3669 C C . THR A 1 429 ? -18.939 0.691 -27.345 1.00 56.81 429 THR A C 1
ATOM 3671 O O . THR A 1 429 ? -17.836 1.182 -27.568 1.00 56.81 429 THR A O 1
ATOM 3674 N N . ILE A 1 430 ? -20.069 1.331 -27.633 1.00 57.25 430 ILE A N 1
ATOM 3675 C CA . ILE A 1 430 ? -20.107 2.676 -28.216 1.00 57.25 430 ILE A CA 1
ATOM 3676 C C . ILE A 1 430 ? -20.510 3.652 -27.113 1.00 57.25 430 ILE A C 1
ATOM 3678 O O . ILE A 1 430 ? -21.570 3.495 -26.515 1.00 57.25 430 ILE A O 1
ATOM 3682 N N . LYS A 1 431 ? -19.670 4.650 -26.827 1.00 52.84 431 LYS A N 1
ATOM 3683 C CA . LYS A 1 431 ? -19.979 5.710 -25.861 1.00 52.84 431 LYS A CA 1
ATOM 3684 C C . LYS A 1 431 ? -20.182 7.020 -26.616 1.00 52.84 431 LYS A C 1
ATOM 3686 O O . LYS A 1 431 ? -19.275 7.477 -27.308 1.00 52.84 431 LYS A O 1
ATOM 3691 N N . HIS A 1 432 ? -21.376 7.589 -26.498 1.00 52.22 432 HIS A N 1
ATOM 3692 C CA . HIS A 1 432 ? -21.760 8.835 -27.154 1.00 52.22 432 HIS A CA 1
ATOM 3693 C C . HIS A 1 432 ? -21.740 9.977 -26.134 1.00 52.22 432 HIS A C 1
ATOM 3695 O O . HIS A 1 432 ? -22.274 9.808 -25.037 1.00 52.22 432 HIS A O 1
ATOM 3701 N N . ASP A 1 433 ? -21.173 11.129 -26.492 1.00 47.12 433 ASP A N 1
ATOM 3702 C CA . ASP A 1 433 ? -21.460 12.373 -25.771 1.00 47.12 433 ASP A CA 1
ATOM 3703 C C . ASP A 1 433 ? -22.852 12.854 -26.197 1.00 47.12 433 ASP A C 1
ATOM 3705 O O . ASP A 1 433 ? -23.165 12.919 -27.387 1.00 47.12 433 ASP A O 1
ATOM 3709 N N . LEU A 1 434 ? -23.718 13.132 -25.223 1.00 39.78 434 LEU A N 1
ATOM 3710 C CA . LEU A 1 434 ? -25.166 13.351 -25.377 1.00 39.78 434 LEU A CA 1
ATOM 3711 C C . LEU A 1 434 ? -25.569 14.589 -26.212 1.00 39.78 434 LEU A C 1
ATOM 3713 O O . LEU A 1 434 ? -26.758 14.857 -26.351 1.00 39.78 434 LEU A O 1
ATOM 3717 N N . GLU A 1 435 ? -24.621 15.319 -26.802 1.00 42.50 435 GLU A N 1
ATOM 3718 C CA . GLU A 1 435 ? -24.884 16.561 -27.544 1.00 42.50 435 GLU A CA 1
ATOM 3719 C C . GLU A 1 435 ? -24.893 16.417 -29.079 1.00 42.50 435 GLU A C 1
ATOM 3721 O O . GLU A 1 435 ? -25.192 17.382 -29.780 1.00 42.50 435 GLU A O 1
ATOM 3726 N N . ALA A 1 436 ? -24.618 15.234 -29.642 1.00 43.03 436 ALA A N 1
ATOM 3727 C CA . ALA A 1 436 ? -24.668 15.020 -31.097 1.00 43.03 436 ALA A CA 1
ATOM 3728 C C . ALA A 1 436 ? -25.919 14.230 -31.548 1.00 43.03 436 ALA A C 1
ATOM 3730 O O . ALA A 1 436 ? -26.307 13.237 -30.935 1.00 43.03 436 ALA A O 1
ATOM 3731 N N . LEU A 1 437 ? -26.561 14.704 -32.629 1.00 37.56 437 LEU A N 1
ATOM 3732 C CA . LEU A 1 437 ? -27.844 14.214 -33.160 1.00 37.56 437 LEU A CA 1
ATOM 3733 C C . LEU A 1 437 ? -27.856 12.707 -33.523 1.00 37.56 437 LEU A C 1
ATOM 3735 O O . LEU A 1 437 ? -26.843 12.180 -33.980 1.00 37.56 437 LEU A O 1
ATOM 3739 N N . PRO A 1 438 ? -29.027 12.029 -33.480 1.00 35.19 438 PRO A N 1
ATOM 3740 C CA . PRO A 1 438 ? -29.154 10.562 -33.558 1.00 35.19 438 PRO A CA 1
ATOM 3741 C C . PRO A 1 438 ? -28.768 9.899 -34.895 1.00 35.19 438 PRO A C 1
ATOM 3743 O O . PRO A 1 438 ? -28.813 8.676 -35.007 1.00 35.19 438 PRO A O 1
ATOM 3746 N N . HIS A 1 439 ? -28.426 10.665 -35.934 1.00 36.66 439 HIS A N 1
ATOM 3747 C CA . HIS A 1 439 ? -28.212 10.136 -37.287 1.00 36.66 439 HIS A CA 1
ATOM 3748 C C . HIS A 1 439 ? -26.759 9.719 -37.595 1.00 36.66 439 HIS A C 1
ATOM 3750 O O . HIS A 1 439 ? -26.497 9.153 -38.658 1.00 36.66 439 HIS A O 1
ATOM 3756 N N . SER A 1 440 ? -25.809 9.935 -36.678 1.00 41.97 440 SER A N 1
ATOM 3757 C CA . SER A 1 440 ? -24.366 9.802 -36.946 1.00 41.97 440 SER A CA 1
ATOM 3758 C C . SER A 1 440 ? -23.749 8.408 -36.751 1.00 41.97 440 SER A C 1
ATOM 3760 O O . SER A 1 440 ? -22.557 8.251 -37.000 1.00 41.97 440 SER A O 1
ATOM 3762 N N . ILE A 1 441 ? -24.513 7.382 -36.352 1.00 38.41 441 ILE A N 1
ATOM 3763 C CA . ILE A 1 441 ? -23.998 5.998 -36.195 1.00 38.41 441 ILE A CA 1
ATOM 3764 C C . ILE A 1 441 ? -24.225 5.135 -37.455 1.00 38.41 441 ILE A C 1
ATOM 3766 O O . ILE A 1 441 ? -23.637 4.063 -37.593 1.00 38.41 441 ILE A O 1
ATOM 3770 N N . SER A 1 442 ? -25.017 5.605 -38.427 1.00 33.19 442 SER A N 1
ATOM 3771 C CA . SER A 1 442 ? -25.381 4.801 -39.608 1.00 33.19 442 SER A CA 1
ATOM 3772 C C . SER A 1 442 ? -24.207 4.470 -40.543 1.00 33.19 442 SER A C 1
ATOM 3774 O O . SER A 1 442 ? -24.275 3.493 -41.283 1.00 33.19 442 SER A O 1
ATOM 3776 N N . THR A 1 443 ? -23.102 5.216 -40.486 1.00 34.59 443 THR A N 1
ATOM 3777 C CA . THR A 1 443 ? -22.013 5.096 -41.470 1.00 34.59 443 THR A CA 1
ATOM 3778 C C . THR A 1 443 ? -20.822 4.239 -41.027 1.00 34.59 443 THR A C 1
ATOM 3780 O O . THR A 1 443 ? -19.927 4.009 -41.835 1.00 34.59 443 THR A O 1
ATOM 3783 N N . VAL A 1 444 ? -20.788 3.738 -39.784 1.00 37.81 444 VAL A N 1
ATOM 3784 C CA . VAL A 1 444 ? -19.662 2.914 -39.275 1.00 37.81 444 VAL A CA 1
ATOM 3785 C C . VAL A 1 444 ? -19.984 1.411 -39.245 1.00 37.81 444 VAL A C 1
ATOM 3787 O O . VAL A 1 444 ? -19.076 0.586 -39.218 1.00 37.81 444 VAL A O 1
ATOM 3790 N N . LEU A 1 445 ? -21.257 1.015 -39.322 1.00 38.28 445 LEU A N 1
ATOM 3791 C CA . LEU A 1 445 ? -21.678 -0.380 -39.135 1.00 38.28 445 LEU A CA 1
ATOM 3792 C C . LEU A 1 445 ? -22.463 -0.907 -40.342 1.00 38.28 445 LEU A C 1
ATOM 3794 O O . LEU A 1 445 ? -23.662 -1.133 -40.249 1.00 38.28 445 LEU A O 1
ATOM 3798 N N . ILE A 1 446 ? -21.797 -1.124 -41.482 1.00 31.83 446 ILE A N 1
ATOM 3799 C CA . ILE A 1 446 ? -22.450 -1.781 -42.634 1.00 31.83 446 ILE A CA 1
ATOM 3800 C C . ILE A 1 446 ? -22.293 -3.314 -42.624 1.00 31.83 446 ILE A C 1
ATOM 3802 O O . ILE A 1 446 ? -23.045 -3.990 -43.314 1.00 31.83 446 ILE A O 1
ATOM 3806 N N . ARG A 1 447 ? -21.422 -3.924 -41.804 1.00 35.28 447 ARG A N 1
ATOM 3807 C CA . ARG A 1 447 ? -21.337 -5.403 -41.720 1.00 35.28 447 ARG A CA 1
ATOM 3808 C C . ARG A 1 447 ? -20.884 -5.929 -40.362 1.00 35.28 447 ARG A C 1
ATOM 3810 O O . ARG A 1 447 ? -19.749 -6.367 -40.221 1.00 35.28 447 ARG A O 1
ATOM 3817 N N . TRP A 1 448 ? -21.763 -5.887 -39.370 1.00 37.47 448 TRP A N 1
ATOM 3818 C CA . TRP A 1 448 ? -21.606 -6.643 -38.122 1.00 37.47 448 TRP A CA 1
ATOM 3819 C C . TRP A 1 448 ? -22.897 -7.442 -37.909 1.00 37.47 448 TRP A C 1
ATOM 3821 O O . TRP A 1 448 ? -23.790 -7.033 -37.174 1.00 37.47 448 TRP A O 1
ATOM 3831 N N . GLU A 1 449 ? -23.043 -8.537 -38.656 1.00 29.31 449 GLU A N 1
ATOM 3832 C CA . GLU A 1 449 ? -24.151 -9.476 -38.479 1.00 29.31 449 GLU A CA 1
ATOM 3833 C C . GLU A 1 449 ? -23.881 -10.329 -37.235 1.00 29.31 449 GLU A C 1
ATOM 3835 O O . GLU A 1 449 ? -22.870 -11.026 -37.164 1.00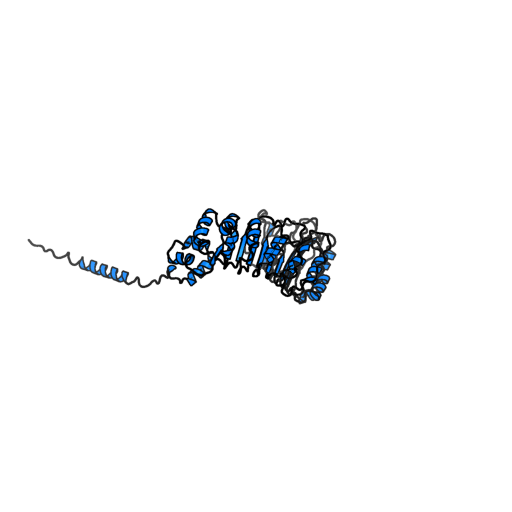 29.31 449 GLU A O 1
ATOM 3840 N N . ASN A 1 450 ? -24.828 -10.283 -36.293 1.00 31.83 450 ASN A N 1
ATOM 3841 C CA . ASN A 1 450 ? -24.909 -11.039 -35.038 1.00 31.83 450 ASN A CA 1
ATOM 3842 C C . ASN A 1 450 ? -24.143 -10.427 -33.856 1.00 31.83 450 ASN A C 1
ATOM 3844 O O . ASN A 1 450 ? -22.978 -10.730 -33.674 1.00 31.83 450 ASN A O 1
ATOM 3848 N N . PHE A 1 451 ? -24.813 -9.611 -33.028 1.00 32.25 451 PHE A N 1
ATOM 3849 C CA . PHE A 1 451 ? -24.832 -9.714 -31.553 1.00 32.25 451 PHE A CA 1
ATOM 3850 C C . PHE A 1 451 ? -25.759 -8.652 -30.926 1.00 32.25 451 PHE A C 1
ATOM 3852 O O . PHE A 1 451 ? -26.110 -7.647 -31.543 1.00 32.25 451 PHE A O 1
ATOM 3859 N N . VAL A 1 452 ? -26.193 -8.927 -29.692 1.00 26.28 452 VAL A N 1
ATOM 3860 C CA . VAL A 1 452 ? -27.165 -8.155 -28.903 1.00 26.28 452 VAL A CA 1
ATOM 3861 C C . VAL A 1 452 ? -26.574 -6.814 -28.459 1.00 26.28 452 VAL A C 1
ATOM 3863 O O . VAL A 1 452 ? -25.560 -6.775 -27.765 1.00 26.28 452 VAL A O 1
ATOM 3866 N N . ILE A 1 453 ? -27.241 -5.715 -28.813 1.00 28.41 453 ILE A N 1
ATOM 3867 C CA . ILE A 1 453 ? -26.960 -4.385 -28.261 1.00 28.41 453 ILE A CA 1
ATOM 3868 C C . ILE A 1 453 ? -27.525 -4.344 -26.838 1.00 28.41 453 ILE A C 1
ATOM 3870 O O . ILE A 1 453 ? -28.742 -4.360 -26.657 1.00 28.41 453 ILE A O 1
ATOM 3874 N N . ILE A 1 454 ? -26.653 -4.274 -25.834 1.00 27.30 454 ILE A N 1
ATOM 3875 C CA . ILE A 1 454 ? -27.046 -3.894 -24.473 1.00 27.30 454 ILE A CA 1
ATOM 3876 C C . ILE A 1 454 ? -26.899 -2.373 -24.399 1.00 27.30 454 ILE A C 1
ATOM 3878 O O . ILE A 1 454 ? -25.798 -1.854 -24.588 1.00 27.30 454 ILE A O 1
ATOM 3882 N N . LYS A 1 455 ? -28.029 -1.679 -24.238 1.00 27.66 455 LYS A N 1
ATOM 3883 C CA . LYS A 1 455 ? -28.094 -0.219 -24.091 1.00 27.66 455 LYS A CA 1
ATOM 3884 C C . LYS A 1 455 ? -27.654 0.231 -22.709 1.00 27.66 455 LYS A C 1
ATOM 3886 O O . LYS A 1 455 ? -28.028 -0.463 -21.737 1.00 27.66 455 LYS A O 1
#

Foldseek 3Di:
DDDDDPDDPPPPVVVVVVVVVVVVVVVVVPPDPVPPDPVNDDPVVVVVVCVVVAVVSLCVPPCPPDPVSVCCQQPDLAAHADDCQPPDPVSLVVCCVSHCVNCLQRHQHDADEDAVNLCVQCVVVLSLLSNANHAEYHYAAYAPVSQCSNLVPLVRHLRHQYYHDAYPAEDADVLVSLVSVQQNANHAYYEDHHHYPDPDDANDADDDRAGNYQEYHYQDEDELQNVQRSCNNHLNHQEDAHNEYEHPDPDDDDRAADENPNHAYYEEEYDPDEPVSVLNCQQRYQQNHQEDHYEEEAHCVVLAVVVVLVSCVPRHVNHLHDKYKYKYFPQPPVPVSVVSNVSCPDPSNVVSVWAKDKDWDPPDPRTMMIIIIDDVPPDPDPEDEDEADADDDPDDDADAQQVEQEYEYEYDAHPDDDDHHHPNHPYYHYDYDPPDDPPRPVRHPPDDPDDDDDD

Nearest PDB structures (foldseek):
  2o07-assembly1_B  TM=3.651E-01  e=1.462E+00  Homo sapiens
  2b2c-assembly1_B  TM=3.883E-01  e=2.386E+00  Caenorhabditis elegans

Sequence (455 aa):
MLADPENKNQKNDIIEKYNGNKKQKLQDQNSNTNKTLFENLSNEIIYEIFDYLGIYHVYHEFFNLNQRFNNFFINSNLPIQIDISSMSKSNFEQYHKDIILPNKHRINYLRLSNAFTVDIIFSPPRLISKFLQLETLVFDNINARYLNNILHHQIILPHLHSLTINLIDYIQNSTLFYLQLFRLSKLKYCKIQFESKDDEQLLPRCTNEFSSIEYLVIKNCFRFQLLNNFLSYLSRLCYLSIDYLNRIDFKDIELYPLLLEYLKYVSLELDLVYFNRFEQLIKNFFYHVEILHFTSKYDSRYLDAEIWEKLITSYMPYLRIFDINHDGSIQHNLSRYHNWINQFNSSFWAEKQWFFTHQHNCQDTIGSGIFYSTNPYRRKENTFFWKLDKKFCSDYQQTNFSSVKHVRVSGLVASKTSVNYFSNATQLTIKHDLEALPHSISTVLIRWENFVIIK

Secondary structure (DSSP, 8-state):
------SSSTTHHHHHHHHHHHHHHHHTT--------GGGS-HHHHHHHHHHH-HHHHHHHHTTT-HHHHHHHHS--S-EEEE-TT--HHHHHHHIIIIIHHHGGGEEEEEEESHHHHHHHHSSGGGGGG-TT--EEEEEEE-HHHHHHHHH-GGG-TT--EEEEEEEEEES-HHHHHHHHHT-TT--EEEEEEEE--SS-PPPPPSS-----SEEEEEEEEEGGGHHHHHHT-TT--EEEEEEEE----S---PPP---TT--EEEEEEES--HHHHHHHHHHH-TT-SEEEEEEES-GGGG-HHHHHHHHHHH-TT--EEEEEEEEE-TT-HHHHHHHHHGGGSHHHHHTT--EEEEEETTSTT-EEEEEE--TTT-S---------SS--------B-TT-SEEEEE-SPPSS----B-TT--EEEEE--TTS-TTTTTTT-SS--S-----

Organism: NCBI:txid392033

Solvent-accessible surface area (backbone atoms only — not comparable to full-atom values): 26080 Å² total; per-residue (Å²): 137,90,83,85,94,85,88,75,76,76,69,58,62,58,54,54,58,58,55,53,57,53,55,54,60,60,60,69,66,71,66,74,80,80,71,80,50,80,86,70,54,53,70,69,58,52,50,61,55,42,72,76,60,40,52,60,55,46,46,74,72,36,35,88,71,44,72,71,47,36,38,60,72,74,70,50,86,67,73,38,56,45,69,46,69,87,60,53,73,78,60,42,58,56,46,38,63,71,49,48,62,78,36,30,59,36,27,26,32,43,34,44,31,44,60,67,52,50,47,66,62,29,57,62,51,72,46,51,49,49,27,54,43,25,28,35,43,35,39,38,59,26,55,44,77,57,49,58,54,50,46,68,50,62,88,36,51,81,44,28,29,34,42,36,42,30,40,75,42,54,35,64,60,51,47,62,51,50,58,41,58,39,65,35,74,50,25,27,36,40,36,44,30,51,50,65,71,62,88,76,74,74,56,69,70,53,86,83,70,65,21,44,33,27,32,41,37,37,65,31,83,38,56,54,86,45,46,62,32,56,52,52,23,36,57,50,26,29,33,44,36,33,64,27,34,31,52,86,70,87,74,90,76,86,79,69,76,47,86,31,76,50,27,30,36,40,36,38,26,38,40,75,56,46,51,75,60,54,49,50,47,38,70,28,46,32,49,46,21,29,31,45,37,35,35,42,43,69,50,69,66,77,48,39,38,68,61,48,53,53,47,39,68,73,35,23,76,52,53,70,43,77,39,48,35,37,45,32,72,45,69,87,43,61,67,58,53,50,52,32,57,56,48,53,69,39,70,71,32,57,77,65,70,49,41,70,49,70,47,74,42,86,83,48,97,56,30,38,32,39,40,31,46,52,53,89,85,78,47,102,62,65,74,49,84,53,73,69,70,92,70,88,82,93,72,92,70,83,58,78,36,66,86,38,46,43,47,34,45,48,66,72,89,55,89,70,84,82,84,76,50,55,83,47,47,80,44,80,46,80,51,74,69,93,86,66,71,93,75,76,66,71,80,80,65,89,82,78,86,85,80,86,85,82,129

pLDDT: mean 76.05, std 21.03, range [26.28, 98.69]